Protein AF-U6G1L3-F1 (afdb_monomer)

Sequence (459 aa):
MAPIYLTVAASLLAVTGLESVVADTSVKFTVVDVQGDAYTSANLARGGKLSVGVKTLAENAELITALKTKLGESTAVTGTACDGSMQIGPTLKEIFHAGFTYPQAGSSPNYREIIQKTLDSGIKVLKEKSPYGSTNGQWTTFWEDEDGANIANLLGANSTQIGCAIGRCTTVDTAQPKQVTVTNRAVLFCAIDPPTRKDTAPFDKQYYDALVGRTTPLADMTPDDLKASRGGSTVAVPSVLLAGMAAILAAVALCIHCQLPVRINALTTDETLVTNLKQALTEAPSKVTGPSCAALDVAETFEKTKFYVTFTKESGKTPNYRQMVENAINNGLILMQTYPTTDQEWKNFWGQPGGANMANLLWANSTTIGCAVLVCTEAEDSGTAQTADRAILFCQMNPEPQQDKPPFSKDYYEALSQRETSLVDMTPDDLKASKGGSAVAVPSVLLAGISAIIAAVAL

Radius of gyration: 30.14 Å; Cα contacts (8 Å, |Δi|>4): 728; chains: 1; bounding box: 119×74×76 Å

pLDDT: mean 80.48, std 20.49, range [25.95, 98.69]

Nearest PDB structures (foldseek):
  4ly5-assembly1_A  TM=4.628E-01  e=5.583E-02  Necator americanus
  4k02-assembly1_A  TM=5.204E-01  e=2.117E+00  Arabidopsis thaliana
  2qq2-assembly1_C  TM=5.133E-01  e=7.536E+00  Homo sapiens
  5bwv-assembly1_B  TM=2.509E-01  e=1.999E+00  Homo sapiens
  2coi-assembly1_B  TM=2.035E-01  e=8.410E-01  Homo sapiens

Structure (mmCIF, N/CA/C/O backbone):
data_AF-U6G1L3-F1
#
_entry.id   AF-U6G1L3-F1
#
loop_
_atom_site.group_PDB
_atom_site.id
_atom_site.type_symbol
_atom_site.label_atom_id
_atom_site.label_alt_id
_atom_site.label_comp_id
_atom_site.label_asym_id
_atom_site.label_entity_id
_atom_site.label_seq_id
_atom_site.pdbx_PDB_ins_code
_atom_site.Cartn_x
_atom_site.Cartn_y
_atom_site.Cartn_z
_atom_site.occupancy
_atom_site.B_iso_or_equiv
_atom_site.auth_seq_id
_atom_site.auth_comp_id
_atom_site.auth_asym_id
_atom_site.auth_atom_id
_atom_site.pdbx_PDB_model_num
ATOM 1 N N . MET A 1 1 ? 85.078 35.867 -37.355 1.00 40.84 1 MET A N 1
ATOM 2 C CA . MET A 1 1 ? 84.032 36.639 -38.061 1.00 40.84 1 MET A CA 1
ATOM 3 C C . MET A 1 1 ? 83.069 35.633 -38.670 1.00 40.84 1 MET A C 1
ATOM 5 O O . MET A 1 1 ? 83.531 34.609 -39.152 1.00 40.84 1 MET A O 1
ATOM 9 N N . ALA A 1 2 ? 81.771 35.859 -38.483 1.00 40.62 2 ALA A N 1
ATOM 10 C CA . ALA A 1 2 ? 80.687 34.878 -38.574 1.00 40.62 2 ALA A CA 1
ATOM 11 C C . ALA A 1 2 ? 80.348 34.393 -39.999 1.00 40.62 2 ALA A C 1
ATOM 13 O O . ALA A 1 2 ? 80.587 35.136 -40.950 1.00 40.62 2 ALA A O 1
ATOM 14 N N . PRO A 1 3 ? 79.678 33.233 -40.146 1.00 52.59 3 PRO A N 1
ATOM 15 C CA . PRO A 1 3 ? 78.817 32.956 -41.283 1.00 52.59 3 PRO A CA 1
ATOM 16 C C . PRO A 1 3 ? 77.336 33.195 -40.935 1.00 52.59 3 PRO A C 1
ATOM 18 O O . PRO A 1 3 ? 76.855 32.876 -39.848 1.00 52.59 3 PRO A O 1
ATOM 21 N N . ILE A 1 4 ? 76.636 33.784 -41.900 1.00 54.09 4 ILE A N 1
ATOM 22 C CA . ILE A 1 4 ? 75.205 34.091 -41.909 1.00 54.09 4 ILE A CA 1
ATOM 23 C C . ILE A 1 4 ? 74.449 32.816 -42.311 1.00 54.09 4 ILE A C 1
ATOM 25 O O . ILE A 1 4 ? 74.731 32.253 -43.368 1.00 54.09 4 ILE A O 1
ATOM 29 N N . TYR A 1 5 ? 73.489 32.372 -41.495 1.00 44.31 5 TYR A N 1
ATOM 30 C CA . TYR A 1 5 ? 72.572 31.282 -41.842 1.00 44.31 5 TYR A CA 1
ATOM 31 C C . TYR A 1 5 ? 71.286 31.837 -42.459 1.00 44.31 5 TYR A C 1
ATOM 33 O O . TYR A 1 5 ? 70.601 32.664 -41.856 1.00 44.31 5 TYR A O 1
ATOM 41 N N . LEU A 1 6 ? 70.981 31.358 -43.668 1.00 41.50 6 LEU A N 1
ATOM 42 C CA . LEU A 1 6 ? 69.719 31.561 -44.370 1.00 41.50 6 LEU A CA 1
ATOM 43 C C . LEU A 1 6 ? 68.634 30.662 -43.759 1.00 41.50 6 LEU A C 1
ATOM 45 O O . LEU A 1 6 ? 68.790 29.445 -43.669 1.00 41.50 6 LEU A O 1
ATOM 49 N N . THR A 1 7 ? 67.521 31.277 -43.387 1.00 44.34 7 THR A N 1
ATOM 50 C CA . THR A 1 7 ? 66.262 30.648 -42.995 1.00 44.34 7 THR A CA 1
ATOM 51 C C . THR A 1 7 ? 65.531 30.096 -44.219 1.00 44.34 7 THR A C 1
ATOM 53 O O . THR A 1 7 ? 65.258 30.831 -45.166 1.00 44.34 7 THR A O 1
ATOM 56 N N . VAL A 1 8 ? 65.132 28.822 -44.167 1.00 46.47 8 VAL A N 1
ATOM 57 C CA . VAL A 1 8 ? 64.056 28.271 -45.004 1.00 46.47 8 VAL A CA 1
ATOM 58 C C . VAL A 1 8 ? 63.056 27.590 -44.079 1.00 46.47 8 VAL A C 1
ATOM 60 O O . VAL A 1 8 ? 63.382 26.635 -43.379 1.00 46.47 8 VAL A O 1
ATOM 63 N N . ALA A 1 9 ? 61.845 28.137 -44.058 1.00 53.41 9 ALA A N 1
ATOM 64 C CA . ALA A 1 9 ? 60.678 27.551 -43.426 1.00 53.41 9 ALA A CA 1
ATOM 65 C C . ALA A 1 9 ? 60.099 26.448 -44.323 1.00 53.41 9 ALA A C 1
ATOM 67 O O . ALA A 1 9 ? 59.902 26.666 -45.518 1.00 53.41 9 ALA A O 1
ATOM 68 N N . ALA A 1 10 ? 59.775 25.298 -43.734 1.00 42.00 10 ALA A N 1
ATOM 69 C CA . ALA A 1 10 ? 58.840 24.332 -44.299 1.00 42.00 10 ALA A CA 1
ATOM 70 C C . ALA A 1 10 ? 58.061 23.656 -43.159 1.00 42.00 10 ALA A C 1
ATOM 72 O O . ALA A 1 10 ? 58.635 23.150 -42.198 1.00 42.00 10 ALA A O 1
ATOM 73 N N . SER A 1 11 ? 56.742 23.745 -43.280 1.00 48.97 11 SER A N 1
ATOM 74 C CA . SER A 1 11 ? 55.685 23.313 -42.364 1.00 48.97 11 SER A CA 1
ATOM 75 C C . SER A 1 11 ? 55.406 21.795 -42.426 1.00 48.97 11 SER A C 1
ATOM 77 O O . SER A 1 11 ? 55.842 21.146 -43.371 1.00 48.97 11 SER A O 1
ATOM 79 N N . LEU A 1 12 ? 54.557 21.306 -41.495 1.00 39.56 12 LEU A N 1
ATOM 80 C CA . LEU A 1 12 ? 53.955 19.953 -41.335 1.00 39.56 12 LEU A CA 1
ATOM 81 C C . LEU A 1 12 ? 54.845 18.931 -40.583 1.00 39.56 12 LEU A C 1
ATOM 83 O O . LEU A 1 12 ? 55.969 18.684 -40.982 1.00 39.56 12 LEU A O 1
ATOM 87 N N . LEU A 1 13 ? 54.444 18.275 -39.484 1.00 46.44 13 LEU A N 1
ATOM 88 C CA . LEU A 1 13 ? 53.128 17.812 -39.025 1.00 46.44 13 LEU A CA 1
ATOM 89 C C . LEU A 1 13 ? 52.943 18.062 -37.517 1.00 46.44 13 LEU A C 1
ATOM 91 O O . LEU A 1 13 ? 53.665 17.507 -36.689 1.00 46.44 13 LEU A O 1
ATOM 95 N N . ALA A 1 14 ? 51.918 18.834 -37.163 1.00 46.84 14 ALA A N 1
ATOM 96 C CA . ALA A 1 14 ? 51.327 18.795 -35.835 1.00 46.84 14 ALA A CA 1
ATOM 97 C C . ALA A 1 14 ? 50.470 17.522 -35.734 1.00 46.84 14 ALA A C 1
ATOM 99 O O . ALA A 1 14 ? 49.376 17.460 -36.289 1.00 46.84 14 ALA A O 1
ATOM 100 N N . VAL A 1 15 ? 50.968 16.495 -35.042 1.00 46.00 15 VAL A N 1
ATOM 101 C CA . VAL A 1 15 ? 50.136 15.389 -34.541 1.00 46.00 15 VAL A CA 1
ATOM 102 C C . VAL A 1 15 ? 49.497 15.875 -33.240 1.00 46.00 15 VAL A C 1
ATOM 104 O O . VAL A 1 15 ? 49.895 15.504 -32.141 1.00 46.00 15 VAL A O 1
ATOM 107 N N . THR A 1 16 ? 48.562 16.813 -33.358 1.00 48.31 16 THR A N 1
ATOM 108 C CA . THR A 1 16 ? 47.723 17.271 -32.249 1.00 48.31 16 THR A CA 1
ATOM 109 C C . THR A 1 16 ? 46.445 16.447 -32.231 1.00 48.31 16 THR A C 1
ATOM 111 O O . THR A 1 16 ? 45.641 16.547 -33.152 1.00 48.31 16 THR A O 1
ATOM 114 N N . GLY A 1 17 ? 46.294 15.648 -31.174 1.00 48.53 17 GLY A N 1
ATOM 115 C CA . GLY A 1 17 ? 45.012 15.268 -30.582 1.00 48.53 17 GLY A CA 1
ATOM 116 C C . GLY A 1 17 ? 43.989 14.612 -31.505 1.00 48.53 17 GLY A C 1
ATOM 117 O O . GLY A 1 17 ? 43.007 15.245 -31.874 1.00 48.53 17 GLY A O 1
ATOM 118 N N . LEU A 1 18 ? 44.124 13.305 -31.752 1.00 41.06 18 LEU A N 1
ATOM 119 C CA . LEU A 1 18 ? 42.911 12.490 -31.749 1.00 41.06 18 LEU A CA 1
ATOM 120 C C . LEU A 1 18 ? 42.455 12.418 -30.289 1.00 41.06 18 LEU A C 1
ATOM 122 O O . LEU A 1 18 ? 42.928 11.570 -29.534 1.00 41.06 18 LEU A O 1
ATOM 126 N N . GLU A 1 19 ? 41.574 13.325 -29.871 1.00 41.59 19 GLU A N 1
ATOM 127 C CA . GLU A 1 19 ? 40.683 12.993 -28.765 1.00 41.59 19 GLU A CA 1
ATOM 128 C C . GLU A 1 19 ? 39.905 11.764 -29.232 1.00 41.59 19 GLU A C 1
ATOM 130 O O . GLU A 1 19 ? 39.147 11.819 -30.203 1.00 41.59 19 GLU A O 1
ATOM 135 N N . SER A 1 20 ? 40.179 10.611 -28.622 1.00 42.41 20 SER A N 1
ATOM 136 C CA . SER A 1 20 ? 39.330 9.445 -28.797 1.00 42.41 20 SER A CA 1
ATOM 137 C C . SER A 1 20 ? 37.933 9.879 -28.377 1.00 42.41 20 SER A C 1
ATOM 139 O O . SER A 1 20 ? 37.705 10.110 -27.190 1.00 42.41 20 SER A O 1
ATOM 141 N N . VAL A 1 21 ? 37.023 10.038 -29.340 1.00 45.28 21 VAL A N 1
ATOM 142 C CA . VAL A 1 21 ? 35.593 10.151 -29.065 1.00 45.28 21 VAL A CA 1
ATOM 143 C C . VAL A 1 21 ? 35.241 8.886 -28.294 1.00 45.28 21 VAL A C 1
ATOM 145 O O . VAL A 1 21 ? 35.150 7.802 -28.870 1.00 45.28 21 VAL A O 1
ATOM 148 N N . VAL A 1 22 ? 35.167 9.001 -26.969 1.00 53.06 22 VAL A N 1
ATOM 149 C CA . VAL A 1 22 ? 34.642 7.940 -26.123 1.00 53.06 22 VAL A CA 1
ATOM 150 C C . VAL A 1 22 ? 33.196 7.812 -26.566 1.00 53.06 22 VAL A C 1
ATOM 152 O O . VAL A 1 22 ? 32.431 8.765 -26.433 1.00 53.06 22 VAL A O 1
ATOM 155 N N . ALA A 1 23 ? 32.866 6.693 -27.208 1.00 60.19 23 ALA A N 1
ATOM 156 C CA . ALA A 1 23 ? 31.505 6.412 -27.628 1.00 60.19 23 ALA A CA 1
ATOM 157 C C . ALA A 1 23 ? 30.611 6.508 -26.389 1.00 60.19 23 ALA A C 1
ATOM 159 O O . ALA A 1 23 ? 30.758 5.721 -25.454 1.00 60.19 23 ALA A O 1
ATOM 160 N N . ASP A 1 24 ? 29.751 7.522 -26.355 1.00 74.00 24 ASP A N 1
ATOM 161 C CA . ASP A 1 24 ? 28.868 7.757 -25.225 1.00 74.00 24 ASP A CA 1
ATOM 162 C C . ASP A 1 24 ? 27.757 6.704 -25.310 1.00 74.00 24 ASP A C 1
ATOM 164 O O . ASP A 1 24 ? 27.003 6.653 -26.285 1.00 74.00 24 ASP A O 1
ATOM 168 N N . THR A 1 25 ? 27.706 5.764 -24.373 1.00 81.50 25 THR A N 1
ATOM 169 C CA . THR A 1 25 ? 26.691 4.705 -24.366 1.00 81.50 25 THR A CA 1
ATOM 170 C C . THR A 1 25 ? 25.609 5.058 -23.366 1.00 81.50 25 THR A C 1
ATOM 172 O O . THR A 1 25 ? 25.880 5.249 -22.182 1.00 81.50 25 THR A O 1
ATOM 175 N N . SER A 1 26 ? 24.360 5.100 -23.831 1.00 87.38 26 SER A N 1
ATOM 176 C CA . SER A 1 26 ? 23.205 5.298 -22.950 1.00 87.38 26 SER A CA 1
ATOM 177 C C . SER A 1 26 ? 22.531 3.966 -22.629 1.00 87.38 26 SER A C 1
ATOM 179 O O . SER A 1 26 ? 22.485 3.061 -23.468 1.00 87.38 26 SER A O 1
ATOM 181 N N . VAL A 1 27 ? 22.003 3.839 -21.412 1.00 92.00 27 VAL A N 1
ATOM 182 C CA . VAL A 1 27 ? 21.268 2.654 -20.953 1.00 92.00 27 VAL A CA 1
ATOM 183 C C . VAL A 1 27 ? 19.765 2.925 -20.993 1.00 92.00 27 VAL A C 1
ATOM 185 O O . VAL A 1 27 ? 19.312 4.000 -20.613 1.00 92.00 27 VAL A O 1
ATOM 188 N N . LYS A 1 28 ? 18.982 1.947 -21.459 1.00 94.44 28 LYS A N 1
ATOM 189 C CA . LYS A 1 28 ? 17.510 1.982 -21.479 1.00 94.44 28 LYS A CA 1
ATOM 190 C C . LYS A 1 28 ? 16.927 0.623 -21.120 1.00 94.44 28 LYS A C 1
ATOM 192 O O . LYS A 1 28 ? 17.589 -0.403 -21.302 1.00 94.44 28 LYS A O 1
ATOM 197 N N . PHE A 1 29 ? 15.664 0.592 -20.702 1.00 95.81 29 PHE A N 1
ATOM 198 C CA . PHE A 1 29 ? 14.914 -0.657 -20.641 1.00 95.81 29 PHE A CA 1
ATOM 199 C C . PHE A 1 29 ? 14.216 -0.954 -21.971 1.00 95.81 29 PHE A C 1
ATOM 201 O O . PHE A 1 29 ? 13.500 -0.127 -22.524 1.00 95.81 29 PHE A O 1
ATOM 208 N N . THR A 1 30 ? 14.385 -2.180 -22.460 1.00 95.06 30 THR A N 1
ATOM 209 C CA . THR A 1 30 ? 13.433 -2.806 -23.377 1.00 95.06 30 THR A CA 1
ATOM 210 C C . THR A 1 30 ? 12.385 -3.526 -22.550 1.00 95.06 30 THR A C 1
ATOM 212 O O . THR A 1 30 ? 12.705 -4.409 -21.750 1.00 95.06 30 THR A O 1
ATOM 215 N N . VAL A 1 31 ? 11.133 -3.132 -22.735 1.00 96.31 31 VAL A N 1
ATOM 216 C CA . VAL A 1 31 ? 10.006 -3.637 -21.956 1.00 96.31 31 VAL A CA 1
ATOM 217 C C . VAL A 1 31 ? 9.584 -5.010 -22.468 1.00 96.31 31 VAL A C 1
ATOM 219 O O . VAL A 1 31 ? 9.435 -5.213 -23.672 1.00 96.31 31 VAL A O 1
ATOM 222 N N . VAL A 1 32 ? 9.398 -5.953 -21.549 1.00 95.19 32 VAL A N 1
ATOM 223 C CA . VAL A 1 32 ? 8.938 -7.314 -21.831 1.00 95.19 32 VAL A CA 1
ATOM 224 C C . VAL A 1 32 ? 7.787 -7.669 -20.900 1.00 95.19 32 VAL A C 1
ATOM 226 O O . VAL A 1 32 ? 7.802 -7.347 -19.710 1.00 95.19 32 VAL A O 1
ATOM 229 N N . ASP A 1 33 ? 6.799 -8.360 -21.453 1.00 95.38 33 ASP A N 1
ATOM 230 C CA . ASP A 1 33 ? 5.631 -8.822 -20.715 1.00 95.38 33 ASP A CA 1
ATOM 231 C C . ASP A 1 33 ? 6.018 -9.934 -19.737 1.00 95.38 33 ASP A C 1
ATOM 233 O O . ASP A 1 33 ? 6.862 -10.789 -20.024 1.00 95.38 33 ASP A O 1
ATOM 237 N N . VAL A 1 34 ? 5.397 -9.922 -18.559 1.00 95.62 34 VAL A N 1
ATOM 238 C CA . VAL A 1 34 ? 5.500 -11.045 -17.627 1.00 95.62 34 VAL A CA 1
ATOM 239 C C . VAL A 1 34 ? 4.552 -12.163 -18.044 1.00 95.62 34 VAL A C 1
ATOM 241 O O . VAL A 1 34 ? 3.540 -11.934 -18.702 1.00 95.62 34 VAL A O 1
ATOM 244 N N . GLN A 1 35 ? 4.862 -13.383 -17.622 1.00 91.56 35 GLN A N 1
ATOM 245 C CA . GLN A 1 35 ? 3.939 -14.509 -17.730 1.00 91.56 35 GLN A CA 1
ATOM 246 C C . GLN A 1 35 ? 3.115 -14.662 -16.445 1.00 91.56 35 GLN A C 1
ATOM 248 O O . GLN A 1 35 ? 3.503 -14.162 -15.390 1.00 91.56 35 GLN A O 1
ATOM 253 N N . GLY A 1 36 ? 2.009 -15.412 -16.514 1.00 81.38 36 GLY A N 1
ATOM 254 C CA . GLY A 1 36 ? 1.067 -15.576 -15.396 1.00 81.38 36 GLY A CA 1
ATOM 255 C C . GLY A 1 36 ? 1.676 -16.129 -14.094 1.00 81.38 36 GLY A C 1
ATOM 256 O O . GLY A 1 36 ? 1.173 -15.848 -13.003 1.00 81.38 36 GLY A O 1
ATOM 257 N N . ASP A 1 37 ? 2.793 -16.859 -14.175 1.00 93.00 37 ASP A N 1
ATOM 258 C CA . ASP A 1 37 ? 3.507 -17.354 -12.990 1.00 93.00 37 ASP A CA 1
ATOM 259 C C . ASP A 1 37 ? 4.108 -16.220 -12.133 1.00 93.00 37 ASP A C 1
ATOM 261 O O . ASP A 1 37 ? 4.264 -16.387 -10.924 1.00 93.00 37 ASP A O 1
ATOM 265 N N . ALA A 1 38 ? 4.344 -15.029 -12.701 1.00 96.81 38 ALA A N 1
ATOM 266 C CA . ALA A 1 38 ? 4.772 -13.854 -11.940 1.00 96.81 38 ALA A CA 1
ATOM 267 C C . ALA A 1 38 ? 3.715 -13.427 -10.909 1.00 96.81 38 ALA A C 1
ATOM 269 O O . ALA A 1 38 ? 4.031 -13.244 -9.733 1.00 96.81 38 ALA A O 1
ATOM 270 N N . TYR A 1 39 ? 2.447 -13.342 -11.323 1.00 97.44 39 TYR A N 1
ATOM 271 C CA . TYR A 1 39 ? 1.336 -12.969 -10.441 1.00 97.44 39 TYR A CA 1
ATOM 272 C C . TYR A 1 39 ? 1.038 -14.047 -9.403 1.00 97.44 39 TYR A C 1
ATOM 274 O O . TYR A 1 39 ? 0.747 -13.743 -8.247 1.00 97.44 39 TYR A O 1
ATOM 282 N N . THR A 1 40 ? 1.157 -15.318 -9.793 1.00 97.00 40 THR A N 1
ATOM 283 C CA . THR A 1 40 ? 1.039 -16.439 -8.853 1.00 97.00 40 THR A CA 1
ATOM 284 C C . THR A 1 40 ? 2.140 -16.363 -7.797 1.00 97.00 40 THR A C 1
ATOM 286 O O . THR A 1 40 ? 1.852 -16.440 -6.606 1.00 97.00 40 THR A O 1
ATOM 289 N N . SER A 1 41 ? 3.386 -16.126 -8.208 1.00 98.19 41 SER A N 1
ATOM 290 C CA . SER A 1 41 ? 4.533 -15.991 -7.305 1.00 98.19 41 SER A CA 1
ATOM 291 C C . SER A 1 41 ? 4.393 -14.797 -6.355 1.00 98.19 41 SER A C 1
ATOM 293 O O . SER A 1 41 ? 4.647 -14.938 -5.160 1.00 98.19 41 SER A O 1
ATOM 295 N N . ALA A 1 42 ? 3.915 -13.649 -6.846 1.00 98.19 42 ALA A N 1
ATOM 296 C CA . ALA A 1 42 ? 3.611 -12.478 -6.020 1.00 98.19 42 ALA A CA 1
ATOM 297 C C . ALA A 1 42 ? 2.521 -12.777 -4.975 1.00 98.19 42 ALA A C 1
ATOM 299 O O . ALA A 1 42 ? 2.663 -12.440 -3.800 1.00 98.19 42 ALA A O 1
ATOM 300 N N . ASN A 1 43 ? 1.455 -13.473 -5.372 1.00 97.69 43 ASN A N 1
ATOM 301 C CA . ASN A 1 43 ? 0.401 -13.883 -4.447 1.00 97.69 43 ASN A CA 1
ATOM 302 C C . ASN A 1 43 ? 0.892 -14.903 -3.411 1.00 97.69 43 ASN A C 1
ATOM 304 O O . ASN A 1 43 ? 0.519 -14.812 -2.243 1.00 97.69 43 ASN A O 1
ATOM 308 N N . LEU A 1 44 ? 1.772 -15.833 -3.791 1.00 97.81 44 LEU A N 1
ATOM 309 C CA . LEU A 1 44 ? 2.407 -16.764 -2.851 1.00 97.81 44 LEU A CA 1
ATOM 310 C C . LEU A 1 44 ? 3.349 -16.042 -1.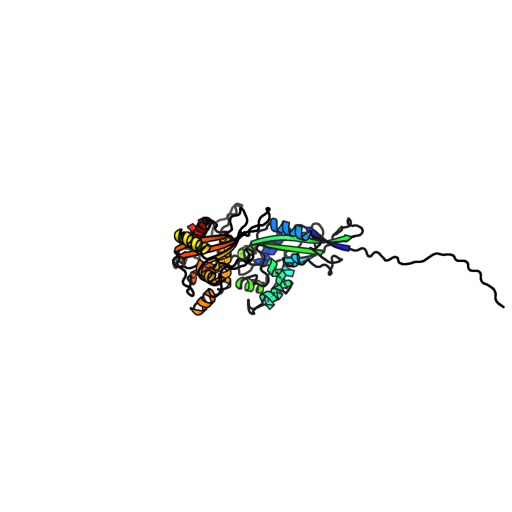880 1.00 97.81 44 LEU A C 1
ATOM 312 O O . LEU A 1 44 ? 3.435 -16.417 -0.709 1.00 97.81 44 LEU A O 1
ATOM 316 N N . ALA A 1 45 ? 4.023 -14.979 -2.322 1.00 97.75 45 ALA A N 1
ATOM 317 C CA . ALA A 1 45 ? 4.808 -14.118 -1.439 1.00 97.75 45 ALA A CA 1
ATOM 318 C C . ALA A 1 45 ? 3.920 -13.421 -0.405 1.00 97.75 45 ALA A C 1
ATOM 320 O O . ALA A 1 45 ? 4.295 -13.355 0.761 1.00 97.75 45 ALA A O 1
ATOM 321 N N . ARG A 1 46 ? 2.715 -13.002 -0.794 1.00 96.31 46 ARG A N 1
ATOM 322 C CA . ARG A 1 46 ? 1.767 -12.335 0.107 1.00 96.31 46 ARG A CA 1
ATOM 323 C C . ARG A 1 46 ? 1.043 -13.275 1.063 1.00 96.31 46 ARG A C 1
ATOM 325 O O . ARG A 1 46 ? 0.921 -12.944 2.227 1.00 96.31 46 ARG A O 1
ATOM 332 N N . GLY A 1 47 ? 0.551 -14.420 0.596 1.00 95.00 47 GLY A N 1
ATOM 333 C CA . GLY A 1 47 ? -0.349 -15.269 1.393 1.00 95.00 47 GLY A CA 1
ATOM 334 C C . GLY A 1 47 ? 0.027 -16.746 1.467 1.00 95.00 47 GLY A C 1
ATOM 335 O O . GLY A 1 47 ? -0.562 -17.483 2.246 1.00 95.00 47 GLY A O 1
ATOM 336 N N . GLY A 1 48 ? 0.994 -17.225 0.685 1.00 95.12 48 GLY A N 1
ATOM 337 C CA . GLY A 1 48 ? 1.303 -18.656 0.615 1.00 95.12 48 GLY A CA 1
ATOM 338 C C . GLY A 1 48 ? 1.740 -19.230 1.967 1.00 95.12 48 GLY A C 1
ATOM 339 O O . GLY A 1 48 ? 2.760 -18.811 2.514 1.00 95.12 48 GLY A O 1
ATOM 340 N N . LYS A 1 49 ? 0.974 -20.203 2.487 1.00 93.38 49 LYS A N 1
ATOM 341 C CA . LYS A 1 49 ? 1.209 -20.884 3.780 1.00 93.38 49 LYS A CA 1
ATOM 342 C C . LYS A 1 49 ? 1.373 -19.945 4.985 1.00 93.38 49 LYS A C 1
ATOM 344 O O . LYS A 1 49 ? 1.998 -20.322 5.976 1.00 93.38 49 LYS A O 1
ATOM 349 N N . LEU A 1 50 ? 0.825 -18.735 4.922 1.00 93.19 50 LEU A N 1
ATOM 350 C CA . LEU A 1 50 ? 0.763 -17.863 6.090 1.00 93.19 50 LEU A CA 1
ATOM 351 C C . LEU A 1 50 ? -0.433 -18.238 6.966 1.00 93.19 50 LEU A C 1
ATOM 353 O O . LEU A 1 50 ? -1.466 -18.685 6.469 1.00 93.19 50 LEU A O 1
ATOM 357 N N . SER A 1 51 ? -0.289 -18.042 8.277 1.00 87.38 51 SER A N 1
ATOM 358 C CA . SER A 1 51 ? -1.357 -18.270 9.260 1.00 87.38 51 SER A CA 1
ATOM 359 C C . SER A 1 51 ? -2.496 -17.252 9.162 1.00 87.38 51 SER A C 1
ATOM 361 O O . SER A 1 51 ? -3.544 -17.454 9.773 1.00 87.38 51 SER A O 1
ATOM 363 N N . VAL A 1 52 ? -2.287 -16.170 8.410 1.00 86.56 52 VAL A N 1
ATOM 364 C CA . VAL A 1 52 ? -3.279 -15.134 8.136 1.00 86.56 52 VAL A CA 1
ATOM 365 C C . VAL A 1 52 ? -3.636 -15.087 6.663 1.00 86.56 52 VAL A C 1
ATOM 367 O O . VAL A 1 52 ? -2.784 -15.315 5.801 1.00 86.56 52 VAL A O 1
ATOM 370 N N . GLY A 1 53 ? -4.897 -14.766 6.391 1.00 81.81 53 GLY A N 1
ATOM 371 C CA . GLY A 1 53 ? -5.407 -14.530 5.051 1.00 81.81 53 GLY A CA 1
ATOM 372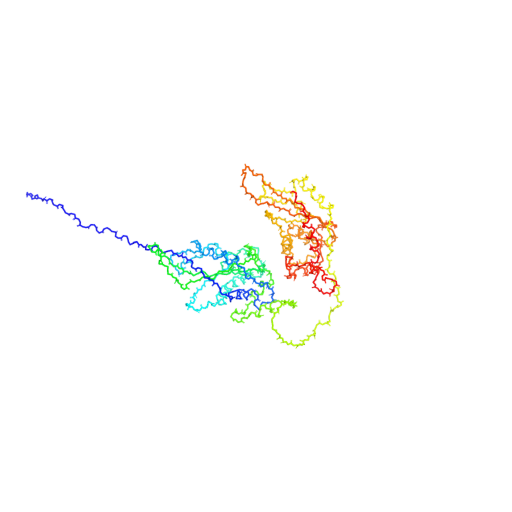 C C . GLY A 1 53 ? -5.153 -13.097 4.629 1.00 81.81 53 GLY A C 1
ATOM 373 O O . GLY A 1 53 ? -5.567 -12.172 5.318 1.00 81.81 53 GLY A O 1
ATOM 374 N N . VAL A 1 54 ? -4.521 -12.907 3.474 1.00 87.81 54 VAL A N 1
ATOM 375 C CA . VAL A 1 54 ? -4.512 -11.609 2.787 1.00 87.81 54 VAL A CA 1
ATOM 376 C C . VAL A 1 54 ? -5.170 -11.743 1.425 1.00 87.81 54 VAL A C 1
ATOM 378 O O . VAL A 1 54 ? -5.115 -12.801 0.787 1.00 87.81 54 VAL A O 1
ATOM 381 N N . LYS A 1 55 ? -5.811 -10.664 0.963 1.00 87.75 55 LYS A N 1
ATOM 382 C CA . LYS A 1 55 ? -6.503 -10.665 -0.327 1.00 87.75 55 LYS A CA 1
ATOM 383 C C . LYS A 1 55 ? -5.503 -10.965 -1.447 1.00 87.75 55 LYS A C 1
ATOM 385 O O . LYS A 1 55 ? -4.425 -10.371 -1.537 1.00 87.75 55 LYS A O 1
ATOM 390 N N . THR A 1 56 ? -5.878 -11.922 -2.291 1.00 92.31 56 THR A N 1
ATOM 391 C CA . THR A 1 56 ? -5.159 -12.243 -3.525 1.00 92.31 56 THR A CA 1
ATOM 392 C C . THR A 1 56 ? -5.266 -11.051 -4.472 1.00 92.31 56 THR A C 1
ATOM 394 O O . THR A 1 56 ? -6.358 -10.520 -4.671 1.00 92.31 56 THR A O 1
ATOM 397 N N . LEU A 1 57 ? -4.146 -10.640 -5.056 1.00 95.50 57 LEU A N 1
ATOM 398 C CA . LEU A 1 57 ? -4.092 -9.557 -6.024 1.00 95.50 57 LEU A CA 1
ATOM 399 C C . LEU A 1 57 ? -4.634 -10.026 -7.373 1.00 95.50 57 LEU A C 1
ATOM 401 O O . LEU A 1 57 ? -4.173 -11.037 -7.913 1.00 95.50 57 LEU A O 1
ATOM 405 N N . ALA A 1 58 ? -5.592 -9.272 -7.905 1.00 93.69 58 ALA A N 1
ATOM 406 C CA . ALA A 1 58 ? -6.090 -9.421 -9.263 1.00 93.69 58 ALA A CA 1
ATOM 407 C C . ALA A 1 58 ? -5.184 -8.673 -10.250 1.00 93.69 58 ALA A C 1
ATOM 409 O O . ALA A 1 58 ? -4.706 -7.576 -9.965 1.00 93.69 58 ALA A O 1
ATOM 410 N N . GLU A 1 59 ? -4.955 -9.249 -11.424 1.00 96.69 59 GLU A N 1
ATOM 411 C CA . GLU A 1 59 ? -4.223 -8.562 -12.488 1.00 96.69 59 GLU A CA 1
ATOM 412 C C . GLU A 1 59 ? -4.997 -7.319 -12.962 1.00 96.69 59 GLU A C 1
ATOM 414 O O . GLU A 1 59 ? -6.205 -7.386 -13.193 1.00 96.69 59 GLU A O 1
ATOM 419 N N . ASN A 1 60 ? -4.305 -6.187 -13.117 1.00 96.44 60 ASN A N 1
ATOM 420 C CA . ASN A 1 60 ? -4.879 -4.945 -13.631 1.00 96.44 60 ASN A CA 1
ATOM 421 C C . ASN A 1 60 ? -4.119 -4.473 -14.886 1.00 96.44 60 ASN A C 1
ATOM 423 O O . ASN A 1 60 ? -2.942 -4.110 -14.833 1.00 96.44 60 ASN A O 1
ATOM 427 N N . ALA A 1 61 ? -4.829 -4.425 -16.017 1.00 95.31 61 ALA A N 1
ATOM 428 C CA . ALA A 1 61 ? -4.286 -4.029 -17.317 1.00 95.31 61 ALA A CA 1
ATOM 429 C C . ALA A 1 61 ? -3.850 -2.553 -17.399 1.00 95.31 61 ALA A C 1
ATOM 431 O O . ALA A 1 61 ? -2.900 -2.227 -18.117 1.00 95.31 61 ALA A O 1
ATOM 432 N N . GLU A 1 62 ? -4.509 -1.661 -16.663 1.00 95.25 62 GLU A N 1
ATOM 433 C CA . GLU A 1 62 ? -4.150 -0.243 -16.578 1.00 95.25 62 GLU A CA 1
ATOM 434 C C . GLU A 1 62 ? -2.827 -0.060 -15.827 1.00 95.25 62 GLU A C 1
ATOM 436 O O . GLU A 1 62 ? -1.950 0.650 -16.319 1.00 95.25 62 GLU A O 1
ATOM 441 N N . LEU A 1 63 ? -2.620 -0.773 -14.709 1.00 96.94 63 LEU A N 1
ATOM 442 C CA . LEU A 1 63 ? -1.340 -0.782 -13.986 1.00 96.94 63 LEU A CA 1
ATOM 443 C C . LEU A 1 63 ? -0.207 -1.313 -14.866 1.00 96.94 63 LEU A C 1
ATOM 445 O O . LEU A 1 63 ? 0.871 -0.722 -14.899 1.00 96.94 63 LEU A O 1
ATOM 449 N N . ILE A 1 64 ? -0.452 -2.394 -15.613 1.00 97.38 64 ILE A N 1
ATOM 450 C CA . ILE A 1 64 ? 0.524 -2.945 -16.563 1.00 97.38 64 ILE A CA 1
ATOM 451 C C . ILE A 1 64 ? 0.871 -1.899 -17.623 1.00 97.38 64 ILE A C 1
ATOM 453 O O . ILE A 1 64 ? 2.046 -1.647 -17.877 1.00 97.38 64 ILE A O 1
ATOM 457 N N . THR A 1 65 ? -0.133 -1.262 -18.226 1.00 96.50 65 THR A N 1
ATOM 458 C CA . THR A 1 65 ? 0.066 -0.256 -19.279 1.00 96.50 65 THR A CA 1
ATOM 459 C C . THR A 1 65 ? 0.841 0.950 -18.752 1.00 96.50 65 THR A C 1
ATOM 461 O O . THR A 1 65 ? 1.839 1.346 -19.352 1.00 96.50 65 THR A O 1
ATOM 464 N N . ALA A 1 66 ? 0.448 1.486 -17.595 1.00 96.56 66 ALA A N 1
ATOM 465 C CA . ALA A 1 66 ? 1.131 2.599 -16.945 1.00 96.56 66 ALA A CA 1
ATOM 466 C C . ALA A 1 66 ? 2.590 2.254 -16.606 1.00 96.56 66 ALA A C 1
ATOM 468 O O . ALA A 1 66 ? 3.491 3.062 -16.831 1.00 96.56 66 ALA A O 1
ATOM 469 N N . LEU A 1 67 ? 2.841 1.038 -16.114 1.00 97.88 67 LEU A N 1
ATOM 470 C CA . LEU A 1 67 ? 4.184 0.569 -15.793 1.00 97.88 67 LEU A CA 1
ATOM 471 C C . LEU A 1 67 ? 5.059 0.421 -17.044 1.00 97.88 67 LEU A C 1
ATOM 473 O O . LEU A 1 67 ? 6.205 0.866 -17.041 1.00 97.88 67 LEU A O 1
ATOM 477 N N . LYS A 1 68 ? 4.530 -0.154 -18.131 1.00 97.94 68 LYS A N 1
ATOM 478 C CA . LYS A 1 68 ? 5.257 -0.273 -19.405 1.00 97.94 68 LYS A CA 1
ATOM 479 C C . LYS A 1 68 ? 5.625 1.096 -19.977 1.00 97.94 68 LYS A C 1
ATOM 481 O O . LYS A 1 68 ? 6.751 1.263 -20.438 1.00 97.94 68 LYS A O 1
ATOM 486 N N . THR A 1 69 ? 4.715 2.070 -19.902 1.00 96.25 69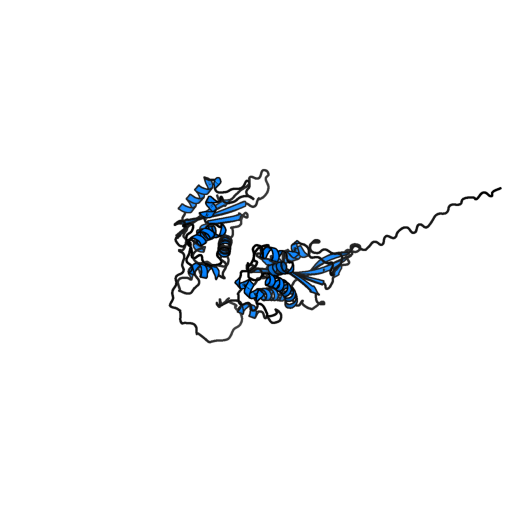 THR A N 1
ATOM 487 C CA . THR A 1 69 ? 4.994 3.457 -20.303 1.00 96.25 69 THR A CA 1
ATOM 488 C C . THR A 1 69 ? 6.157 4.029 -19.501 1.00 96.25 69 THR A C 1
ATOM 490 O O . THR A 1 69 ? 7.135 4.463 -20.104 1.00 96.25 69 THR A O 1
ATOM 493 N N . LYS A 1 70 ? 6.115 3.925 -18.163 1.00 96.75 70 LYS A N 1
ATOM 494 C CA . LYS A 1 70 ? 7.200 4.394 -17.284 1.00 96.75 70 LYS A CA 1
ATOM 495 C C . LYS A 1 70 ? 8.538 3.724 -17.588 1.00 96.75 70 LYS A C 1
ATOM 497 O O . LYS A 1 70 ? 9.567 4.382 -17.573 1.00 96.75 70 LYS A O 1
ATOM 502 N N . LEU A 1 71 ? 8.545 2.425 -17.890 1.00 96.50 71 LEU A N 1
ATOM 503 C CA . LEU A 1 71 ? 9.771 1.706 -18.254 1.00 96.50 71 LEU A CA 1
ATOM 504 C C . LEU A 1 71 ? 10.345 2.133 -19.614 1.00 96.50 71 LEU A C 1
ATOM 506 O O . LEU A 1 71 ? 11.539 1.956 -19.842 1.00 96.50 71 LEU A O 1
ATOM 510 N N . GLY A 1 72 ? 9.520 2.682 -20.509 1.00 94.00 72 GLY A N 1
ATOM 511 C CA . GLY A 1 72 ? 9.956 3.228 -21.795 1.00 94.00 72 GLY A CA 1
ATOM 512 C C . GLY A 1 72 ? 10.568 4.631 -21.709 1.00 94.00 72 GLY A C 1
ATOM 513 O O . GLY A 1 72 ? 11.160 5.097 -22.685 1.00 94.00 72 GLY A O 1
ATOM 514 N N . GLU A 1 73 ? 10.441 5.310 -20.567 1.00 93.19 73 GLU A N 1
ATOM 515 C CA . GLU A 1 73 ? 11.000 6.644 -20.353 1.00 93.19 73 GLU A CA 1
ATOM 516 C C . GLU A 1 73 ? 12.531 6.598 -20.222 1.00 93.19 73 GLU A C 1
ATOM 518 O O . GLU A 1 73 ? 13.113 5.662 -19.672 1.00 93.19 73 GLU A O 1
ATOM 523 N N . SER A 1 74 ? 13.220 7.645 -20.685 1.00 85.50 74 SER A N 1
ATOM 524 C CA . SER A 1 74 ? 14.686 7.740 -20.581 1.00 85.50 74 SER A CA 1
ATOM 525 C C . SER A 1 74 ? 15.192 7.876 -19.143 1.00 85.50 74 SER A C 1
ATOM 527 O O . SER A 1 74 ? 16.373 7.680 -18.890 1.00 85.50 74 SER A O 1
ATOM 529 N N . THR A 1 75 ? 14.313 8.242 -18.212 1.00 90.62 75 THR A N 1
ATOM 530 C CA . THR A 1 75 ? 14.585 8.391 -16.777 1.00 90.62 75 THR A CA 1
ATOM 531 C C . THR A 1 75 ? 14.357 7.099 -15.993 1.00 90.62 75 THR A C 1
ATOM 533 O O . THR A 1 75 ? 14.656 7.055 -14.800 1.00 90.62 75 THR A O 1
ATOM 536 N N . ALA A 1 76 ? 13.845 6.043 -16.636 1.00 93.12 76 ALA A N 1
ATOM 537 C CA . ALA A 1 76 ? 13.553 4.765 -15.992 1.00 93.12 76 ALA A CA 1
ATOM 538 C C . ALA A 1 76 ? 14.812 4.080 -15.435 1.00 93.12 76 ALA A C 1
ATOM 540 O O . ALA A 1 76 ? 14.759 3.366 -14.432 1.00 93.12 76 ALA A O 1
ATOM 541 N N . VAL A 1 77 ? 15.951 4.298 -16.088 1.00 94.50 77 VAL A N 1
ATOM 542 C CA . VAL A 1 77 ? 17.244 3.731 -15.717 1.00 94.50 77 VAL A CA 1
ATOM 543 C C . VAL A 1 77 ? 18.354 4.719 -16.045 1.00 94.50 77 VAL A C 1
ATOM 545 O O . VAL A 1 77 ? 18.300 5.403 -17.063 1.00 94.50 77 VAL A O 1
ATOM 548 N N . THR A 1 78 ? 19.364 4.787 -15.186 1.00 91.06 78 THR A N 1
ATOM 549 C CA . THR A 1 78 ? 20.586 5.563 -15.415 1.00 91.06 78 THR A CA 1
ATOM 550 C C . THR A 1 78 ? 21.816 4.660 -15.319 1.00 91.06 78 THR A C 1
ATOM 552 O O . THR A 1 78 ? 21.743 3.519 -14.853 1.00 91.06 78 THR A O 1
ATOM 555 N N . GLY A 1 79 ? 22.951 5.163 -15.801 1.00 88.25 79 GLY A N 1
ATOM 556 C CA . GLY A 1 79 ? 24.211 4.428 -15.891 1.00 88.25 79 GLY A CA 1
ATOM 557 C C . GLY A 1 79 ? 24.742 4.391 -17.322 1.00 88.25 79 GLY A C 1
ATOM 558 O O . GLY A 1 79 ? 24.060 4.791 -18.266 1.00 88.25 79 GLY A O 1
ATOM 559 N N . THR A 1 80 ? 25.977 3.922 -17.469 1.00 85.50 80 THR A N 1
ATOM 560 C CA . THR A 1 80 ? 26.677 3.843 -18.763 1.00 85.50 80 THR A CA 1
ATOM 561 C C . THR A 1 80 ? 26.706 2.424 -19.327 1.00 85.50 80 THR A C 1
ATOM 563 O O . THR A 1 80 ? 26.915 2.244 -20.527 1.00 85.50 80 THR A O 1
ATOM 566 N N . ALA A 1 81 ? 26.451 1.414 -18.487 1.00 89.56 81 ALA A N 1
ATOM 567 C CA . ALA A 1 81 ? 26.445 0.009 -18.864 1.00 89.56 81 ALA A CA 1
ATOM 568 C C . ALA A 1 81 ? 25.355 -0.794 -18.134 1.00 89.56 81 ALA A C 1
ATOM 570 O O . ALA A 1 81 ? 24.867 -0.429 -17.064 1.00 89.56 81 ALA A O 1
ATOM 571 N N . CYS A 1 82 ? 24.998 -1.941 -18.711 1.00 90.69 82 CYS A N 1
ATOM 572 C CA . CYS A 1 82 ? 24.069 -2.909 -18.126 1.00 90.69 82 CYS A CA 1
ATOM 573 C C . CYS A 1 82 ? 24.752 -3.837 -17.110 1.00 90.69 82 CYS A C 1
ATOM 575 O O . CYS A 1 82 ? 24.658 -5.063 -17.202 1.00 90.69 82 CYS A O 1
ATOM 577 N N . ASP A 1 83 ? 25.455 -3.253 -16.145 1.00 87.50 83 ASP A N 1
ATOM 578 C CA . ASP A 1 83 ? 26.209 -3.957 -15.109 1.00 87.50 83 ASP A CA 1
ATOM 579 C C . ASP A 1 83 ? 25.847 -3.444 -13.699 1.00 87.50 83 ASP A C 1
ATOM 581 O O . ASP A 1 83 ? 24.697 -3.080 -13.435 1.00 87.50 83 ASP A O 1
ATOM 585 N N . GLY A 1 84 ? 26.791 -3.490 -12.755 1.00 80.38 84 GLY A N 1
ATOM 586 C CA . GLY A 1 84 ? 26.606 -2.967 -11.399 1.00 80.38 84 GLY A CA 1
ATOM 587 C C . GLY A 1 84 ? 26.451 -1.443 -11.318 1.00 80.38 84 GLY A C 1
ATOM 588 O O . GLY A 1 84 ? 26.028 -0.954 -10.277 1.00 80.38 84 GLY A O 1
ATOM 589 N N . SER A 1 85 ? 26.759 -0.703 -12.388 1.00 84.12 85 SER A N 1
ATOM 590 C CA . SER A 1 85 ? 26.584 0.754 -12.473 1.00 84.12 85 SER A CA 1
ATOM 591 C C . SER A 1 85 ? 25.152 1.185 -12.809 1.00 84.12 85 SER A C 1
ATOM 593 O O . SER A 1 85 ? 24.820 2.361 -12.663 1.00 84.12 85 SER A O 1
ATOM 595 N N . MET A 1 86 ? 24.301 0.249 -13.243 1.00 91.00 86 MET A N 1
ATOM 596 C CA . MET A 1 86 ? 22.904 0.512 -13.581 1.00 91.00 86 MET A CA 1
ATOM 597 C C . MET A 1 86 ? 22.103 0.893 -12.330 1.00 91.00 86 MET A C 1
ATOM 599 O O . MET A 1 86 ? 22.041 0.117 -11.374 1.00 91.00 86 MET A O 1
ATOM 603 N N . GLN A 1 87 ? 21.419 2.036 -12.366 1.00 94.12 87 GLN A N 1
ATOM 604 C CA . GLN A 1 87 ? 20.542 2.493 -11.288 1.00 94.12 87 GLN A CA 1
ATOM 605 C C . GLN A 1 87 ? 19.098 2.621 -11.775 1.00 94.12 87 GLN A C 1
ATOM 607 O O . GLN A 1 87 ? 18.828 3.168 -12.841 1.00 94.12 87 GLN A O 1
ATOM 612 N N . ILE A 1 88 ? 18.158 2.113 -10.978 1.00 95.94 88 ILE A N 1
ATOM 613 C CA . ILE A 1 88 ? 16.721 2.261 -11.228 1.00 95.94 88 ILE A CA 1
ATOM 614 C C . ILE A 1 88 ? 16.316 3.707 -10.921 1.00 95.94 88 ILE A C 1
ATOM 616 O O . ILE A 1 88 ? 16.694 4.246 -9.878 1.00 95.94 88 ILE A O 1
ATOM 620 N N . GLY A 1 89 ? 15.542 4.318 -11.819 1.00 95.56 89 GLY A N 1
ATOM 621 C CA . GLY A 1 89 ? 15.041 5.679 -11.656 1.00 95.56 89 GLY A CA 1
ATOM 622 C C . GLY A 1 89 ? 14.185 5.844 -10.388 1.00 95.56 89 GLY A C 1
ATOM 623 O O . GLY A 1 89 ? 13.496 4.898 -9.997 1.00 95.56 89 GLY A O 1
ATOM 624 N N . PRO A 1 90 ? 14.169 7.034 -9.751 1.00 94.38 90 PRO A N 1
ATOM 625 C CA . PRO A 1 90 ? 13.522 7.240 -8.451 1.00 94.38 90 PRO A CA 1
ATOM 626 C C . PRO A 1 90 ? 12.066 6.770 -8.397 1.00 94.38 90 PRO A C 1
ATOM 628 O O . PRO A 1 90 ? 11.702 6.041 -7.486 1.00 94.38 90 PRO A O 1
ATOM 631 N N . THR A 1 91 ? 11.257 7.091 -9.411 1.00 94.06 91 THR A N 1
ATOM 632 C CA . THR A 1 91 ? 9.839 6.693 -9.479 1.00 94.06 91 THR A CA 1
ATOM 633 C C . THR A 1 91 ? 9.643 5.177 -9.523 1.00 94.06 91 THR A C 1
ATOM 635 O O . THR A 1 91 ? 8.657 4.666 -9.002 1.00 94.06 91 THR A O 1
ATOM 638 N N . LEU A 1 92 ? 10.569 4.437 -10.137 1.00 96.88 92 LEU A N 1
ATOM 639 C CA . LEU A 1 92 ? 10.504 2.976 -10.208 1.00 96.88 92 LEU A CA 1
ATOM 640 C C . LEU A 1 92 ? 11.048 2.301 -8.941 1.00 96.88 92 LEU A C 1
ATOM 642 O O . LEU A 1 92 ? 10.705 1.151 -8.683 1.00 96.88 92 LEU A O 1
ATOM 646 N N . LYS A 1 93 ? 11.840 3.007 -8.124 1.00 96.38 93 LYS A N 1
ATOM 647 C CA . LYS A 1 93 ? 12.213 2.535 -6.780 1.00 96.38 93 LYS A CA 1
ATOM 648 C C . LYS A 1 93 ? 11.041 2.568 -5.795 1.00 96.38 93 LYS A C 1
ATOM 650 O O . LYS A 1 93 ? 11.083 1.893 -4.774 1.00 96.38 93 LYS A O 1
ATOM 655 N N . GLU A 1 94 ? 9.990 3.329 -6.101 1.00 96.25 94 GLU A N 1
ATOM 656 C CA . GLU A 1 94 ? 8.778 3.423 -5.275 1.00 96.25 94 GLU A CA 1
ATOM 657 C C . GLU A 1 94 ? 7.779 2.280 -5.506 1.00 96.25 94 GLU A C 1
ATOM 659 O O . GLU A 1 94 ? 6.699 2.286 -4.924 1.00 96.25 94 GLU A O 1
ATOM 664 N N . ILE A 1 95 ? 8.120 1.303 -6.346 1.00 97.75 95 ILE A N 1
ATOM 665 C CA . ILE A 1 95 ? 7.342 0.079 -6.554 1.00 97.75 95 ILE A CA 1
ATOM 666 C C . ILE A 1 95 ? 8.229 -1.143 -6.315 1.00 97.75 95 ILE A C 1
ATOM 668 O O . ILE A 1 95 ? 9.457 -1.026 -6.225 1.00 97.75 95 ILE A O 1
ATOM 672 N N . PHE A 1 96 ? 7.619 -2.326 -6.216 1.00 98.62 96 PHE A N 1
ATOM 673 C CA . PHE A 1 96 ? 8.396 -3.547 -6.053 1.00 98.62 96 PHE A CA 1
ATOM 674 C C . PHE A 1 96 ? 9.295 -3.759 -7.269 1.00 98.62 96 PHE A C 1
ATOM 676 O O . PHE A 1 96 ? 8.830 -3.681 -8.410 1.00 98.62 96 PHE A O 1
ATOM 683 N N . HIS A 1 97 ? 10.564 -4.069 -7.022 1.00 98.38 97 HIS A N 1
ATOM 684 C CA . HIS A 1 97 ? 11.540 -4.362 -8.054 1.00 98.38 97 HIS A CA 1
ATOM 685 C C . HIS A 1 97 ? 12.505 -5.482 -7.644 1.00 98.38 97 HIS A C 1
ATOM 687 O O . HIS A 1 97 ? 12.969 -5.560 -6.509 1.00 98.38 97 HIS A O 1
ATOM 693 N N . ALA A 1 98 ? 12.847 -6.363 -8.582 1.00 98.12 98 ALA A N 1
ATOM 694 C CA . ALA A 1 98 ? 13.770 -7.468 -8.343 1.00 98.12 98 ALA A CA 1
ATOM 695 C C . ALA A 1 98 ? 14.713 -7.655 -9.535 1.00 98.12 98 ALA A C 1
ATOM 697 O O . ALA A 1 98 ? 14.284 -7.994 -10.640 1.00 98.12 98 ALA A O 1
ATOM 698 N N . GLY A 1 99 ? 16.007 -7.414 -9.315 1.00 96.56 99 GLY A N 1
ATOM 699 C CA . GLY A 1 99 ? 17.045 -7.604 -10.327 1.00 96.56 99 GLY A CA 1
ATOM 700 C C . GLY A 1 99 ? 17.396 -9.081 -10.521 1.00 96.56 99 GLY A C 1
ATOM 701 O O . GLY A 1 99 ? 17.607 -9.807 -9.549 1.00 96.56 99 GLY A O 1
ATOM 702 N N . PHE A 1 100 ? 17.504 -9.527 -11.773 1.00 96.69 100 PHE A N 1
ATOM 703 C CA . PHE A 1 100 ? 17.814 -10.914 -12.118 1.00 96.69 100 PHE A CA 1
ATOM 704 C C . PHE A 1 100 ? 18.529 -11.046 -13.470 1.00 96.69 100 PHE A C 1
ATOM 706 O O . PHE A 1 100 ? 18.623 -10.099 -14.258 1.00 96.69 100 PHE A O 1
ATOM 713 N N . THR A 1 101 ? 19.028 -12.252 -13.741 1.00 96.25 101 THR A N 1
ATOM 714 C CA . THR A 1 101 ? 19.554 -12.628 -15.055 1.00 96.25 101 THR A CA 1
ATOM 715 C C . THR A 1 101 ? 18.426 -13.218 -15.892 1.00 96.25 101 THR A C 1
ATOM 717 O O . THR A 1 101 ? 17.946 -14.317 -15.622 1.00 96.25 101 THR A O 1
ATOM 720 N N . TYR A 1 102 ? 18.000 -12.483 -16.913 1.00 94.75 102 TYR A N 1
ATOM 721 C CA . TYR A 1 102 ? 17.039 -12.922 -17.908 1.00 94.75 102 TYR A CA 1
ATOM 722 C C . TYR A 1 102 ? 17.550 -14.189 -18.610 1.00 94.75 102 TYR A C 1
ATOM 724 O O . TYR A 1 102 ? 18.690 -14.203 -19.092 1.00 94.75 102 TYR A O 1
ATOM 732 N N . PRO A 1 103 ? 16.738 -15.257 -18.662 1.00 93.38 103 PRO A N 1
ATOM 733 C CA . PRO A 1 103 ? 17.152 -16.515 -19.262 1.00 93.38 103 PRO A CA 1
ATOM 734 C C . PRO A 1 103 ? 17.359 -16.375 -20.776 1.00 93.38 103 PRO A C 1
ATOM 736 O O . PRO A 1 103 ? 16.938 -15.405 -21.409 1.00 93.38 103 PRO A O 1
ATOM 739 N N . GLN A 1 104 ? 18.026 -17.362 -21.373 1.00 87.31 104 GLN A N 1
ATOM 740 C CA . GLN A 1 104 ? 18.189 -17.427 -22.826 1.00 87.31 104 GLN A CA 1
ATOM 741 C C . GLN A 1 104 ? 16.827 -17.466 -23.536 1.00 87.31 104 GLN A C 1
ATOM 743 O O . GLN A 1 104 ? 15.818 -17.882 -22.960 1.00 87.31 104 GLN A O 1
ATOM 748 N N . ALA A 1 105 ? 16.806 -17.022 -24.795 1.00 79.50 105 ALA A N 1
ATOM 749 C CA . ALA A 1 105 ? 15.586 -16.972 -25.593 1.00 79.50 105 ALA A CA 1
ATOM 750 C C . ALA A 1 105 ? 14.872 -18.338 -25.607 1.00 79.50 105 ALA A C 1
ATOM 752 O O . ALA A 1 105 ? 15.490 -19.360 -25.898 1.00 79.50 105 ALA A O 1
ATOM 753 N N . GLY A 1 106 ? 13.574 -18.339 -25.293 1.00 77.19 106 GLY A N 1
ATOM 754 C CA . GLY A 1 106 ? 12.739 -19.545 -25.245 1.00 77.19 106 GLY A CA 1
ATOM 755 C C . GLY A 1 106 ? 12.472 -20.104 -23.844 1.00 77.19 106 GLY A C 1
ATOM 756 O O . GLY A 1 106 ? 11.617 -20.975 -23.715 1.00 77.19 106 GLY A O 1
ATOM 757 N N . SER A 1 107 ? 13.125 -19.579 -22.803 1.00 87.88 107 SER A N 1
ATOM 758 C CA . SER A 1 107 ? 12.873 -19.969 -21.409 1.00 87.88 107 SER A CA 1
ATOM 759 C C . SER A 1 107 ? 12.210 -18.844 -20.617 1.00 87.88 107 SER A C 1
ATOM 761 O O . SER A 1 107 ? 12.547 -17.671 -20.775 1.00 87.88 107 SER A O 1
ATOM 763 N N . SER A 1 108 ? 11.283 -19.203 -19.732 1.00 90.38 108 SER A N 1
ATOM 764 C CA . SER A 1 108 ? 10.630 -18.264 -18.816 1.00 90.38 108 SER A CA 1
ATOM 765 C C . SER A 1 108 ? 11.502 -17.982 -17.586 1.00 90.38 108 SER A C 1
ATOM 767 O O . SER A 1 108 ? 12.154 -18.904 -17.090 1.00 90.38 108 SER A O 1
ATOM 769 N N . PRO A 1 109 ? 11.526 -16.743 -17.060 1.00 96.44 109 PRO A N 1
ATOM 770 C CA . PRO A 1 109 ? 12.147 -16.455 -15.769 1.00 96.44 109 PRO A CA 1
ATOM 771 C C . PRO A 1 109 ? 11.514 -17.274 -14.636 1.00 96.44 109 PRO A C 1
ATOM 773 O O . PRO A 1 109 ? 10.298 -17.453 -14.605 1.00 96.44 109 PRO A O 1
ATOM 776 N N . ASN A 1 110 ? 12.322 -17.717 -13.671 1.00 97.06 110 ASN A N 1
ATOM 777 C CA . ASN A 1 110 ? 11.825 -18.341 -12.445 1.00 97.06 110 ASN A CA 1
ATOM 778 C C . ASN A 1 110 ? 11.360 -17.256 -11.461 1.00 97.06 110 ASN A C 1
ATOM 780 O O . ASN A 1 110 ? 12.129 -16.787 -10.622 1.00 97.06 110 ASN A O 1
ATOM 784 N N . TYR A 1 111 ? 10.105 -16.822 -11.583 1.00 98.00 111 TYR A N 1
ATOM 785 C CA . TYR A 1 111 ? 9.575 -15.712 -10.786 1.00 98.00 111 TYR A CA 1
ATOM 786 C C . TYR A 1 111 ? 9.583 -15.988 -9.281 1.00 98.00 111 TYR A C 1
ATOM 788 O O . TYR A 1 111 ? 9.799 -15.065 -8.499 1.00 98.00 111 TYR A O 1
ATOM 796 N N . ARG A 1 112 ? 9.413 -17.249 -8.869 1.00 98.00 112 ARG A N 1
ATOM 797 C CA . ARG A 1 112 ? 9.468 -17.644 -7.455 1.00 98.00 112 ARG A CA 1
ATOM 798 C C . ARG A 1 112 ? 10.835 -17.377 -6.855 1.00 98.00 112 ARG A C 1
ATOM 800 O O . ARG A 1 112 ? 10.913 -16.799 -5.783 1.00 98.00 112 ARG A O 1
ATOM 807 N N . GLU A 1 113 ? 11.901 -17.754 -7.553 1.00 97.88 113 GLU A N 1
ATOM 808 C CA . GLU A 1 113 ? 13.277 -17.511 -7.110 1.00 97.88 113 GLU A CA 1
ATOM 809 C C . GLU A 1 113 ? 13.618 -16.015 -7.109 1.00 97.88 113 GLU A C 1
ATOM 811 O O . GLU A 1 113 ? 14.195 -15.511 -6.145 1.00 97.88 113 GLU A O 1
ATOM 816 N N . ILE A 1 114 ? 13.196 -15.292 -8.153 1.00 98.19 114 ILE A N 1
ATOM 817 C CA . ILE A 1 114 ? 13.396 -13.841 -8.271 1.00 98.19 114 ILE A CA 1
ATOM 818 C C . ILE A 1 114 ? 12.747 -13.110 -7.089 1.00 98.19 114 ILE A C 1
ATOM 820 O O . ILE A 1 114 ? 13.401 -12.302 -6.433 1.00 98.19 114 ILE A O 1
ATOM 824 N N . ILE A 1 115 ? 11.478 -13.410 -6.798 1.00 98.50 115 ILE A N 1
ATOM 825 C CA . ILE A 1 115 ? 10.741 -12.779 -5.699 1.00 98.50 115 ILE A CA 1
ATOM 826 C C . ILE A 1 115 ? 11.262 -13.262 -4.342 1.00 98.50 115 ILE A C 1
ATOM 828 O O . ILE A 1 115 ? 11.385 -12.444 -3.435 1.00 98.50 115 ILE A O 1
ATOM 832 N N . GLN A 1 116 ? 11.619 -14.545 -4.196 1.00 98.31 116 GLN A N 1
ATOM 833 C CA . GLN A 1 116 ? 12.150 -15.099 -2.944 1.00 98.31 116 GLN A CA 1
ATOM 834 C C . GLN A 1 116 ? 13.398 -14.348 -2.490 1.00 98.31 116 GLN A C 1
ATOM 836 O O . GLN A 1 116 ? 13.486 -13.979 -1.326 1.00 98.31 116 GLN A O 1
ATOM 841 N N . LYS A 1 117 ? 14.333 -14.071 -3.404 1.00 97.75 117 LYS A N 1
ATOM 842 C CA . LYS A 1 117 ? 15.570 -13.365 -3.062 1.00 97.75 117 LYS A CA 1
ATOM 843 C C . LYS A 1 117 ? 15.299 -11.977 -2.473 1.00 97.75 117 LYS A C 1
ATOM 845 O O . LYS A 1 117 ? 15.882 -11.625 -1.452 1.00 97.75 117 LYS A O 1
ATOM 850 N N . THR A 1 118 ? 14.411 -11.202 -3.097 1.00 97.50 118 THR A N 1
ATOM 851 C CA . THR A 1 118 ? 14.018 -9.881 -2.583 1.00 97.50 118 THR A CA 1
ATOM 852 C C . THR A 1 118 ? 13.239 -10.003 -1.273 1.00 97.50 118 THR A C 1
ATOM 854 O O . THR A 1 118 ? 13.445 -9.218 -0.350 1.00 97.50 118 THR A O 1
ATOM 857 N N . LEU A 1 119 ? 12.371 -11.013 -1.169 1.00 97.94 119 LEU A N 1
ATOM 858 C CA . LEU A 1 119 ? 11.592 -11.290 0.031 1.00 97.94 119 LEU A CA 1
ATOM 859 C C . LEU A 1 119 ? 12.494 -11.631 1.226 1.00 97.94 119 LEU A C 1
ATOM 861 O O . LEU A 1 119 ? 12.255 -11.117 2.312 1.00 97.94 119 LEU A O 1
ATOM 865 N N . ASP A 1 120 ? 13.539 -12.437 1.037 1.00 98.12 120 ASP A N 1
ATOM 866 C CA . ASP A 1 120 ? 14.491 -12.804 2.092 1.00 98.12 120 ASP A CA 1
ATOM 867 C C . ASP A 1 120 ? 15.230 -11.580 2.641 1.00 98.12 120 ASP A C 1
ATOM 869 O O . ASP A 1 120 ? 15.317 -11.408 3.862 1.00 98.12 120 ASP A O 1
ATOM 873 N N . SER A 1 121 ? 15.714 -10.705 1.751 1.00 97.81 121 SER A N 1
ATOM 874 C CA . SER A 1 121 ? 16.347 -9.440 2.133 1.00 97.81 121 SER A CA 1
ATOM 875 C C . SER A 1 121 ? 15.397 -8.554 2.937 1.00 97.81 121 SER A C 1
ATOM 877 O O . SER A 1 121 ? 15.719 -8.156 4.056 1.00 97.81 121 SER A O 1
ATOM 879 N N . GLY A 1 122 ? 14.189 -8.304 2.430 1.00 97.19 122 GLY A N 1
ATOM 880 C CA . GLY A 1 122 ? 13.241 -7.447 3.135 1.00 97.19 122 GLY A CA 1
ATOM 881 C C . GLY A 1 122 ? 12.711 -8.060 4.436 1.00 97.19 122 GLY A C 1
ATOM 882 O O . GLY A 1 122 ? 12.551 -7.347 5.423 1.00 97.19 122 GLY A O 1
ATOM 883 N N . ILE A 1 123 ? 12.477 -9.380 4.503 1.00 96.62 123 ILE A N 1
ATOM 884 C CA . ILE A 1 123 ? 12.060 -10.055 5.748 1.00 96.62 123 ILE A CA 1
ATOM 885 C C . ILE A 1 123 ? 13.160 -9.955 6.809 1.00 96.62 123 ILE A C 1
ATOM 887 O O . ILE A 1 123 ? 12.854 -9.850 7.999 1.00 96.62 123 ILE A O 1
ATOM 891 N N . LYS A 1 124 ? 14.438 -9.970 6.414 1.00 97.44 124 LYS A N 1
ATOM 892 C CA . LYS A 1 124 ? 15.542 -9.730 7.348 1.00 97.44 124 LYS A CA 1
ATOM 893 C C . LYS A 1 124 ? 15.433 -8.338 7.975 1.00 97.44 124 LYS A C 1
ATOM 895 O O . LYS A 1 124 ? 15.434 -8.246 9.200 1.00 97.44 124 LYS A O 1
ATOM 900 N N . VAL A 1 125 ? 15.240 -7.296 7.165 1.00 96.69 125 VAL A N 1
ATOM 901 C CA . VAL A 1 125 ? 14.999 -5.925 7.656 1.00 96.69 125 VAL A CA 1
ATOM 902 C C . VAL A 1 125 ? 13.760 -5.889 8.549 1.00 96.69 125 VAL A C 1
ATOM 904 O O . VAL A 1 125 ? 13.765 -5.290 9.620 1.00 96.69 125 VAL A O 1
ATOM 907 N N . LEU A 1 126 ? 12.699 -6.599 8.162 1.00 93.69 126 LEU A N 1
ATOM 908 C CA . LEU A 1 126 ? 11.452 -6.654 8.915 1.00 93.69 126 LEU A CA 1
ATOM 909 C C . 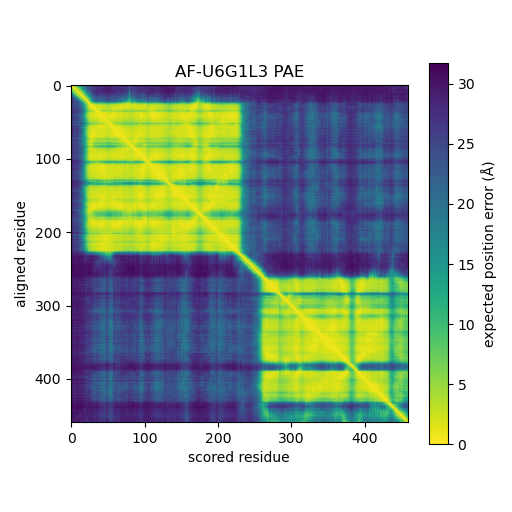LEU A 1 126 ? 11.617 -7.262 10.319 1.00 93.69 126 LEU A C 1
ATOM 911 O O . LEU A 1 126 ? 11.016 -6.779 11.283 1.00 93.69 126 LEU A O 1
ATOM 915 N N . LYS A 1 127 ? 12.452 -8.301 10.442 1.00 95.00 127 LYS A N 1
ATOM 916 C CA . LYS A 1 127 ? 12.806 -8.955 11.713 1.00 95.00 127 LYS A CA 1
ATOM 917 C C . LYS A 1 127 ? 13.565 -8.028 12.655 1.00 95.00 127 LYS A C 1
ATOM 919 O O . LYS A 1 127 ? 13.353 -8.089 13.862 1.00 95.00 127 LYS A O 1
ATOM 924 N N . GLU A 1 128 ? 14.403 -7.148 12.118 1.00 93.69 128 GLU A N 1
ATOM 925 C CA . GLU A 1 128 ? 15.123 -6.136 12.902 1.00 93.69 128 GLU A CA 1
ATOM 926 C C . GLU A 1 128 ? 14.177 -5.080 13.495 1.00 93.69 128 GLU A C 1
ATOM 928 O O . GLU A 1 128 ? 14.526 -4.408 14.463 1.00 93.69 128 GLU A O 1
ATOM 933 N N . LYS A 1 129 ? 12.952 -4.970 12.966 1.00 88.94 129 LYS A N 1
ATOM 934 C CA . LYS A 1 129 ? 11.886 -4.103 13.485 1.00 88.94 129 LYS A CA 1
ATOM 935 C C . LYS A 1 129 ? 10.950 -4.818 14.476 1.00 88.94 129 LYS A C 1
ATOM 937 O O . LYS A 1 129 ? 9.826 -4.374 14.689 1.00 88.94 129 LYS A O 1
ATOM 942 N N . SER A 1 130 ? 11.366 -5.945 15.049 1.00 82.69 130 SER A N 1
ATOM 943 C CA . SER A 1 130 ? 10.572 -6.690 16.033 1.00 82.69 130 SER A CA 1
ATOM 944 C C . SER A 1 130 ? 10.759 -6.141 17.460 1.00 82.69 130 SER A C 1
ATOM 946 O O . SER A 1 130 ? 11.894 -5.845 17.835 1.00 82.69 130 SER A O 1
ATOM 948 N N . PRO A 1 131 ? 9.708 -6.109 18.308 1.00 84.12 131 PRO A N 1
ATOM 949 C CA . PRO A 1 131 ? 8.318 -6.460 17.999 1.00 84.12 131 PRO A CA 1
ATOM 950 C C . PRO A 1 131 ? 7.594 -5.362 17.204 1.00 84.12 131 PRO A C 1
ATOM 952 O O . PRO A 1 131 ? 8.026 -4.214 17.160 1.00 84.12 131 PRO A O 1
ATOM 955 N N . TYR A 1 132 ? 6.468 -5.718 16.581 1.00 87.25 132 TYR A N 1
ATOM 956 C CA . TYR A 1 132 ? 5.647 -4.791 15.795 1.00 87.25 132 TYR A CA 1
ATOM 957 C C . TYR A 1 132 ? 5.357 -3.480 16.546 1.00 87.25 132 TYR A C 1
ATOM 959 O O . TYR A 1 132 ? 4.782 -3.508 17.635 1.00 87.25 132 TYR A O 1
ATOM 967 N N . GLY A 1 133 ? 5.715 -2.338 15.950 1.00 77.38 133 GLY A N 1
ATOM 968 C CA . GLY A 1 133 ? 5.429 -1.016 16.518 1.00 77.38 133 GLY A CA 1
ATOM 969 C C . GLY A 1 133 ? 6.172 -0.716 17.824 1.00 77.38 133 GLY A C 1
ATOM 970 O O . GLY A 1 133 ? 5.698 0.092 18.617 1.00 77.38 133 GLY A O 1
ATOM 971 N N . SER A 1 134 ? 7.312 -1.367 18.066 1.00 75.31 134 SER A N 1
ATOM 972 C CA . SER A 1 134 ? 8.099 -1.227 19.297 1.00 75.31 134 SER A CA 1
ATOM 973 C C . SER A 1 134 ? 8.631 0.186 19.550 1.00 75.31 134 SER A C 1
ATOM 975 O O . SER A 1 134 ? 8.877 0.543 20.703 1.00 75.31 134 SER A O 1
ATOM 977 N N . THR A 1 135 ? 8.806 0.997 18.503 1.00 78.25 135 THR A N 1
ATOM 978 C CA . THR A 1 135 ? 9.326 2.364 18.615 1.00 78.25 135 THR A CA 1
ATOM 979 C C . THR A 1 135 ? 8.559 3.359 17.747 1.00 78.25 135 THR A C 1
ATOM 981 O O . THR A 1 135 ? 8.093 3.052 16.645 1.00 78.25 135 THR A O 1
ATOM 984 N N . ASN A 1 136 ? 8.462 4.601 18.232 1.00 73.19 136 ASN A N 1
ATOM 985 C CA . ASN A 1 136 ? 7.995 5.726 17.423 1.00 73.19 136 ASN A CA 1
ATOM 986 C C . ASN A 1 136 ? 8.939 5.901 16.223 1.00 73.19 136 ASN A C 1
ATOM 988 O O . ASN A 1 136 ? 10.148 6.022 16.405 1.00 73.19 136 ASN A O 1
ATOM 992 N N . GLY A 1 137 ? 8.393 5.906 15.005 1.00 85.12 137 GLY A N 1
ATOM 993 C CA . GLY A 1 137 ? 9.187 6.031 13.775 1.00 85.12 137 GLY A CA 1
ATOM 994 C C . GLY A 1 137 ? 9.811 4.726 13.263 1.00 85.12 137 GLY A C 1
ATOM 995 O O . GLY A 1 137 ? 10.542 4.759 12.276 1.00 85.12 137 GLY A O 1
ATOM 996 N N . GLN A 1 138 ? 9.500 3.566 13.863 1.00 90.25 138 GLN A N 1
ATOM 997 C CA . GLN A 1 138 ? 9.947 2.256 13.368 1.00 90.25 138 GLN A CA 1
ATOM 998 C C . GLN A 1 138 ? 9.703 2.093 11.861 1.00 90.25 138 GLN A C 1
ATOM 1000 O O . GLN A 1 138 ? 10.596 1.664 11.131 1.00 90.25 138 GLN A O 1
ATOM 1005 N N . TRP A 1 139 ? 8.506 2.463 11.399 1.00 92.94 139 TRP A N 1
ATOM 1006 C CA . TRP A 1 139 ? 8.125 2.333 9.995 1.00 92.94 139 TRP A CA 1
ATOM 1007 C C . TRP A 1 139 ? 8.870 3.308 9.095 1.00 92.94 139 TRP A C 1
ATOM 1009 O O . TRP A 1 139 ? 9.310 2.890 8.034 1.00 92.94 139 TRP A O 1
ATOM 1019 N N . THR A 1 140 ? 9.125 4.541 9.533 1.00 93.75 140 THR A N 1
ATOM 1020 C CA . THR A 1 140 ? 9.994 5.482 8.808 1.00 93.75 140 THR A CA 1
ATOM 1021 C C . THR A 1 140 ? 11.364 4.856 8.543 1.00 93.75 140 THR A C 1
ATOM 1023 O O . THR A 1 140 ? 11.762 4.713 7.395 1.00 93.75 140 THR A O 1
ATOM 1026 N N . THR A 1 141 ? 12.025 4.315 9.574 1.00 94.94 141 THR A N 1
ATOM 1027 C CA . THR A 1 141 ? 13.339 3.657 9.398 1.00 94.94 141 THR A CA 1
ATOM 1028 C C . THR A 1 141 ? 13.289 2.351 8.597 1.00 94.94 141 THR A C 1
ATOM 1030 O O . THR A 1 141 ? 14.323 1.835 8.188 1.00 94.94 141 THR A O 1
ATOM 1033 N N . PHE A 1 142 ? 12.111 1.744 8.451 1.00 95.19 142 PHE A N 1
ATOM 1034 C CA . PHE A 1 142 ? 11.902 0.576 7.597 1.00 95.19 142 PHE A CA 1
ATOM 1035 C C . PHE A 1 142 ? 11.727 0.991 6.129 1.00 95.19 142 PHE A C 1
ATOM 1037 O O . PHE A 1 142 ? 12.201 0.292 5.243 1.00 95.19 142 PHE A O 1
ATOM 1044 N N . TRP A 1 143 ? 11.087 2.136 5.882 1.00 96.06 143 TRP A N 1
ATOM 1045 C CA . TRP A 1 143 ? 10.926 2.738 4.558 1.00 96.06 143 TRP A CA 1
ATOM 1046 C C . TRP A 1 143 ? 12.189 3.447 4.046 1.00 96.06 143 TRP A C 1
ATOM 1048 O O . TRP A 1 143 ? 12.347 3.606 2.839 1.00 96.06 143 TRP A O 1
ATOM 1058 N N . GLU A 1 144 ? 13.086 3.869 4.937 1.00 96.19 144 GLU A N 1
ATOM 1059 C CA . GLU A 1 144 ? 14.418 4.378 4.575 1.00 96.19 144 GLU A CA 1
ATOM 1060 C C . GLU A 1 144 ? 15.369 3.265 4.106 1.00 96.19 144 GLU A C 1
ATOM 1062 O O . GLU A 1 144 ? 16.303 3.529 3.349 1.00 96.19 144 GLU A O 1
ATOM 1067 N N . ASP A 1 145 ? 15.132 2.026 4.541 1.00 97.38 145 ASP A N 1
ATOM 1068 C CA . ASP A 1 145 ? 15.876 0.857 4.085 1.00 97.38 145 ASP A CA 1
ATOM 1069 C C . ASP A 1 145 ? 15.351 0.401 2.713 1.00 97.38 145 ASP A C 1
ATOM 1071 O O . ASP A 1 145 ? 14.153 0.166 2.544 1.00 97.38 145 ASP A O 1
ATOM 1075 N N . GLU A 1 146 ? 16.239 0.276 1.720 1.00 96.56 146 GLU A N 1
ATOM 1076 C CA . GLU A 1 146 ? 15.852 -0.068 0.344 1.00 96.56 146 GLU A CA 1
ATOM 1077 C C . GLU A 1 146 ? 15.167 -1.440 0.265 1.00 96.56 146 GLU A C 1
ATOM 1079 O O . GLU A 1 146 ? 14.148 -1.568 -0.414 1.00 96.56 146 GLU A O 1
ATOM 1084 N N . ASP A 1 147 ? 15.658 -2.445 0.995 1.00 97.88 147 ASP A N 1
ATOM 1085 C CA . ASP A 1 147 ? 15.075 -3.787 0.996 1.00 97.88 147 ASP A CA 1
ATOM 1086 C C . ASP A 1 147 ? 13.731 -3.801 1.741 1.00 97.88 147 ASP A C 1
ATOM 1088 O O . ASP A 1 147 ? 12.774 -4.437 1.284 1.00 97.88 147 ASP A O 1
ATOM 1092 N N . GLY A 1 148 ? 13.631 -3.060 2.852 1.00 97.00 148 GLY A N 1
ATOM 1093 C CA . GLY A 1 148 ? 12.389 -2.875 3.608 1.00 97.00 148 GLY A CA 1
ATOM 1094 C C . GLY A 1 148 ? 11.291 -2.196 2.782 1.00 97.00 148 GLY A C 1
ATOM 1095 O O . GLY A 1 148 ? 10.199 -2.749 2.601 1.00 97.00 148 GLY A O 1
ATOM 1096 N N . ALA A 1 149 ? 11.594 -1.032 2.207 1.00 97.31 149 ALA A N 1
ATOM 1097 C CA . ALA A 1 149 ? 10.683 -0.293 1.337 1.00 97.31 149 ALA A CA 1
ATOM 1098 C C . ALA A 1 149 ? 10.225 -1.130 0.136 1.00 97.31 149 ALA A C 1
ATOM 1100 O O . ALA A 1 149 ? 9.038 -1.163 -0.202 1.00 97.31 149 ALA A O 1
ATOM 1101 N N . ASN A 1 150 ? 11.158 -1.843 -0.496 1.00 98.25 150 ASN A N 1
ATOM 1102 C CA . ASN A 1 150 ? 10.880 -2.643 -1.677 1.00 98.25 150 ASN A CA 1
ATOM 1103 C C . ASN A 1 150 ? 9.879 -3.774 -1.385 1.00 98.25 150 ASN A C 1
ATOM 1105 O O . ASN A 1 150 ? 8.903 -3.928 -2.123 1.00 98.25 150 ASN A O 1
ATOM 1109 N N . ILE A 1 151 ? 10.041 -4.524 -0.284 1.00 97.75 151 ILE A N 1
ATOM 1110 C CA . ILE A 1 151 ? 9.064 -5.571 0.056 1.00 97.75 151 ILE A CA 1
ATOM 1111 C C . ILE A 1 151 ? 7.714 -5.007 0.503 1.00 97.75 151 ILE A C 1
ATOM 1113 O O . ILE A 1 151 ? 6.693 -5.645 0.245 1.00 97.75 151 ILE A O 1
ATOM 1117 N N . ALA A 1 152 ? 7.652 -3.819 1.111 1.00 97.00 152 ALA A N 1
ATOM 1118 C CA . ALA A 1 152 ? 6.365 -3.200 1.426 1.00 97.00 152 ALA A CA 1
ATOM 1119 C C . ALA A 1 152 ? 5.545 -2.920 0.166 1.00 97.00 152 ALA A C 1
ATOM 1121 O O . ALA A 1 152 ? 4.350 -3.222 0.145 1.00 97.00 152 ALA A O 1
ATOM 1122 N N . ASN A 1 153 ? 6.201 -2.483 -0.912 1.00 97.75 153 ASN A N 1
ATOM 1123 C CA . ASN A 1 153 ? 5.565 -2.257 -2.211 1.00 97.75 153 ASN A CA 1
ATOM 1124 C C . ASN A 1 153 ? 5.063 -3.538 -2.907 1.00 97.75 153 ASN A C 1
ATOM 1126 O O . ASN A 1 153 ? 4.422 -3.448 -3.952 1.00 97.75 153 ASN A O 1
ATOM 1130 N N . LEU A 1 154 ? 5.327 -4.727 -2.352 1.00 97.88 154 LEU A N 1
ATOM 1131 C CA . LEU A 1 154 ? 4.722 -5.995 -2.779 1.00 97.88 154 LEU A CA 1
ATOM 1132 C C . LEU A 1 154 ? 3.706 -6.520 -1.761 1.00 97.88 154 LEU A C 1
ATOM 1134 O O . LEU A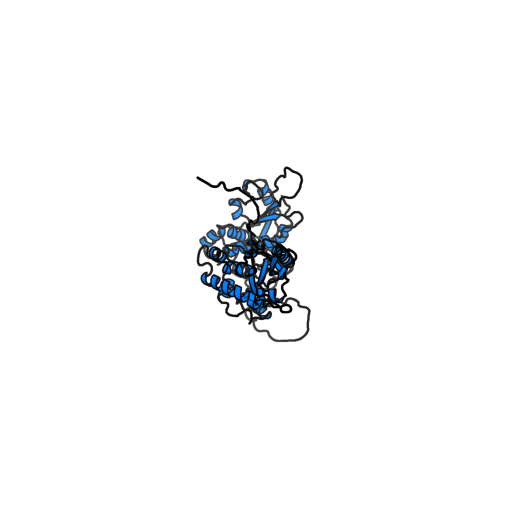 1 154 ? 2.655 -7.049 -2.129 1.00 97.88 154 LEU A O 1
ATOM 1138 N N . LEU A 1 155 ? 4.032 -6.404 -0.475 1.00 96.88 155 LEU A N 1
ATOM 1139 C CA . LEU A 1 155 ? 3.316 -7.060 0.612 1.00 96.88 155 LEU A CA 1
ATOM 1140 C C . LEU A 1 155 ? 2.148 -6.243 1.168 1.00 96.88 155 LEU A C 1
ATOM 1142 O O . LEU A 1 155 ? 1.435 -6.778 2.005 1.00 96.88 155 LEU A O 1
ATOM 1146 N N . GLY A 1 156 ? 1.907 -5.011 0.705 1.00 94.31 156 GLY A N 1
ATOM 1147 C CA . GLY A 1 156 ? 0.842 -4.132 1.207 1.00 94.31 156 GLY A CA 1
ATOM 1148 C C . GLY A 1 156 ? -0.518 -4.815 1.380 1.00 94.31 156 GLY A C 1
ATOM 1149 O O . GLY A 1 156 ? -1.168 -5.157 0.391 1.00 94.31 156 GLY A O 1
ATOM 1150 N N . ALA A 1 157 ? -0.964 -5.001 2.626 1.00 90.00 157 ALA A N 1
ATOM 1151 C CA . ALA A 1 157 ? -2.106 -5.868 2.954 1.00 90.00 157 ALA A CA 1
ATOM 1152 C C . ALA A 1 157 ? -3.429 -5.416 2.310 1.00 90.00 157 ALA A C 1
ATOM 1154 O O . ALA A 1 157 ? -4.249 -6.242 1.916 1.00 90.00 157 ALA A O 1
ATOM 1155 N N . ASN A 1 158 ? -3.591 -4.101 2.144 1.00 87.25 158 ASN A N 1
ATOM 1156 C CA . ASN A 1 158 ? -4.810 -3.474 1.629 1.00 87.25 158 ASN A CA 1
ATOM 1157 C C . ASN A 1 158 ? -4.900 -3.454 0.098 1.00 87.25 158 ASN A C 1
ATOM 1159 O O . ASN A 1 158 ? -5.940 -3.098 -0.454 1.00 87.25 158 ASN A O 1
ATOM 1163 N N . SER A 1 159 ? -3.817 -3.795 -0.601 1.00 94.00 159 SER A N 1
ATOM 1164 C CA . SER A 1 159 ? -3.810 -3.807 -2.060 1.00 94.00 159 SER A CA 1
ATOM 1165 C C . SER A 1 159 ? -4.628 -4.979 -2.591 1.00 94.00 159 SER A C 1
ATOM 1167 O O . SER A 1 159 ? -4.604 -6.080 -2.038 1.00 94.00 159 SER A O 1
ATOM 1169 N N . THR A 1 160 ? -5.353 -4.742 -3.678 1.00 94.56 160 THR A N 1
ATOM 1170 C CA . THR A 1 160 ? -6.262 -5.720 -4.294 1.00 94.56 160 THR A CA 1
ATOM 1171 C C . THR A 1 160 ? -5.915 -6.014 -5.745 1.00 94.56 160 THR A C 1
ATOM 1173 O O . THR A 1 160 ? -6.380 -7.011 -6.297 1.00 94.56 160 THR A O 1
ATOM 1176 N N . GLN A 1 161 ? -5.076 -5.176 -6.351 1.00 97.00 161 GLN A N 1
ATOM 1177 C CA . GLN A 1 161 ? -4.684 -5.272 -7.746 1.00 97.00 161 GLN A CA 1
ATOM 1178 C C . GLN A 1 161 ? -3.166 -5.234 -7.906 1.00 97.00 161 GLN A C 1
ATOM 1180 O O . GLN A 1 161 ? -2.459 -4.694 -7.054 1.00 97.00 161 GLN A O 1
ATOM 1185 N N . ILE A 1 162 ? -2.673 -5.809 -9.002 1.00 98.38 162 ILE A N 1
ATOM 1186 C CA . ILE A 1 162 ? -1.257 -5.835 -9.368 1.00 98.38 162 ILE A CA 1
ATOM 1187 C C . ILE A 1 162 ? -1.072 -5.709 -10.880 1.00 98.38 162 ILE A C 1
ATOM 1189 O O . ILE A 1 162 ? -1.821 -6.291 -11.660 1.00 98.38 162 ILE A O 1
ATOM 1193 N N . GLY A 1 163 ? -0.037 -4.989 -11.298 1.00 98.31 163 GLY A N 1
ATOM 1194 C CA . GLY A 1 163 ? 0.473 -5.010 -12.665 1.00 98.31 163 GLY A CA 1
ATOM 1195 C C . GLY A 1 163 ? 1.985 -5.169 -12.648 1.00 98.31 163 GLY A C 1
ATOM 1196 O O . GLY A 1 163 ? 2.669 -4.417 -11.955 1.00 98.31 163 GLY A O 1
ATOM 1197 N N . CYS A 1 164 ? 2.511 -6.143 -13.392 1.00 98.62 164 CYS A N 1
ATOM 1198 C CA . CYS A 1 164 ? 3.947 -6.400 -13.452 1.00 98.62 164 CYS A CA 1
ATOM 1199 C C . CYS A 1 164 ? 4.485 -6.288 -14.885 1.00 98.62 164 CYS A C 1
ATOM 1201 O O . CYS A 1 164 ? 3.785 -6.560 -15.859 1.00 98.62 164 CYS A O 1
ATOM 1203 N N . ALA A 1 165 ? 5.752 -5.904 -15.012 1.00 98.38 165 ALA A N 1
ATOM 1204 C CA . ALA A 1 165 ? 6.475 -5.832 -16.279 1.00 98.38 165 ALA A CA 1
ATOM 1205 C C . ALA A 1 165 ? 7.971 -6.080 -16.048 1.00 98.38 165 ALA A C 1
ATOM 1207 O O . ALA A 1 165 ? 8.481 -5.893 -14.944 1.00 98.38 165 ALA A O 1
ATOM 1208 N N . ILE A 1 166 ? 8.688 -6.495 -17.090 1.00 98.06 166 ILE A N 1
ATOM 1209 C CA . ILE A 1 166 ? 10.141 -6.673 -17.041 1.00 98.06 166 ILE A CA 1
ATOM 1210 C C . ILE A 1 166 ? 10.806 -5.553 -17.836 1.00 98.06 166 ILE A C 1
ATOM 1212 O O . ILE A 1 166 ? 10.516 -5.364 -19.015 1.00 98.06 166 ILE A O 1
ATOM 1216 N N . GLY A 1 167 ? 11.754 -4.856 -17.215 1.00 97.19 167 GLY A N 1
ATOM 1217 C CA . GLY A 1 167 ? 12.706 -3.999 -17.914 1.00 97.19 167 GLY A CA 1
ATOM 1218 C C . GLY A 1 167 ? 13.985 -4.777 -18.213 1.00 97.19 167 GLY A C 1
ATOM 1219 O O . GLY A 1 167 ? 14.768 -5.048 -17.302 1.00 97.19 167 GLY A O 1
ATOM 1220 N N . ARG A 1 168 ? 14.223 -5.155 -19.476 1.00 95.94 168 ARG A N 1
ATOM 1221 C CA . ARG A 1 168 ? 15.508 -5.728 -19.910 1.00 95.94 168 ARG A CA 1
ATOM 1222 C C . ARG A 1 168 ? 16.487 -4.610 -20.208 1.00 95.94 168 ARG A C 1
ATOM 1224 O O . ARG A 1 168 ? 16.196 -3.745 -21.027 1.00 95.94 168 ARG A O 1
ATOM 1231 N N . CYS A 1 169 ? 17.649 -4.635 -19.574 1.00 95.38 169 CYS A N 1
ATOM 1232 C CA . CYS A 1 169 ? 18.648 -3.607 -19.785 1.00 95.38 169 CYS A CA 1
ATOM 1233 C C . CYS A 1 169 ? 19.234 -3.701 -21.199 1.00 95.38 169 CYS A C 1
ATOM 1235 O O . CYS A 1 169 ? 19.659 -4.773 -21.652 1.00 95.38 169 CYS A O 1
ATOM 1237 N N . THR A 1 170 ? 19.269 -2.562 -21.880 1.00 94.12 170 THR A N 1
ATOM 1238 C CA . THR A 1 170 ? 19.827 -2.397 -23.220 1.00 94.12 170 THR A CA 1
ATOM 1239 C C . THR A 1 170 ? 20.801 -1.237 -23.254 1.00 94.12 170 THR A C 1
ATOM 1241 O O . THR A 1 170 ? 20.552 -0.207 -22.628 1.00 94.12 170 THR A O 1
ATOM 1244 N N . THR A 1 171 ? 21.893 -1.400 -23.994 1.00 91.25 171 THR A N 1
ATOM 1245 C CA . THR A 1 171 ? 22.804 -0.302 -24.315 1.00 91.25 171 THR A CA 1
ATOM 1246 C C . THR A 1 171 ? 22.517 0.199 -25.724 1.00 91.25 171 THR A C 1
ATOM 1248 O O . THR A 1 171 ? 22.287 -0.586 -26.650 1.00 91.25 171 THR A O 1
ATOM 1251 N N . VAL A 1 172 ? 22.507 1.520 -25.872 1.00 87.31 172 VAL A N 1
ATOM 1252 C CA . VAL A 1 172 ? 22.343 2.213 -27.147 1.00 87.31 172 VAL A CA 1
ATOM 1253 C C . VAL A 1 172 ? 23.615 3.002 -27.411 1.00 87.31 172 VAL A C 1
ATOM 1255 O O . VAL A 1 172 ? 23.989 3.865 -26.612 1.00 87.31 172 VAL A O 1
ATOM 1258 N N . ASP A 1 173 ? 24.263 2.699 -28.532 1.00 86.38 173 ASP A N 1
ATOM 1259 C CA . ASP A 1 173 ? 25.381 3.488 -29.038 1.00 86.38 173 ASP A CA 1
ATOM 1260 C C . ASP A 1 173 ? 24.847 4.848 -29.520 1.00 86.38 173 ASP A C 1
ATOM 1262 O O . ASP A 1 173 ? 24.002 4.907 -30.415 1.00 86.38 173 ASP A O 1
ATOM 1266 N N . THR A 1 174 ? 25.292 5.953 -28.917 1.00 81.12 174 THR A N 1
ATOM 1267 C CA . THR A 1 174 ? 24.840 7.293 -29.332 1.00 81.12 174 THR A CA 1
ATOM 1268 C C . THR A 1 174 ? 25.364 7.687 -30.711 1.00 81.12 174 THR A C 1
ATOM 1270 O O . THR A 1 174 ? 24.683 8.428 -31.423 1.00 81.12 174 THR A O 1
ATOM 1273 N N . ALA A 1 175 ? 26.520 7.162 -31.129 1.00 83.12 175 ALA A N 1
ATOM 1274 C CA . ALA A 1 175 ? 27.057 7.369 -32.468 1.00 83.12 175 ALA A CA 1
ATOM 1275 C C . ALA A 1 175 ? 26.277 6.559 -33.513 1.00 83.12 175 ALA A C 1
ATOM 1277 O O . ALA A 1 175 ? 26.169 6.972 -34.671 1.00 83.12 175 ALA A O 1
ATOM 1278 N N . GLN A 1 176 ? 25.686 5.429 -33.108 1.00 81.56 176 GLN A N 1
ATOM 1279 C CA . GLN A 1 176 ? 24.829 4.597 -33.952 1.00 81.56 176 GLN A CA 1
ATOM 1280 C C . GLN A 1 176 ? 23.522 4.218 -33.236 1.00 81.56 176 GLN A C 1
ATOM 1282 O O . GLN A 1 176 ? 23.348 3.065 -32.846 1.00 81.56 176 GLN A O 1
ATOM 1287 N N . PRO A 1 177 ? 22.528 5.128 -33.146 1.00 78.00 177 PRO A N 1
ATOM 1288 C CA . PRO A 1 177 ? 21.308 4.919 -32.349 1.00 78.00 177 PRO A CA 1
ATOM 1289 C C . PRO A 1 177 ? 20.458 3.701 -32.742 1.00 78.00 177 PRO A C 1
ATOM 1291 O O . PRO A 1 177 ? 19.552 3.305 -32.013 1.00 78.00 177 PRO A O 1
ATOM 1294 N N . LYS A 1 178 ? 20.716 3.118 -33.919 1.00 83.94 178 LYS A N 1
ATOM 1295 C CA . LYS A 1 178 ? 20.059 1.897 -34.408 1.00 83.94 178 LYS A CA 1
ATOM 1296 C C . LYS A 1 178 ? 20.684 0.615 -33.846 1.00 83.94 178 LYS A C 1
ATOM 1298 O O . LYS A 1 178 ? 20.066 -0.442 -33.941 1.00 83.94 178 LYS A O 1
ATOM 1303 N N . GLN A 1 179 ? 21.888 0.692 -33.286 1.00 83.06 179 GLN A N 1
ATOM 1304 C CA . GLN A 1 179 ? 22.583 -0.434 -32.683 1.00 83.06 179 GLN A CA 1
ATOM 1305 C C . GLN A 1 179 ? 22.174 -0.552 -31.212 1.00 83.06 179 GLN A C 1
ATOM 1307 O O . GLN A 1 179 ? 22.740 0.082 -30.323 1.00 83.06 179 GLN A O 1
ATOM 1312 N N . VAL A 1 180 ? 21.152 -1.372 -30.969 1.00 87.44 180 VAL A N 1
ATOM 1313 C CA . VAL A 1 180 ? 20.667 -1.701 -29.625 1.00 87.44 180 VAL A CA 1
ATOM 1314 C C . VAL A 1 180 ? 21.223 -3.062 -29.231 1.00 87.44 180 VAL A C 1
ATOM 1316 O O . VAL A 1 180 ? 20.938 -4.065 -29.887 1.00 87.44 180 VAL A O 1
ATOM 1319 N N . THR A 1 181 ? 21.995 -3.113 -28.148 1.00 90.44 181 THR A N 1
ATOM 1320 C CA . THR A 1 181 ? 22.493 -4.378 -27.596 1.00 90.44 181 THR A CA 1
ATOM 1321 C C . THR A 1 181 ? 21.663 -4.752 -26.377 1.00 90.44 181 THR A C 1
ATOM 1323 O O . THR A 1 181 ? 21.709 -4.082 -25.346 1.00 90.44 181 THR A O 1
ATOM 1326 N N . VAL A 1 182 ? 20.881 -5.828 -26.491 1.00 89.12 182 VAL A N 1
ATOM 1327 C CA . VAL A 1 182 ? 20.068 -6.341 -25.382 1.00 89.12 182 VAL A CA 1
ATOM 1328 C C . VAL A 1 182 ? 20.910 -7.255 -24.508 1.00 89.12 182 VAL A C 1
ATOM 1330 O O . VAL A 1 182 ? 21.463 -8.242 -24.989 1.00 89.12 182 VAL A O 1
ATOM 1333 N N . THR A 1 183 ? 20.976 -6.960 -23.213 1.00 92.00 183 THR A N 1
ATOM 1334 C CA . THR A 1 183 ? 21.699 -7.804 -22.258 1.00 92.00 183 THR A CA 1
ATOM 1335 C C . THR A 1 183 ? 20.783 -8.841 -21.609 1.00 92.00 183 THR A C 1
ATOM 1337 O O . THR A 1 183 ? 19.558 -8.867 -21.801 1.00 92.00 183 THR A O 1
ATOM 1340 N N . ASN A 1 184 ? 21.383 -9.742 -20.836 1.00 93.06 184 ASN A N 1
ATOM 1341 C CA . ASN A 1 184 ? 20.655 -10.646 -19.955 1.00 93.06 184 ASN A CA 1
ATOM 1342 C C . ASN A 1 184 ? 20.355 -10.008 -18.591 1.00 93.06 184 ASN A C 1
ATOM 1344 O O . ASN A 1 184 ? 19.737 -10.660 -17.766 1.00 93.06 184 ASN A O 1
ATOM 1348 N N . ARG A 1 185 ? 20.749 -8.762 -18.310 1.00 95.38 185 ARG A N 1
ATOM 1349 C CA . ARG A 1 185 ? 20.392 -8.114 -17.044 1.00 95.38 185 ARG A CA 1
ATOM 1350 C C . ARG A 1 185 ? 18.976 -7.561 -17.144 1.00 95.38 185 ARG A C 1
ATOM 1352 O O . ARG A 1 185 ? 18.649 -6.842 -18.088 1.00 95.38 185 ARG A O 1
ATOM 1359 N N . ALA A 1 186 ? 18.125 -7.918 -16.195 1.00 96.38 186 ALA A N 1
ATOM 1360 C CA . ALA A 1 186 ? 16.732 -7.505 -16.184 1.00 96.38 186 ALA A CA 1
ATOM 1361 C C . ALA A 1 186 ? 16.262 -7.172 -14.771 1.00 96.38 186 ALA A C 1
ATOM 1363 O O . ALA A 1 186 ? 16.859 -7.594 -13.780 1.00 96.38 186 ALA A O 1
ATOM 1364 N N . VAL A 1 187 ? 15.176 -6.413 -14.696 1.00 97.88 187 VAL A N 1
ATOM 1365 C CA . VAL A 1 187 ? 14.490 -6.097 -13.447 1.00 97.88 187 VAL A CA 1
ATOM 1366 C C . VAL A 1 187 ? 13.009 -6.409 -13.627 1.00 97.88 187 VAL A C 1
ATOM 1368 O O . VAL A 1 187 ? 12.391 -5.959 -14.592 1.00 97.88 187 VAL A O 1
ATOM 1371 N N . LEU A 1 188 ? 12.456 -7.223 -12.730 1.00 98.56 188 LEU A N 1
ATOM 1372 C CA . LEU A 1 188 ? 11.016 -7.423 -12.595 1.00 98.56 188 LEU A CA 1
ATOM 1373 C C . LEU A 1 188 ? 10.465 -6.258 -11.783 1.00 98.56 188 LEU A C 1
ATOM 1375 O O . LEU A 1 188 ? 10.945 -6.048 -10.678 1.00 98.56 188 LEU A O 1
ATOM 1379 N N . PHE A 1 189 ? 9.461 -5.558 -12.298 1.00 98.62 189 PHE A N 1
ATOM 1380 C CA . PHE A 1 189 ? 8.737 -4.511 -11.586 1.00 98.62 189 PHE A CA 1
ATOM 1381 C C . PHE A 1 189 ? 7.293 -4.941 -11.358 1.00 98.62 189 PHE A C 1
ATOM 1383 O O . PHE A 1 189 ? 6.681 -5.491 -12.273 1.00 98.62 189 PHE A O 1
ATOM 1390 N N . CYS A 1 190 ? 6.744 -4.659 -10.178 1.00 98.69 190 CYS A N 1
ATOM 1391 C CA . CYS A 1 190 ? 5.331 -4.863 -9.873 1.00 98.69 190 CYS A CA 1
ATOM 1392 C C . CYS A 1 190 ? 4.769 -3.660 -9.111 1.00 98.69 190 CYS A C 1
ATOM 1394 O O . CYS A 1 190 ? 5.264 -3.299 -8.045 1.00 98.69 190 CYS A O 1
ATOM 1396 N N . ALA A 1 191 ? 3.718 -3.058 -9.656 1.00 98.38 191 ALA A N 1
ATOM 1397 C CA . ALA A 1 191 ? 2.932 -2.025 -8.996 1.00 98.38 191 ALA A CA 1
ATOM 1398 C C . ALA A 1 191 ? 1.654 -2.647 -8.425 1.00 98.38 191 ALA A C 1
ATOM 1400 O O . ALA A 1 191 ? 1.036 -3.483 -9.086 1.00 98.38 191 ALA A O 1
ATOM 1401 N N . ILE A 1 192 ? 1.257 -2.232 -7.223 1.00 97.94 192 ILE A N 1
ATOM 1402 C CA . ILE A 1 192 ? 0.031 -2.685 -6.558 1.00 97.94 192 ILE A CA 1
ATOM 1403 C C . ILE A 1 192 ? -0.925 -1.511 -6.337 1.00 97.94 192 ILE A C 1
ATOM 1405 O O . ILE A 1 192 ? -0.473 -0.381 -6.158 1.00 97.94 192 ILE A O 1
ATOM 1409 N N . ASP A 1 193 ? -2.232 -1.782 -6.342 1.00 96.19 193 ASP A N 1
ATOM 1410 C CA . ASP A 1 193 ? -3.273 -0.775 -6.097 1.00 96.19 193 ASP A CA 1
ATOM 1411 C C . ASP A 1 193 ? -4.290 -1.235 -5.025 1.00 96.19 193 ASP A C 1
ATOM 1413 O O . ASP A 1 193 ? -4.759 -2.383 -5.076 1.00 96.19 193 ASP A O 1
ATOM 1417 N N . PRO A 1 194 ? -4.625 -0.379 -4.037 1.00 96.31 194 PRO A N 1
ATOM 1418 C CA . PRO A 1 194 ? -3.951 0.888 -3.715 1.00 96.31 194 PRO A CA 1
ATOM 1419 C C . PRO A 1 194 ? -2.456 0.701 -3.396 1.00 96.31 194 PRO A C 1
ATOM 1421 O O . PRO A 1 194 ? -2.085 -0.348 -2.856 1.00 96.31 194 PRO A O 1
ATOM 1424 N N . PRO A 1 195 ? -1.593 1.689 -3.705 1.00 94.56 195 PRO A N 1
ATOM 1425 C CA . PRO A 1 195 ? -0.190 1.636 -3.323 1.00 94.56 195 PRO A CA 1
ATOM 1426 C C . PRO A 1 195 ? -0.047 1.725 -1.803 1.00 94.56 195 PRO A C 1
ATOM 1428 O O . PRO A 1 195 ? -0.876 2.311 -1.098 1.00 94.56 195 PRO A O 1
ATOM 1431 N N . THR A 1 196 ? 1.038 1.164 -1.283 1.00 93.81 196 THR A N 1
ATOM 1432 C CA . THR A 1 196 ? 1.402 1.316 0.125 1.00 93.81 196 THR A CA 1
ATOM 1433 C C . THR A 1 196 ? 1.752 2.759 0.460 1.00 93.81 196 THR A C 1
ATOM 1435 O O . THR A 1 196 ? 2.404 3.460 -0.312 1.00 93.81 196 THR A O 1
ATOM 1438 N N . ARG A 1 197 ? 1.337 3.207 1.646 1.00 91.06 197 ARG A N 1
ATOM 1439 C CA . ARG A 1 197 ? 1.662 4.543 2.150 1.00 91.06 197 ARG A CA 1
ATOM 1440 C C . ARG A 1 197 ? 3.039 4.517 2.813 1.00 91.06 197 ARG A C 1
ATOM 1442 O O . ARG A 1 197 ? 3.227 3.808 3.805 1.00 91.06 197 ARG A O 1
ATOM 1449 N N . LYS A 1 198 ? 3.973 5.306 2.279 1.00 92.56 198 LYS A N 1
ATOM 1450 C CA . LYS A 1 198 ? 5.298 5.518 2.877 1.00 92.56 198 LYS A CA 1
ATOM 1451 C C . LYS A 1 198 ? 5.177 5.996 4.324 1.00 92.56 198 LYS A C 1
ATOM 1453 O O . LYS A 1 198 ? 4.178 6.606 4.699 1.00 92.56 198 LYS A O 1
ATOM 1458 N N . ASP A 1 199 ? 6.180 5.658 5.126 1.00 90.12 199 ASP A N 1
ATOM 1459 C CA . ASP A 1 199 ? 6.313 6.023 6.543 1.00 90.12 199 ASP A CA 1
ATOM 1460 C C . ASP A 1 199 ? 5.206 5.492 7.471 1.00 90.12 199 ASP A C 1
ATOM 1462 O O . ASP A 1 199 ? 5.174 5.807 8.660 1.00 90.12 199 ASP A O 1
ATOM 1466 N N . THR A 1 200 ? 4.328 4.623 6.962 1.00 88.25 200 THR A N 1
ATOM 1467 C CA . THR A 1 200 ? 3.282 3.947 7.742 1.00 88.25 200 THR A CA 1
ATOM 1468 C C . THR A 1 200 ? 3.491 2.436 7.758 1.00 88.25 200 THR A C 1
ATOM 1470 O O . THR A 1 200 ? 4.231 1.898 6.933 1.00 88.25 200 THR A O 1
ATOM 1473 N N . ALA A 1 201 ? 2.845 1.742 8.699 1.00 89.88 201 ALA A N 1
ATOM 1474 C CA . ALA A 1 201 ? 2.862 0.283 8.741 1.00 89.88 201 ALA A CA 1
ATOM 1475 C C . ALA A 1 201 ? 2.189 -0.290 7.475 1.00 89.88 201 ALA A C 1
ATOM 1477 O O . ALA A 1 201 ? 1.002 -0.034 7.259 1.00 89.88 201 ALA A O 1
ATOM 1478 N N . PRO A 1 202 ? 2.900 -1.061 6.631 1.00 89.56 202 PRO A N 1
ATOM 1479 C CA . PRO A 1 202 ? 2.333 -1.581 5.381 1.00 89.56 202 PRO A CA 1
ATOM 1480 C C . PRO A 1 202 ? 1.465 -2.841 5.577 1.00 89.56 202 PRO A C 1
ATOM 1482 O O . PRO A 1 202 ? 0.789 -3.289 4.647 1.00 89.56 202 PRO A O 1
ATOM 1485 N N . PHE A 1 203 ? 1.474 -3.409 6.781 1.00 90.38 203 PHE A N 1
ATOM 1486 C CA . PHE A 1 203 ? 0.707 -4.579 7.208 1.00 90.38 203 PHE A CA 1
ATOM 1487 C C . PHE A 1 203 ? 0.261 -4.394 8.661 1.00 90.38 203 PHE A C 1
ATOM 1489 O O . PHE A 1 203 ? 0.878 -3.631 9.405 1.00 90.38 203 PHE A O 1
ATOM 1496 N N . ASP A 1 204 ? -0.801 -5.089 9.067 1.00 89.31 204 ASP A N 1
ATOM 1497 C CA . ASP A 1 204 ? -1.186 -5.181 10.474 1.00 89.31 204 ASP A CA 1
ATOM 1498 C C . ASP A 1 204 ? -0.225 -6.089 11.268 1.00 89.31 204 ASP A C 1
ATOM 1500 O O . ASP A 1 204 ? 0.668 -6.743 10.717 1.00 89.31 204 ASP A O 1
ATOM 1504 N N . LYS A 1 205 ? -0.414 -6.137 12.590 1.00 91.19 205 LYS A N 1
ATOM 1505 C CA . LYS A 1 205 ? 0.423 -6.944 13.483 1.00 91.19 205 LYS A CA 1
ATOM 1506 C C . LYS A 1 205 ? 0.333 -8.447 13.189 1.00 91.19 205 LYS A C 1
ATOM 1508 O O . LYS A 1 205 ? 1.343 -9.140 13.278 1.00 91.19 205 LYS A O 1
ATOM 1513 N N . GLN A 1 206 ? -0.852 -8.967 12.881 1.00 91.25 206 GLN A N 1
ATOM 1514 C CA . GLN A 1 206 ? -1.056 -10.405 12.698 1.00 91.25 206 GLN A CA 1
ATOM 1515 C C . GLN A 1 206 ? -0.338 -10.891 11.434 1.00 91.25 206 GLN A C 1
ATOM 1517 O O . GLN A 1 206 ? 0.326 -11.929 11.439 1.00 91.25 206 GLN A O 1
ATOM 1522 N N . TYR A 1 207 ? -0.419 -10.099 10.368 1.00 94.31 207 TYR A N 1
ATOM 1523 C CA . TYR A 1 207 ? 0.273 -10.353 9.120 1.00 94.31 207 TYR A CA 1
ATOM 1524 C C . TYR A 1 207 ? 1.781 -10.124 9.234 1.00 94.31 207 TYR A C 1
ATOM 1526 O O . TYR A 1 207 ? 2.548 -10.947 8.735 1.00 94.31 207 TYR A O 1
ATOM 1534 N N . TYR A 1 208 ? 2.224 -9.103 9.973 1.00 94.94 208 TYR A N 1
ATOM 1535 C CA . TYR A 1 208 ? 3.634 -8.945 10.340 1.00 94.94 208 TYR A CA 1
ATOM 1536 C C . TYR A 1 208 ? 4.196 -10.200 11.020 1.00 94.94 208 TYR A C 1
ATOM 1538 O O . TYR A 1 208 ? 5.217 -10.733 10.581 1.00 94.94 208 TYR A O 1
ATOM 1546 N N . ASP A 1 209 ? 3.520 -10.694 12.063 1.00 94.62 209 ASP A N 1
ATOM 1547 C CA . ASP A 1 209 ? 3.970 -11.861 12.827 1.00 94.62 209 ASP A CA 1
ATOM 1548 C C . ASP A 1 209 ? 4.049 -13.106 11.922 1.00 94.62 209 ASP A C 1
ATOM 1550 O O . ASP A 1 209 ? 5.007 -13.881 12.002 1.00 94.62 209 ASP A O 1
ATOM 1554 N N . ALA A 1 210 ? 3.092 -13.272 11.002 1.00 94.81 210 ALA A N 1
ATOM 1555 C CA . ALA A 1 210 ? 3.105 -14.356 10.022 1.00 94.81 210 ALA A CA 1
ATOM 1556 C C . ALA A 1 210 ? 4.254 -14.234 9.004 1.00 94.81 210 ALA A C 1
ATOM 1558 O O . ALA A 1 210 ? 4.902 -15.234 8.694 1.00 94.81 210 ALA A O 1
ATOM 1559 N N . LEU A 1 211 ? 4.536 -13.026 8.501 1.00 95.81 211 LEU A N 1
ATOM 1560 C CA . LEU A 1 211 ? 5.643 -12.764 7.574 1.00 95.81 211 LEU A CA 1
ATOM 1561 C C . LEU A 1 211 ? 6.998 -13.030 8.231 1.00 95.81 211 LEU A C 1
ATOM 1563 O O . LEU A 1 211 ? 7.849 -13.709 7.657 1.00 95.81 211 LEU A O 1
ATOM 1567 N N . VAL A 1 212 ? 7.192 -12.541 9.455 1.00 95.25 212 VAL A N 1
ATOM 1568 C CA . VAL A 1 212 ? 8.416 -12.767 10.233 1.00 95.25 212 VAL A CA 1
ATOM 1569 C C . VAL A 1 212 ? 8.599 -14.252 10.566 1.00 95.25 212 VAL A C 1
ATOM 1571 O O . VAL A 1 212 ? 9.725 -14.758 10.527 1.00 95.25 212 VAL A O 1
ATOM 1574 N N . GLY A 1 213 ? 7.500 -14.958 10.842 1.00 95.00 213 GLY A N 1
ATOM 1575 C CA . GLY A 1 213 ? 7.469 -16.399 11.089 1.00 95.00 213 GLY A CA 1
ATOM 1576 C C . GLY A 1 213 ? 7.591 -17.274 9.837 1.00 95.00 213 GLY A C 1
ATOM 1577 O O . GLY A 1 213 ? 7.649 -18.498 9.963 1.00 95.00 213 GLY A O 1
ATOM 1578 N N . ARG A 1 214 ? 7.642 -16.692 8.632 1.00 94.62 214 ARG A N 1
ATOM 1579 C CA . ARG A 1 214 ? 7.722 -17.450 7.381 1.00 94.62 214 ARG A CA 1
ATOM 1580 C C . ARG A 1 214 ? 9.025 -18.247 7.303 1.00 94.62 214 ARG A C 1
ATOM 1582 O O . ARG A 1 214 ? 10.120 -17.693 7.381 1.00 94.62 214 ARG A O 1
ATOM 1589 N N . THR A 1 215 ? 8.891 -19.548 7.065 1.00 94.56 215 THR A N 1
ATOM 1590 C CA . THR A 1 215 ? 10.020 -20.472 6.857 1.00 94.56 215 THR A CA 1
ATOM 1591 C C . THR A 1 215 ? 9.950 -21.227 5.536 1.00 94.56 215 THR A C 1
ATOM 1593 O O . THR A 1 215 ? 10.974 -21.707 5.064 1.00 94.56 215 THR A O 1
ATOM 1596 N N . THR A 1 216 ? 8.764 -21.347 4.930 1.00 96.69 216 THR A N 1
ATOM 1597 C CA . THR A 1 216 ? 8.611 -22.096 3.678 1.00 96.69 216 THR A CA 1
ATOM 1598 C C . THR A 1 216 ? 9.026 -21.235 2.475 1.00 96.69 216 THR A C 1
ATOM 1600 O O . THR A 1 216 ? 8.488 -20.130 2.316 1.00 96.69 216 THR A O 1
ATOM 1603 N N . PRO A 1 217 ? 9.939 -21.719 1.614 1.00 97.56 217 PRO A N 1
ATOM 1604 C CA . PRO A 1 217 ? 10.296 -21.060 0.361 1.00 97.56 217 PRO A CA 1
ATOM 1605 C C . PRO A 1 217 ? 9.138 -21.036 -0.642 1.00 97.56 217 PRO A C 1
ATOM 1607 O O . PRO A 1 217 ? 8.335 -21.965 -0.700 1.00 97.56 217 PRO A O 1
ATOM 1610 N N . LEU A 1 218 ? 9.090 -20.017 -1.503 1.00 97.69 218 LEU A N 1
ATOM 1611 C CA . LEU A 1 218 ? 8.125 -19.909 -2.604 1.00 97.69 218 LEU A CA 1
ATOM 1612 C C . LEU A 1 218 ? 8.209 -21.077 -3.589 1.00 97.69 218 LEU A C 1
ATOM 1614 O O . LEU A 1 218 ? 7.194 -21.481 -4.156 1.00 97.69 218 LEU A O 1
ATOM 1618 N N . ALA A 1 219 ? 9.408 -21.629 -3.790 1.00 96.81 219 ALA A N 1
ATOM 1619 C CA . ALA A 1 219 ? 9.623 -22.790 -4.650 1.00 96.81 219 ALA A CA 1
ATOM 1620 C C . ALA A 1 219 ? 8.824 -24.022 -4.181 1.00 96.81 219 ALA A C 1
ATOM 1622 O O . ALA A 1 219 ? 8.315 -24.760 -5.023 1.00 96.81 219 ALA A O 1
ATOM 1623 N N . ASP A 1 220 ? 8.625 -24.165 -2.866 1.00 97.38 220 ASP A N 1
ATOM 1624 C CA . ASP A 1 220 ? 7.928 -25.290 -2.221 1.00 97.38 220 ASP A CA 1
ATOM 1625 C C . ASP A 1 220 ? 6.424 -25.032 -2.023 1.00 97.38 220 ASP A C 1
ATOM 1627 O O . ASP A 1 220 ? 5.743 -25.725 -1.253 1.00 97.38 220 ASP A O 1
ATOM 1631 N N . MET A 1 221 ? 5.903 -23.989 -2.670 1.00 96.56 221 MET A N 1
ATOM 1632 C CA . MET A 1 221 ? 4.495 -23.625 -2.627 1.00 96.56 221 MET A CA 1
ATOM 1633 C C . MET A 1 221 ? 3.808 -23.890 -3.961 1.00 96.56 221 MET A C 1
ATOM 1635 O O . MET A 1 221 ? 4.402 -23.883 -5.037 1.00 96.56 221 MET A O 1
ATOM 1639 N N . THR A 1 222 ? 2.511 -24.102 -3.894 1.00 95.69 222 THR A N 1
ATOM 1640 C CA . THR A 1 222 ? 1.623 -24.340 -5.024 1.00 95.69 222 THR A CA 1
ATOM 1641 C C . THR A 1 222 ? 0.495 -23.315 -4.995 1.00 95.69 222 THR A C 1
ATOM 1643 O O . THR A 1 222 ? 0.223 -22.739 -3.943 1.00 95.69 222 THR A O 1
ATOM 1646 N N . PRO A 1 223 ? -0.217 -23.088 -6.110 1.00 93.19 223 PRO A N 1
ATOM 1647 C CA . PRO A 1 223 ? -1.390 -22.214 -6.102 1.00 93.19 223 PRO A CA 1
ATOM 1648 C C . PRO A 1 223 ? -2.445 -22.591 -5.045 1.00 93.19 223 PRO A C 1
ATOM 1650 O O . PRO A 1 223 ? -3.157 -21.716 -4.558 1.00 93.19 223 PRO A O 1
ATOM 1653 N N . ASP A 1 224 ? -2.533 -23.865 -4.648 1.00 91.94 224 ASP A N 1
ATOM 1654 C CA . ASP A 1 224 ? -3.457 -24.316 -3.602 1.00 91.94 224 ASP A CA 1
ATOM 1655 C C . ASP A 1 224 ? -3.089 -23.797 -2.204 1.00 91.94 224 ASP A C 1
ATOM 1657 O O . ASP A 1 224 ? -3.975 -23.607 -1.369 1.00 91.94 224 ASP A O 1
ATOM 1661 N N . ASP A 1 225 ? -1.823 -23.448 -1.964 1.00 93.19 225 ASP A N 1
ATOM 1662 C CA . ASP A 1 225 ? -1.382 -22.843 -0.703 1.00 93.19 225 ASP A CA 1
ATOM 1663 C C . ASP A 1 225 ? -1.942 -21.426 -0.485 1.00 93.19 225 ASP A C 1
ATOM 1665 O O . ASP A 1 225 ? -1.903 -20.913 0.634 1.00 93.19 225 ASP A O 1
ATOM 1669 N N . LEU A 1 226 ? -2.516 -20.804 -1.523 1.00 88.12 226 LEU A N 1
ATOM 1670 C CA . LEU A 1 226 ? -3.275 -19.552 -1.410 1.00 88.12 226 LEU A CA 1
ATOM 1671 C C . LEU A 1 226 ? -4.670 -19.759 -0.808 1.00 88.12 226 LEU A C 1
ATOM 1673 O O . LEU A 1 226 ? -5.264 -18.817 -0.286 1.00 88.12 226 LEU A O 1
ATOM 1677 N N . LYS A 1 227 ? -5.218 -20.978 -0.891 1.00 78.06 227 LYS A N 1
ATOM 1678 C CA . LYS A 1 227 ? -6.533 -21.316 -0.326 1.00 78.06 227 LYS A CA 1
ATOM 1679 C C . LYS A 1 227 ? -6.430 -21.582 1.173 1.00 78.06 227 LYS A C 1
ATOM 1681 O O . LYS A 1 227 ? -7.323 -21.188 1.912 1.00 78.06 227 LYS A O 1
ATOM 1686 N N . ALA A 1 228 ? -5.337 -22.211 1.611 1.00 61.12 228 ALA A N 1
ATOM 1687 C CA . ALA A 1 228 ? -5.107 -22.588 3.008 1.00 61.12 228 ALA A CA 1
ATOM 1688 C C . ALA A 1 228 ? -4.899 -21.386 3.948 1.00 61.12 228 ALA A C 1
ATOM 1690 O O . ALA A 1 228 ? -5.195 -21.477 5.134 1.00 61.12 228 ALA A O 1
ATOM 1691 N N . SER A 1 229 ? -4.425 -20.259 3.412 1.00 58.22 229 SER A N 1
ATOM 1692 C CA . SER A 1 229 ? -4.240 -19.007 4.157 1.00 58.22 229 SER A CA 1
ATOM 1693 C C . SER A 1 229 ? -5.563 -18.284 4.455 1.00 58.22 229 SER A C 1
ATOM 1695 O O . SER A 1 229 ? -5.622 -17.470 5.371 1.00 58.22 229 SER A O 1
ATOM 1697 N N . ARG A 1 230 ? -6.666 -18.622 3.769 1.00 55.53 230 ARG A N 1
ATOM 1698 C CA . ARG A 1 230 ? -8.005 -18.090 4.069 1.00 55.53 230 ARG A CA 1
ATOM 1699 C C . ARG A 1 230 ? -8.571 -18.806 5.294 1.00 55.53 230 ARG A C 1
ATOM 1701 O O . ARG A 1 230 ? -9.177 -19.872 5.177 1.00 55.53 230 ARG A O 1
ATOM 1708 N N . GLY A 1 231 ? -8.321 -18.251 6.474 1.00 43.75 231 GLY A N 1
ATOM 1709 C CA . GLY A 1 231 ? -8.851 -18.758 7.733 1.00 43.75 231 GLY A CA 1
ATOM 1710 C C . GLY A 1 231 ? -10.375 -18.894 7.689 1.00 43.75 231 GLY A C 1
ATOM 1711 O O . GLY A 1 231 ? -11.097 -17.913 7.743 1.00 43.75 231 GLY A O 1
ATOM 1712 N N . GLY A 1 232 ? -10.864 -20.132 7.603 1.00 40.25 232 GLY A N 1
ATOM 1713 C CA . GLY A 1 232 ? -12.178 -20.536 8.101 1.00 40.25 232 GLY A CA 1
ATOM 1714 C C . GLY A 1 232 ? -13.406 -19.771 7.600 1.00 40.25 232 GLY A C 1
ATOM 1715 O O . GLY A 1 232 ? -14.153 -19.251 8.418 1.00 40.25 232 GLY A O 1
ATOM 1716 N N . SER A 1 233 ? -13.700 -19.808 6.300 1.00 34.56 233 SER A N 1
ATOM 1717 C CA . SER A 1 233 ? -15.077 -19.936 5.786 1.00 34.56 233 SER A CA 1
ATOM 1718 C C . SER A 1 233 ? -15.049 -20.254 4.296 1.00 34.56 233 SER A C 1
ATOM 1720 O O . SER A 1 233 ? -14.593 -19.468 3.471 1.00 34.56 233 SER A O 1
ATOM 1722 N N . THR A 1 234 ? -15.547 -21.433 3.935 1.00 33.84 234 THR A N 1
ATOM 1723 C CA . THR A 1 234 ? -15.792 -21.831 2.548 1.00 33.84 234 THR A CA 1
ATOM 1724 C C . THR A 1 234 ? -16.885 -20.949 1.942 1.00 33.84 234 THR A C 1
ATOM 1726 O O . THR A 1 234 ? -18.058 -21.318 1.946 1.00 33.84 234 THR A O 1
ATOM 1729 N N . VAL A 1 235 ? -16.519 -19.787 1.403 1.00 35.16 235 VAL A N 1
ATOM 1730 C CA . VAL A 1 235 ? -17.358 -19.089 0.426 1.00 35.16 235 VAL A CA 1
ATOM 1731 C C . VAL A 1 235 ? -17.134 -19.785 -0.910 1.00 35.16 235 VAL A C 1
ATOM 1733 O O . VAL A 1 235 ? -16.089 -19.644 -1.547 1.00 35.16 235 VAL A O 1
ATOM 1736 N N . ALA A 1 236 ? -18.106 -20.609 -1.297 1.00 30.00 236 ALA A N 1
ATOM 1737 C CA . ALA A 1 236 ? -18.153 -21.220 -2.612 1.00 30.00 236 ALA A CA 1
ATOM 1738 C C . ALA A 1 236 ? -18.286 -20.112 -3.668 1.00 30.00 236 ALA A C 1
ATOM 1740 O O . ALA A 1 236 ? -19.350 -19.521 -3.835 1.00 30.00 236 ALA A O 1
ATOM 1741 N N . VAL A 1 237 ? -17.199 -19.828 -4.383 1.00 31.81 237 VAL A N 1
ATOM 1742 C CA . VAL A 1 237 ? -17.263 -19.098 -5.652 1.00 31.81 237 VAL A CA 1
ATOM 1743 C C . VAL A 1 237 ? -17.819 -20.076 -6.697 1.00 31.81 237 VAL A C 1
ATOM 1745 O O . VAL A 1 237 ? -17.303 -21.194 -6.790 1.00 31.81 237 VAL A O 1
ATOM 1748 N N . PRO A 1 238 ? -18.860 -19.725 -7.474 1.00 27.36 238 PRO A N 1
ATOM 1749 C CA . PRO A 1 238 ? -19.384 -20.612 -8.498 1.00 27.36 238 PRO A CA 1
ATOM 1750 C C . PRO A 1 238 ? -18.408 -20.672 -9.676 1.00 27.36 238 PRO A C 1
ATOM 1752 O O . PRO A 1 238 ? -18.457 -19.855 -10.591 1.00 27.36 238 PRO A O 1
ATOM 1755 N N . SER A 1 239 ? -17.530 -21.670 -9.665 1.00 33.69 239 SER A N 1
ATOM 1756 C CA . SER A 1 239 ? -16.796 -22.096 -10.854 1.00 33.69 239 SER A CA 1
ATOM 1757 C C . SER A 1 239 ? -17.631 -23.148 -11.575 1.00 33.69 239 SER A C 1
ATOM 1759 O O . SER A 1 239 ? -17.615 -24.328 -11.230 1.00 33.69 239 SER A O 1
ATOM 1761 N N . VAL A 1 240 ? -18.381 -22.723 -12.590 1.00 35.28 240 VAL A N 1
ATOM 1762 C CA . VAL A 1 240 ? -18.872 -23.635 -13.625 1.00 35.28 240 VAL A CA 1
ATOM 1763 C C . VAL A 1 240 ? -17.648 -24.134 -14.390 1.00 35.28 240 VAL A C 1
ATOM 1765 O O . VAL A 1 240 ? -17.171 -23.437 -15.275 1.00 35.28 240 VAL A O 1
ATOM 1768 N N . LEU A 1 241 ? -17.118 -25.304 -14.020 1.00 33.34 241 LEU A N 1
ATOM 1769 C CA . LEU A 1 241 ? -16.537 -26.293 -14.936 1.00 33.34 241 LEU A CA 1
ATOM 1770 C C . LEU A 1 241 ? -16.043 -27.537 -14.179 1.00 33.34 241 LEU A C 1
ATOM 1772 O O . LEU A 1 241 ? -15.226 -27.452 -13.269 1.00 33.34 241 LEU A O 1
ATOM 1776 N N . LEU A 1 242 ? -16.507 -28.679 -14.693 1.00 32.59 242 LEU A N 1
ATOM 1777 C CA . LEU A 1 242 ? -16.090 -30.068 -14.470 1.00 32.59 242 LEU A CA 1
ATOM 1778 C C . LEU A 1 242 ? -16.685 -30.804 -13.257 1.00 32.59 242 LEU A C 1
ATOM 1780 O O . LEU A 1 242 ? -16.456 -30.519 -12.088 1.00 32.59 242 LEU A O 1
ATOM 1784 N N . ALA A 1 243 ? -17.494 -31.791 -13.633 1.00 30.45 243 ALA A N 1
ATOM 1785 C CA . ALA A 1 243 ? -18.259 -32.715 -12.826 1.00 30.45 243 ALA A CA 1
ATOM 1786 C C . ALA A 1 243 ? -17.412 -33.648 -11.945 1.00 30.45 243 ALA A C 1
ATOM 1788 O O . ALA A 1 243 ? -16.373 -34.144 -12.371 1.00 30.45 243 ALA A O 1
ATOM 1789 N N . GLY A 1 244 ? -17.996 -34.013 -10.798 1.00 27.36 244 GLY A N 1
ATOM 1790 C CA . GLY A 1 244 ? -17.848 -35.337 -10.192 1.00 27.36 244 GLY A CA 1
ATOM 1791 C C . GLY A 1 244 ? -17.007 -35.411 -8.920 1.00 27.36 244 GLY A C 1
ATOM 1792 O O . GLY A 1 244 ? -15.812 -35.640 -8.999 1.00 27.36 244 GLY A O 1
ATOM 1793 N N . MET A 1 245 ? -17.646 -35.351 -7.747 1.00 28.30 245 MET A N 1
ATOM 1794 C CA . MET A 1 245 ? -17.712 -36.473 -6.792 1.00 28.30 245 MET A CA 1
ATOM 1795 C C . MET A 1 245 ? -18.422 -36.065 -5.498 1.00 28.30 245 MET A C 1
ATOM 1797 O O . MET A 1 245 ? -18.383 -34.919 -5.062 1.00 28.30 245 MET A O 1
ATOM 1801 N N . ALA A 1 246 ? -19.123 -37.040 -4.930 1.00 27.00 246 ALA A N 1
ATOM 1802 C CA . ALA A 1 246 ? -20.026 -36.913 -3.807 1.00 27.00 246 ALA A CA 1
ATOM 1803 C C . ALA A 1 246 ? -19.355 -37.233 -2.459 1.00 27.00 246 ALA A C 1
ATOM 1805 O O . ALA A 1 246 ? -18.508 -38.117 -2.380 1.00 27.00 246 ALA A O 1
ATOM 1806 N N . ALA A 1 247 ? -19.931 -36.608 -1.426 1.00 29.22 247 ALA A N 1
ATOM 1807 C CA . ALA A 1 247 ? -20.094 -37.072 -0.045 1.00 29.22 247 ALA A CA 1
ATOM 1808 C C . ALA A 1 247 ? -18.965 -36.849 0.989 1.00 29.22 247 ALA A C 1
ATOM 1810 O O . ALA A 1 247 ? -17.790 -37.042 0.705 1.00 29.22 247 ALA A O 1
ATOM 1811 N N . ILE A 1 248 ? -19.447 -36.587 2.227 1.00 32.25 248 ILE A N 1
ATOM 1812 C CA . ILE A 1 248 ? -18.823 -36.723 3.571 1.00 32.25 248 ILE A CA 1
ATOM 1813 C C . ILE A 1 248 ? -18.056 -35.474 4.068 1.00 32.25 248 ILE A C 1
ATOM 1815 O O . ILE A 1 248 ? -17.173 -34.995 3.378 1.00 32.25 248 ILE A O 1
ATOM 1819 N N . LEU A 1 249 ? -18.276 -34.876 5.253 1.00 25.95 249 LEU A N 1
ATOM 1820 C CA . LEU A 1 249 ? -19.130 -35.107 6.439 1.00 25.95 249 LEU A CA 1
ATOM 1821 C C . LEU A 1 249 ? -19.131 -33.772 7.240 1.00 25.95 249 LEU A C 1
ATOM 1823 O O . LEU A 1 249 ? -18.075 -33.188 7.454 1.00 25.95 249 LEU A O 1
ATOM 1827 N N . ALA A 1 250 ? -20.269 -33.157 7.566 1.00 33.19 250 ALA A N 1
ATOM 1828 C CA . ALA A 1 250 ? -20.892 -33.140 8.900 1.00 33.19 250 ALA A CA 1
ATOM 1829 C C . ALA A 1 250 ? -19.993 -33.524 10.102 1.00 33.19 250 ALA A C 1
ATOM 1831 O O . ALA A 1 250 ? -19.892 -34.710 10.398 1.00 33.19 250 ALA A O 1
ATOM 1832 N N . ALA A 1 251 ? -19.434 -32.535 10.825 1.00 27.58 251 ALA A N 1
ATOM 1833 C CA . ALA A 1 251 ? -19.133 -32.604 12.273 1.00 27.58 251 ALA A CA 1
ATOM 1834 C C . ALA A 1 251 ? -18.538 -31.292 12.861 1.00 27.58 251 ALA A C 1
ATOM 1836 O O . ALA A 1 251 ? -17.415 -31.310 13.338 1.00 27.58 251 ALA A O 1
ATOM 1837 N N . VAL A 1 252 ? -19.279 -30.173 12.896 1.00 30.73 252 VAL A N 1
ATOM 1838 C CA . VAL A 1 252 ? -19.161 -29.142 13.965 1.00 30.73 252 VAL A CA 1
ATOM 1839 C C . VAL A 1 252 ? -20.529 -28.466 14.120 1.00 30.73 252 VAL A C 1
ATOM 1841 O O . VAL A 1 252 ? -20.754 -27.328 13.726 1.00 30.73 252 VAL A O 1
ATOM 1844 N N . ALA A 1 253 ? -21.497 -29.211 14.645 1.00 32.44 253 ALA A N 1
ATOM 1845 C CA . ALA A 1 253 ? -22.803 -28.686 15.023 1.00 32.44 253 ALA A CA 1
ATOM 1846 C C . ALA A 1 253 ? -23.006 -28.965 16.509 1.00 32.44 253 ALA A C 1
ATOM 1848 O O . ALA A 1 253 ? -23.693 -29.912 16.859 1.00 32.44 253 ALA A O 1
ATOM 1849 N N . LEU A 1 254 ? -22.345 -28.188 17.371 1.00 27.77 254 LEU A N 1
ATOM 1850 C CA . LEU A 1 254 ? -22.596 -28.157 18.820 1.00 27.77 254 LEU A CA 1
ATOM 1851 C C . LEU A 1 254 ? -22.060 -26.848 19.434 1.00 27.77 254 LEU A C 1
ATOM 1853 O O . LEU A 1 254 ? -21.267 -26.850 20.363 1.00 27.77 254 LEU A O 1
ATOM 1857 N N . CYS A 1 255 ? -22.501 -25.712 18.884 1.00 30.94 255 CYS A N 1
ATOM 1858 C CA . CYS A 1 255 ? -22.725 -24.470 19.643 1.00 30.94 255 CYS A CA 1
ATOM 1859 C C . CYS A 1 255 ? -23.703 -23.529 18.898 1.00 30.94 255 CYS A C 1
ATOM 1861 O O . CYS A 1 255 ? -23.536 -22.317 18.870 1.00 30.94 255 CYS A O 1
ATOM 1863 N N . ILE A 1 256 ? -24.734 -24.089 18.248 1.00 32.00 256 ILE A N 1
ATOM 1864 C CA . ILE A 1 256 ? -25.701 -23.347 17.401 1.00 32.00 256 ILE A CA 1
ATOM 1865 C C . ILE A 1 256 ? -26.739 -22.551 18.240 1.00 32.00 256 ILE A C 1
ATOM 1867 O O . ILE A 1 256 ? -27.616 -21.897 17.691 1.00 32.00 256 ILE A O 1
ATOM 1871 N N . HIS A 1 257 ? -26.636 -22.541 19.575 1.00 28.80 257 HIS A N 1
ATOM 1872 C CA . HIS A 1 257 ? -27.627 -21.898 20.457 1.00 28.80 257 HIS A CA 1
ATOM 1873 C C . HIS A 1 257 ? -27.094 -20.776 21.367 1.00 28.80 257 HIS A C 1
ATOM 1875 O O . HIS A 1 257 ? -27.846 -20.287 22.206 1.00 28.80 257 HIS A O 1
ATOM 1881 N N . CYS A 1 258 ? -25.867 -20.281 21.172 1.00 29.78 258 CYS A N 1
ATOM 1882 C CA . CYS A 1 258 ? -25.452 -19.003 21.766 1.00 29.78 258 CYS A CA 1
ATOM 1883 C C . CYS A 1 258 ? -25.696 -17.866 20.762 1.00 29.78 258 CYS A C 1
ATOM 1885 O O . CYS A 1 258 ? -24.799 -17.445 20.038 1.00 29.78 258 CYS A O 1
ATOM 1887 N N . GLN A 1 259 ? -26.943 -17.398 20.681 1.00 36.91 259 GLN A N 1
ATOM 1888 C CA . GLN A 1 259 ? -27.289 -16.181 19.947 1.00 36.91 259 GLN A CA 1
ATOM 1889 C C . GLN A 1 259 ? -26.704 -14.960 20.671 1.00 36.91 259 GLN A C 1
ATOM 1891 O O . GLN A 1 259 ? -27.195 -14.588 21.734 1.00 36.91 259 GLN A O 1
ATOM 1896 N N . LEU A 1 260 ? -25.715 -14.292 20.076 1.00 34.19 260 LEU A N 1
ATOM 1897 C CA . LEU A 1 260 ? -25.408 -12.897 20.398 1.00 34.19 260 LEU A CA 1
ATOM 1898 C C . LEU A 1 260 ? -25.830 -12.024 19.207 1.00 34.19 260 LEU A C 1
ATOM 1900 O O . LEU A 1 260 ? -25.212 -12.094 18.142 1.00 34.19 260 LEU A O 1
ATOM 1904 N N . PRO A 1 261 ? -26.911 -11.230 19.327 1.00 47.56 261 PRO A N 1
ATOM 1905 C CA . PRO A 1 261 ? -27.317 -10.287 18.300 1.00 47.56 261 PRO A CA 1
ATOM 1906 C C . PRO A 1 261 ? -26.444 -9.041 18.425 1.00 47.56 261 PRO A C 1
ATOM 1908 O O . PRO A 1 261 ? -26.847 -8.031 18.992 1.00 47.56 261 PRO A O 1
ATOM 1911 N N . VAL A 1 262 ? -25.225 -9.106 17.907 1.00 56.34 262 VAL A N 1
ATOM 1912 C CA . VAL A 1 262 ? -24.361 -7.931 17.841 1.00 56.34 262 VAL A CA 1
ATOM 1913 C C . VAL A 1 262 ? -24.849 -7.064 16.681 1.00 56.34 262 VAL A C 1
ATOM 1915 O O . VAL A 1 262 ? -24.423 -7.224 15.539 1.00 56.34 262 VAL A O 1
ATOM 1918 N N . ARG A 1 263 ? -25.840 -6.209 16.947 1.00 62.94 263 ARG A N 1
ATOM 1919 C CA . ARG A 1 263 ? -26.444 -5.316 15.954 1.00 62.94 263 ARG A CA 1
ATOM 1920 C C . ARG A 1 263 ? 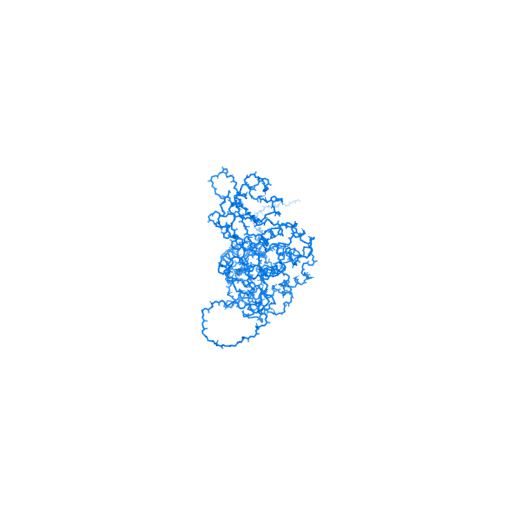-26.342 -3.877 16.421 1.00 62.94 263 ARG A C 1
ATOM 1922 O O . ARG A 1 263 ? -26.734 -3.559 17.538 1.00 62.94 263 ARG A O 1
ATOM 1929 N N . ILE A 1 264 ? -25.871 -3.018 15.528 1.00 72.06 264 ILE A N 1
ATOM 1930 C CA . ILE A 1 264 ? -26.175 -1.590 15.586 1.00 72.06 264 ILE A CA 1
ATOM 1931 C C . ILE A 1 264 ? -27.519 -1.380 14.881 1.00 72.06 264 ILE A C 1
ATOM 1933 O O . ILE A 1 264 ? -27.890 -2.154 13.994 1.00 72.06 264 ILE A O 1
ATOM 1937 N N . ASN A 1 265 ? -28.287 -0.382 15.305 1.00 73.81 265 ASN A N 1
ATOM 1938 C CA . ASN A 1 265 ? -29.552 -0.048 14.665 1.00 73.81 265 ASN A CA 1
ATOM 1939 C C . ASN A 1 265 ? -29.333 0.350 13.200 1.00 73.81 265 ASN A C 1
ATOM 1941 O O . ASN A 1 265 ? -28.449 1.145 12.897 1.00 73.81 265 ASN A O 1
ATOM 1945 N N . ALA A 1 266 ? -30.155 -0.186 12.293 1.00 76.25 266 ALA A N 1
ATOM 1946 C CA . ALA A 1 266 ? -30.163 0.247 10.899 1.00 76.25 266 ALA A CA 1
ATOM 1947 C C . ALA A 1 266 ? -30.505 1.742 10.820 1.00 76.25 266 ALA A C 1
ATOM 1949 O O . ALA A 1 266 ? -31.494 2.173 11.411 1.00 76.25 266 ALA A O 1
ATOM 1950 N N . LEU A 1 267 ? -29.701 2.507 10.080 1.00 82.06 267 LEU A N 1
ATOM 1951 C CA . LEU A 1 267 ? -29.936 3.934 9.886 1.00 82.06 267 LEU A CA 1
ATOM 1952 C C . LEU A 1 267 ? -30.934 4.162 8.753 1.00 82.06 267 LEU A C 1
ATOM 1954 O O . LEU A 1 267 ? -30.773 3.620 7.656 1.00 82.06 267 LEU A O 1
ATOM 1958 N N . THR A 1 268 ? -31.928 5.009 8.997 1.00 83.62 268 THR A N 1
ATOM 1959 C CA . THR A 1 268 ? -32.810 5.549 7.955 1.00 83.62 268 THR A CA 1
ATOM 1960 C C . THR A 1 268 ? -32.515 7.024 7.703 1.00 83.62 268 THR A C 1
ATOM 1962 O O . THR A 1 268 ? -32.106 7.743 8.614 1.00 83.62 268 THR A O 1
ATOM 1965 N N . THR A 1 269 ? -32.739 7.500 6.480 1.00 85.38 269 THR A N 1
ATOM 1966 C CA . THR A 1 269 ? -32.604 8.927 6.161 1.00 85.38 269 THR A CA 1
ATOM 1967 C C . THR A 1 269 ? -33.566 9.773 6.988 1.00 85.38 269 THR A C 1
ATOM 1969 O O . THR A 1 269 ? -34.737 9.418 7.125 1.00 85.38 269 THR A O 1
ATOM 1972 N N . ASP A 1 270 ? -33.095 10.918 7.472 1.00 90.06 270 ASP A N 1
ATOM 1973 C CA . ASP A 1 270 ? -33.924 11.967 8.062 1.00 90.06 270 ASP A CA 1
ATOM 1974 C C . ASP A 1 270 ? -33.712 13.287 7.309 1.00 90.06 270 ASP A C 1
ATOM 1976 O O . ASP A 1 270 ? -32.676 13.944 7.425 1.00 90.06 270 ASP A O 1
ATOM 1980 N N . GLU A 1 271 ? -34.716 13.678 6.524 1.00 88.75 271 GLU A N 1
ATOM 1981 C CA . GLU A 1 271 ? -34.701 14.899 5.704 1.00 88.75 271 GLU A CA 1
ATOM 1982 C C . GLU A 1 271 ? -34.623 16.184 6.543 1.00 88.75 271 GLU A C 1
ATOM 1984 O O . GLU A 1 271 ? -34.122 17.213 6.078 1.00 88.75 271 GLU A O 1
ATOM 1989 N N . THR A 1 272 ? -35.071 16.135 7.801 1.00 93.56 272 THR A N 1
ATOM 1990 C CA . THR A 1 272 ? -34.946 17.263 8.730 1.00 93.56 272 THR A CA 1
ATOM 1991 C C . THR A 1 272 ? -33.481 17.467 9.095 1.00 93.56 272 THR A C 1
ATOM 1993 O O . THR A 1 272 ? -32.991 18.595 9.059 1.00 93.56 272 THR A O 1
ATOM 1996 N N . LEU A 1 273 ? -32.746 16.381 9.371 1.00 91.88 273 LEU A N 1
ATOM 1997 C CA . LEU A 1 273 ? -31.300 16.446 9.604 1.00 91.88 273 LEU A CA 1
ATOM 1998 C C . LEU A 1 273 ? -30.553 16.937 8.366 1.00 91.88 273 LEU A C 1
ATOM 2000 O O . LEU A 1 273 ? -29.661 17.768 8.499 1.00 91.88 273 LEU A O 1
ATOM 2004 N N . VAL A 1 274 ? -30.932 16.478 7.168 1.00 88.94 274 VAL A N 1
ATOM 2005 C CA . VAL A 1 274 ? -30.343 16.968 5.909 1.00 88.94 274 VAL A CA 1
ATOM 2006 C C . VAL A 1 274 ? -30.549 18.478 5.774 1.00 88.94 274 VAL A C 1
ATOM 2008 O O . VAL A 1 274 ? -29.594 19.204 5.508 1.00 88.94 274 VAL A O 1
ATOM 2011 N N . THR A 1 275 ? -31.773 18.964 5.988 1.00 90.00 275 THR A N 1
ATOM 2012 C CA . THR A 1 275 ? -32.111 20.392 5.877 1.00 90.00 275 THR A CA 1
ATOM 2013 C C . THR A 1 275 ? -31.342 21.233 6.896 1.00 90.00 275 THR A C 1
ATOM 2015 O O . THR A 1 275 ? -30.721 22.228 6.524 1.00 90.00 275 THR A O 1
ATOM 2018 N N . ASN A 1 276 ? -31.306 20.797 8.156 1.00 89.69 276 ASN A N 1
ATOM 2019 C CA . ASN A 1 276 ? -30.579 21.489 9.221 1.00 89.69 276 ASN A CA 1
ATOM 2020 C C . ASN A 1 276 ? -29.070 21.508 8.960 1.00 89.69 276 ASN A C 1
ATOM 2022 O O . ASN A 1 276 ? -28.417 22.526 9.179 1.00 89.69 276 ASN A O 1
ATOM 2026 N N . LEU A 1 277 ? -28.509 20.401 8.465 1.00 88.94 277 LEU A N 1
ATOM 2027 C CA . LEU A 1 277 ? -27.091 20.310 8.138 1.00 88.94 277 LEU A CA 1
ATOM 2028 C C . LEU A 1 277 ? -26.734 21.234 6.969 1.00 88.94 277 LEU A C 1
ATOM 2030 O O . LEU A 1 277 ? -25.732 21.938 7.037 1.00 88.94 277 LEU A O 1
ATOM 2034 N N . LYS A 1 278 ? -27.579 21.290 5.933 1.00 88.25 278 LYS A N 1
ATOM 2035 C CA . LYS A 1 278 ? -27.427 22.236 4.821 1.00 88.25 278 LYS A CA 1
ATOM 2036 C C . LYS A 1 278 ? -27.435 23.682 5.312 1.00 88.25 278 LYS A C 1
ATOM 2038 O O . LYS A 1 278 ? -26.508 24.427 5.010 1.00 88.25 278 LYS A O 1
ATOM 2043 N N . GLN A 1 279 ? -28.432 24.047 6.118 1.00 88.38 279 GLN A N 1
ATOM 2044 C CA . GLN A 1 279 ? -28.539 25.381 6.705 1.00 88.38 279 GLN A CA 1
ATOM 2045 C C . GLN A 1 279 ? -27.299 25.728 7.544 1.00 88.38 279 GLN A C 1
ATOM 2047 O O . GLN A 1 279 ? -26.708 26.787 7.354 1.00 88.38 279 GLN A O 1
ATOM 2052 N N . ALA A 1 280 ? -26.843 24.811 8.402 1.00 84.94 280 ALA A N 1
ATOM 2053 C CA . ALA A 1 280 ? -25.660 25.012 9.237 1.00 84.94 280 ALA A CA 1
ATOM 2054 C C . ALA A 1 280 ? -24.371 25.217 8.422 1.00 84.94 280 ALA A C 1
ATOM 2056 O O . ALA A 1 280 ? -23.513 26.001 8.826 1.00 84.94 280 ALA A O 1
ATOM 2057 N N . LEU A 1 281 ? -24.233 24.533 7.281 1.00 83.75 281 LEU A N 1
ATOM 2058 C CA . LEU A 1 281 ? -23.093 24.699 6.376 1.00 83.75 281 LEU A CA 1
ATOM 2059 C C . LEU A 1 281 ? -23.152 26.025 5.599 1.00 83.75 281 LEU A C 1
ATOM 2061 O O . LEU A 1 281 ? -22.107 26.596 5.307 1.00 83.75 281 LEU A O 1
ATOM 2065 N N . THR A 1 282 ? -24.349 26.538 5.295 1.00 82.12 282 THR A N 1
ATOM 2066 C CA . THR A 1 282 ? -24.531 27.833 4.614 1.00 82.12 282 THR A CA 1
ATOM 2067 C C . THR A 1 282 ? -24.359 29.030 5.555 1.00 82.12 282 THR A C 1
ATOM 2069 O O . THR A 1 282 ? -23.769 30.036 5.172 1.00 82.12 282 THR A O 1
ATOM 2072 N N . GLU A 1 283 ? -24.863 28.947 6.787 1.00 78.06 283 GLU A N 1
ATOM 2073 C CA . GLU A 1 283 ? -24.908 30.083 7.721 1.00 78.06 283 GLU A CA 1
ATOM 2074 C C . GLU A 1 283 ? -23.594 30.315 8.488 1.00 78.06 283 GLU A C 1
ATOM 2076 O O . GLU A 1 283 ? -23.403 31.380 9.077 1.00 78.06 283 GLU A O 1
ATOM 2081 N N . ALA A 1 284 ? -22.672 29.348 8.487 1.00 65.50 284 ALA A N 1
ATOM 2082 C CA . ALA A 1 284 ? -21.450 29.409 9.284 1.00 65.50 284 ALA A CA 1
ATOM 2083 C C . ALA A 1 284 ? -20.188 29.064 8.464 1.00 65.50 284 ALA A C 1
ATOM 2085 O O . ALA A 1 284 ? -19.661 27.956 8.582 1.00 65.50 284 ALA A O 1
ATOM 2086 N N . PRO A 1 285 ? -19.604 30.027 7.718 1.00 58.06 285 PRO A N 1
ATOM 2087 C CA . PRO A 1 285 ? -18.318 29.830 7.039 1.00 58.06 285 PRO A CA 1
ATOM 2088 C C . PRO A 1 285 ? -17.163 29.522 8.007 1.00 58.06 285 PRO A C 1
ATOM 2090 O O . PRO A 1 285 ? -16.118 29.062 7.582 1.00 58.06 285 PRO A O 1
ATOM 2093 N N . SER A 1 286 ? -17.347 29.704 9.320 1.00 60.88 286 SER A N 1
ATOM 2094 C CA . SER A 1 286 ? -16.391 29.296 10.359 1.00 60.88 286 SER A CA 1
ATOM 2095 C C . SER A 1 286 ? -16.330 27.783 10.614 1.00 60.88 286 SER A C 1
ATOM 2097 O O . SER A 1 286 ? -15.531 27.344 11.441 1.00 60.88 286 SER A O 1
ATOM 2099 N N . LYS A 1 287 ? -17.173 26.974 9.955 1.00 65.50 287 LYS A N 1
ATOM 2100 C CA . LYS A 1 287 ? -17.161 25.502 10.065 1.00 65.50 287 LYS A CA 1
ATOM 2101 C C . LYS A 1 287 ? -16.135 24.831 9.163 1.00 65.50 287 LYS A C 1
ATOM 2103 O O . LYS A 1 287 ? -15.860 23.645 9.337 1.00 65.50 287 LYS A O 1
ATOM 2108 N N . VAL A 1 288 ? -15.560 25.595 8.246 1.00 70.81 288 VAL A N 1
ATOM 2109 C CA . VAL A 1 288 ? -14.563 25.141 7.288 1.00 70.81 288 VAL A CA 1
ATOM 2110 C C . VAL A 1 288 ? -13.475 26.207 7.254 1.00 70.81 288 VAL A C 1
ATOM 2112 O O . VAL A 1 288 ? -13.767 27.398 7.314 1.00 70.81 288 VAL A O 1
ATOM 2115 N N . THR A 1 289 ? -12.216 25.808 7.251 1.00 76.75 289 THR A N 1
ATOM 2116 C CA . THR A 1 289 ? -11.067 26.713 7.239 1.00 76.75 289 THR A CA 1
ATOM 2117 C C . THR A 1 289 ? -10.298 26.543 5.934 1.00 76.75 289 THR A C 1
ATOM 2119 O O . THR A 1 289 ? -10.505 25.581 5.197 1.00 76.75 289 THR A O 1
ATOM 2122 N N . GLY A 1 290 ? -9.437 27.511 5.625 1.00 77.81 290 GLY A N 1
ATOM 2123 C CA . GLY A 1 290 ? -8.593 27.484 4.432 1.00 77.81 290 GLY A CA 1
ATOM 2124 C C . GLY A 1 290 ? -8.795 28.711 3.537 1.00 77.81 290 GLY A C 1
ATOM 2125 O O . GLY A 1 290 ? -9.929 29.133 3.325 1.00 77.81 290 GLY A O 1
ATOM 2126 N N . PRO A 1 291 ? -7.714 29.311 3.005 1.00 79.25 291 PRO A N 1
ATOM 2127 C CA . PRO A 1 291 ? -7.806 30.455 2.094 1.00 79.25 291 PRO A CA 1
ATOM 2128 C C . PRO A 1 291 ? -8.204 30.078 0.655 1.00 79.25 291 PRO A C 1
ATOM 2130 O O . PRO A 1 291 ? -8.383 30.966 -0.171 1.00 79.25 291 PRO A O 1
ATOM 2133 N N . SER A 1 292 ? -8.282 28.785 0.335 1.00 83.25 292 SER A N 1
ATOM 2134 C CA . SER A 1 292 ? -8.545 28.258 -1.007 1.00 83.25 292 SER A CA 1
ATOM 2135 C C . SER A 1 292 ? -9.214 26.887 -0.923 1.00 83.25 292 SER A C 1
ATOM 2137 O O . SER A 1 292 ? -9.176 26.243 0.129 1.00 83.25 292 SER A O 1
ATOM 2139 N N . CYS A 1 293 ? -9.776 26.392 -2.028 1.00 82.69 293 CYS A N 1
ATOM 2140 C CA . CYS A 1 293 ? -10.384 25.063 -2.056 1.00 82.69 293 CYS A CA 1
ATOM 2141 C C . CYS A 1 293 ? -9.350 23.955 -1.852 1.00 82.69 293 CYS A C 1
ATOM 2143 O O . CYS A 1 293 ? -9.652 22.943 -1.222 1.00 82.69 293 CYS A O 1
ATOM 2145 N N . ALA A 1 294 ? -8.106 24.154 -2.297 1.00 80.12 294 ALA A N 1
ATOM 2146 C CA . ALA A 1 294 ? -7.010 23.222 -2.026 1.00 80.12 294 ALA A CA 1
ATOM 2147 C C . ALA A 1 294 ? -6.686 23.105 -0.524 1.00 80.12 294 ALA A C 1
ATOM 2149 O O . ALA A 1 294 ? -6.322 22.024 -0.054 1.00 80.12 294 ALA A O 1
ATOM 2150 N N . ALA A 1 295 ? -6.846 24.204 0.216 1.00 80.50 295 ALA A N 1
ATOM 2151 C CA . ALA A 1 295 ? -6.609 24.291 1.652 1.00 80.50 295 ALA A CA 1
ATOM 2152 C C . ALA A 1 295 ? -7.883 24.099 2.495 1.00 80.50 295 ALA A C 1
ATOM 2154 O O . ALA A 1 295 ? -7.838 24.336 3.699 1.00 80.50 295 ALA A O 1
ATOM 2155 N N . LEU A 1 296 ? -8.997 23.686 1.876 1.00 83.31 296 LEU A N 1
ATOM 2156 C CA . LEU A 1 296 ? -10.271 23.467 2.553 1.00 83.31 296 LEU A CA 1
ATOM 2157 C C . LEU A 1 296 ? -10.143 22.359 3.604 1.00 83.31 296 LEU A C 1
ATOM 2159 O O . LEU A 1 296 ? -9.795 21.213 3.269 1.00 83.31 296 LEU A O 1
ATOM 2163 N N . ASP A 1 297 ? -10.467 22.706 4.845 1.00 83.75 297 ASP A N 1
ATOM 2164 C CA . ASP A 1 297 ? -10.382 21.824 6.005 1.00 83.75 297 ASP A CA 1
ATOM 2165 C C . ASP A 1 297 ? -11.556 22.023 6.972 1.00 83.75 297 ASP A C 1
ATOM 2167 O O . ASP A 1 297 ? -12.222 23.052 6.946 1.00 83.75 297 ASP A O 1
ATOM 2171 N N . VAL A 1 298 ? -11.848 21.045 7.823 1.00 83.62 298 VAL A N 1
ATOM 2172 C CA . VAL A 1 298 ? -12.985 21.111 8.753 1.00 83.62 298 VAL A CA 1
ATOM 2173 C C . VAL A 1 298 ? -12.557 21.786 10.053 1.00 83.62 298 VAL A C 1
ATOM 2175 O O . VAL A 1 298 ? -11.530 21.462 10.636 1.00 83.62 298 VAL A O 1
ATOM 2178 N N . ALA A 1 299 ? -13.352 22.734 10.552 1.00 82.56 299 ALA A N 1
ATOM 2179 C CA . ALA A 1 299 ? -13.050 23.366 11.832 1.00 82.56 299 ALA A CA 1
ATOM 2180 C C . ALA A 1 299 ? -13.107 22.336 12.974 1.00 82.56 299 ALA A C 1
ATOM 2182 O O . ALA A 1 299 ? -14.067 21.573 13.068 1.00 82.56 299 ALA A O 1
ATOM 2183 N N . GLU A 1 300 ? -12.152 22.383 13.908 1.00 75.75 300 GLU A N 1
ATOM 2184 C CA . GLU A 1 300 ? -11.996 21.393 14.994 1.00 75.75 300 GLU A CA 1
ATOM 2185 C C . GLU A 1 300 ? -13.288 21.156 15.809 1.00 75.75 300 GLU A C 1
ATOM 2187 O O . GLU A 1 300 ? -13.602 20.040 16.226 1.00 75.75 300 GLU A O 1
ATOM 2192 N N . THR A 1 301 ? -14.090 22.208 16.011 1.00 72.94 301 THR A N 1
ATOM 2193 C CA . THR A 1 301 ? -15.385 22.112 16.719 1.00 72.94 301 THR A CA 1
ATOM 2194 C C . THR A 1 301 ? -16.415 21.244 15.990 1.00 72.94 301 THR A C 1
ATOM 2196 O O . THR A 1 301 ? -17.334 20.709 16.611 1.00 72.94 301 THR A O 1
ATOM 2199 N N . PHE A 1 302 ? -16.274 21.103 14.675 1.00 75.94 302 PHE A N 1
ATOM 2200 C CA . PHE A 1 302 ? -17.153 20.323 13.818 1.00 75.94 302 PHE A CA 1
ATOM 2201 C C . PHE A 1 302 ? -16.638 18.890 13.634 1.00 75.94 302 PHE A C 1
ATOM 2203 O O . PHE A 1 302 ? -17.438 17.956 13.676 1.00 75.94 302 PHE A O 1
ATOM 2210 N N . GLU A 1 303 ? -15.315 18.698 13.563 1.00 76.31 303 GLU A N 1
ATOM 2211 C CA . GLU A 1 303 ? -14.677 17.378 13.413 1.00 76.31 303 GLU A CA 1
ATOM 2212 C C . GLU A 1 303 ? -15.080 16.378 14.503 1.00 76.31 303 GLU A C 1
ATOM 2214 O O . GLU A 1 303 ? -15.229 15.185 14.249 1.00 76.31 303 GLU A O 1
ATOM 2219 N N . LYS A 1 304 ? -15.284 16.860 15.734 1.00 79.81 304 LYS A N 1
ATOM 2220 C CA . LYS A 1 304 ? -15.579 15.995 16.888 1.00 79.81 304 LYS A CA 1
ATOM 2221 C C . LYS A 1 304 ? -17.061 15.655 17.049 1.00 79.81 304 LYS A C 1
ATOM 2223 O O . LYS A 1 304 ? -17.399 14.816 17.882 1.00 79.81 304 LYS A O 1
ATOM 2228 N N . THR A 1 305 ? -17.960 16.306 16.311 1.00 84.44 305 THR A N 1
ATOM 2229 C CA . THR A 1 305 ? -19.417 16.210 16.552 1.00 84.44 305 THR A CA 1
ATOM 2230 C C . THR A 1 305 ? -20.202 15.593 15.402 1.00 84.44 305 THR A C 1
ATOM 2232 O O . THR A 1 305 ? -21.390 15.302 15.565 1.00 84.44 305 THR A O 1
ATOM 2235 N N . LYS A 1 306 ? -19.572 15.416 14.238 1.00 89.62 306 LYS A N 1
ATOM 2236 C CA . LYS A 1 306 ? -20.197 14.894 13.023 1.00 89.62 306 LYS A CA 1
ATOM 2237 C C . LYS A 1 306 ? -19.261 13.899 12.350 1.00 89.62 306 LYS A C 1
ATOM 2239 O O . LYS A 1 306 ? -18.046 13.963 12.514 1.00 89.62 306 LYS A O 1
ATOM 2244 N N . PHE A 1 307 ? -19.838 12.993 11.570 1.00 93.12 307 PHE A N 1
ATOM 2245 C CA . PHE A 1 307 ? -19.051 12.210 10.628 1.00 93.12 307 PHE A CA 1
ATOM 2246 C C . PHE A 1 307 ? -18.714 13.085 9.419 1.00 93.12 307 PHE A C 1
ATOM 2248 O O . PHE A 1 307 ? -19.597 13.782 8.911 1.00 93.12 307 PHE A O 1
ATOM 2255 N N . TYR A 1 308 ? -17.472 13.040 8.941 1.00 93.12 308 TYR A N 1
ATOM 2256 C CA . TYR A 1 308 ? -17.068 13.759 7.738 1.00 93.12 308 TYR A CA 1
ATOM 2257 C C . TYR A 1 308 ? -16.023 13.018 6.905 1.00 93.12 308 TYR A C 1
ATOM 2259 O O . TYR A 1 308 ? -15.221 12.240 7.422 1.00 93.12 308 TYR A O 1
ATOM 2267 N N . VAL A 1 309 ? -16.018 13.277 5.597 1.00 91.69 309 VAL A N 1
ATOM 2268 C CA . VAL A 1 309 ? -14.961 12.821 4.685 1.00 91.69 309 VAL A CA 1
ATOM 2269 C C . VAL A 1 309 ? -14.683 13.889 3.636 1.00 91.69 309 VAL A C 1
ATOM 2271 O O . VAL A 1 309 ? -15.597 14.328 2.939 1.00 91.69 309 VAL A O 1
ATOM 2274 N N . THR A 1 310 ? -13.415 14.260 3.488 1.00 90.81 310 THR A N 1
ATOM 2275 C CA . THR A 1 310 ? -12.939 15.143 2.416 1.00 90.81 310 THR A CA 1
ATOM 2276 C C . THR A 1 310 ? -12.578 14.323 1.181 1.00 90.81 310 THR A C 1
ATOM 2278 O O . THR A 1 310 ? -11.947 13.270 1.291 1.00 90.81 310 THR A O 1
ATOM 2281 N N . PHE A 1 311 ? -12.962 14.792 -0.003 1.00 89.25 311 PHE A N 1
ATOM 2282 C CA . PHE A 1 311 ? -12.682 14.126 -1.270 1.00 89.25 311 PHE A CA 1
ATOM 2283 C C . PHE A 1 311 ? -12.585 15.119 -2.430 1.00 89.25 311 PHE A C 1
ATOM 2285 O O . PHE A 1 311 ? -13.042 16.255 -2.344 1.00 89.25 311 PHE A O 1
ATOM 2292 N N . THR A 1 312 ? -12.002 14.672 -3.538 1.00 87.75 312 THR A N 1
ATOM 2293 C CA . THR A 1 312 ? -12.024 15.410 -4.803 1.00 87.75 312 THR A CA 1
ATOM 2294 C C . THR A 1 312 ? -13.227 14.953 -5.613 1.00 87.75 312 THR A C 1
ATOM 2296 O O . THR A 1 312 ? -13.404 13.759 -5.859 1.00 87.75 312 THR A O 1
ATOM 2299 N N . LYS A 1 313 ? -14.081 15.894 -6.003 1.00 83.56 313 LYS A N 1
ATOM 2300 C CA . LYS A 1 313 ? -15.253 15.630 -6.826 1.00 83.56 313 LYS A CA 1
ATOM 2301 C C . LYS A 1 313 ? -14.875 15.820 -8.291 1.00 83.56 313 LYS A C 1
ATOM 2303 O O . LYS A 1 313 ? -14.561 16.917 -8.736 1.00 83.56 313 LYS A O 1
ATOM 2308 N N . GLU A 1 314 ? -14.922 14.731 -9.046 1.00 81.69 314 GLU A N 1
ATOM 2309 C CA . GLU A 1 314 ? -14.722 14.772 -10.492 1.00 81.69 314 GLU A CA 1
ATOM 2310 C C . GLU A 1 314 ? -16.041 15.096 -11.203 1.00 81.69 314 GLU A C 1
ATOM 2312 O O . GLU A 1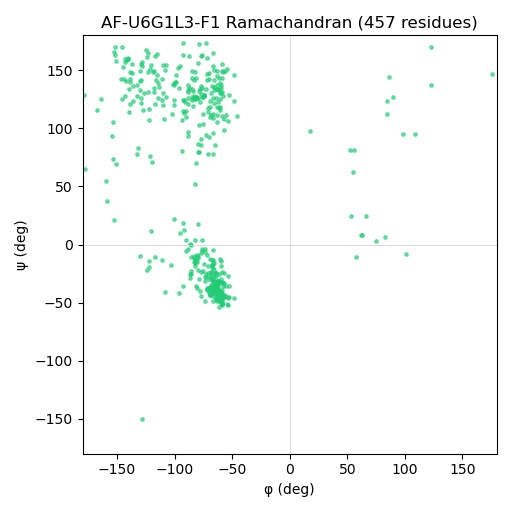 314 ? -17.090 14.515 -10.904 1.00 81.69 314 GLU A O 1
ATOM 2317 N N . SER A 1 315 ? -15.993 16.019 -12.165 1.00 77.56 315 SER A N 1
ATOM 2318 C CA . SER A 1 315 ? -17.174 16.403 -12.938 1.00 77.56 315 SER A CA 1
ATOM 2319 C C . SER A 1 315 ? -17.770 15.195 -13.669 1.00 77.56 315 SER A C 1
ATOM 2321 O O . SER A 1 315 ? -17.063 14.422 -14.316 1.00 77.56 315 SER A O 1
ATOM 2323 N N . GLY A 1 316 ? -19.086 15.009 -13.544 1.00 78.62 316 GLY A N 1
ATOM 2324 C CA . GLY A 1 316 ? -19.811 13.907 -14.182 1.00 78.62 316 GLY A CA 1
ATOM 2325 C C . GLY A 1 316 ? -19.618 12.525 -13.544 1.00 78.62 316 GLY A C 1
ATOM 2326 O O . GLY A 1 316 ? -20.191 11.563 -14.052 1.00 78.62 316 GLY A O 1
ATOM 2327 N N . LYS A 1 317 ? -18.871 12.399 -12.436 1.00 81.31 317 LYS A N 1
ATOM 2328 C CA . LYS A 1 317 ? -18.712 11.129 -11.711 1.00 81.31 317 LYS A CA 1
ATOM 2329 C C . LYS A 1 317 ? -19.357 11.184 -10.331 1.00 81.31 317 LYS A C 1
ATOM 2331 O O . LYS A 1 317 ? -19.183 12.136 -9.574 1.00 81.31 317 LYS A O 1
ATOM 2336 N N . THR A 1 318 ? -20.085 10.128 -9.979 1.00 80.44 318 THR A N 1
ATOM 2337 C CA . THR A 1 318 ? -20.589 9.947 -8.615 1.00 80.44 318 THR A CA 1
ATOM 2338 C C . THR A 1 318 ? -19.433 9.529 -7.704 1.00 80.44 318 THR A C 1
ATOM 2340 O O . THR A 1 318 ? -18.750 8.552 -8.021 1.00 80.44 318 THR A O 1
ATOM 2343 N N . PRO A 1 319 ? -19.202 10.217 -6.574 1.00 85.56 319 PRO A N 1
ATOM 2344 C CA . PRO A 1 319 ? -18.170 9.812 -5.631 1.00 85.56 319 PRO A CA 1
ATOM 2345 C C . PRO A 1 319 ? -18.441 8.417 -5.055 1.00 85.56 319 PRO A C 1
ATOM 2347 O O . PRO A 1 319 ? -19.586 8.054 -4.775 1.00 85.56 319 PRO A O 1
ATOM 2350 N N . ASN A 1 320 ? -17.385 7.631 -4.828 1.00 87.44 320 ASN A N 1
ATOM 2351 C CA . ASN A 1 320 ? -17.513 6.319 -4.197 1.00 87.44 320 ASN A CA 1
ATOM 2352 C C . ASN A 1 320 ? -17.662 6.460 -2.672 1.00 87.44 320 ASN A C 1
ATOM 2354 O O . ASN A 1 320 ? -16.715 6.274 -1.906 1.00 87.44 320 ASN A O 1
ATOM 2358 N N . TYR A 1 321 ? -18.875 6.785 -2.220 1.00 86.31 321 TYR A N 1
ATOM 2359 C CA . TYR A 1 321 ? -19.170 6.977 -0.798 1.00 86.31 321 TYR A CA 1
ATOM 2360 C C . TYR A 1 321 ? -18.896 5.732 0.057 1.00 86.31 321 TYR A C 1
ATOM 2362 O O . TYR A 1 321 ? -18.525 5.859 1.220 1.00 86.31 321 TYR A O 1
ATOM 2370 N N . ARG A 1 322 ? -19.019 4.523 -0.507 1.00 85.44 322 ARG A N 1
ATOM 2371 C CA . ARG A 1 322 ? -18.703 3.273 0.209 1.00 85.44 322 ARG A CA 1
ATOM 2372 C C . ARG A 1 322 ? -17.229 3.203 0.572 1.00 85.44 322 ARG A C 1
ATOM 2374 O O . ARG A 1 322 ? -16.900 2.931 1.722 1.00 85.44 322 ARG A O 1
ATOM 2381 N N . GLN A 1 323 ? -16.363 3.511 -0.389 1.00 87.56 323 GLN A N 1
ATOM 2382 C CA . GLN A 1 323 ? -14.921 3.555 -0.175 1.00 87.56 323 GLN A CA 1
ATOM 2383 C C . GLN A 1 323 ? -14.535 4.646 0.831 1.00 87.56 323 GLN A C 1
ATOM 2385 O O . GLN A 1 323 ? -13.680 4.428 1.683 1.00 87.56 323 GLN A O 1
ATOM 2390 N N . MET A 1 324 ? -15.192 5.807 0.775 1.00 89.88 324 MET A N 1
ATOM 2391 C CA . MET A 1 324 ? -14.979 6.898 1.735 1.00 89.88 324 MET A CA 1
ATOM 2392 C C . MET A 1 324 ? -15.306 6.480 3.170 1.00 89.88 324 MET A C 1
ATOM 2394 O O . MET A 1 324 ? -14.497 6.679 4.075 1.00 89.88 324 MET A O 1
ATOM 2398 N N . VAL A 1 325 ? -16.471 5.860 3.369 1.00 90.56 325 VAL A N 1
ATOM 2399 C CA . VAL A 1 325 ? -16.900 5.333 4.670 1.00 90.56 325 VAL A CA 1
ATOM 2400 C C . VAL A 1 325 ? -15.962 4.225 5.148 1.00 90.56 325 VAL A C 1
ATOM 2402 O O . VAL A 1 325 ? -15.579 4.202 6.315 1.00 90.56 325 VAL A O 1
ATOM 2405 N N . GLU A 1 326 ? -15.542 3.331 4.254 1.00 89.88 326 GLU A N 1
ATOM 2406 C CA . GLU A 1 326 ? -14.593 2.269 4.583 1.00 89.88 326 GLU A CA 1
ATOM 2407 C C . GLU A 1 326 ? -13.244 2.817 5.043 1.00 89.88 326 GLU A C 1
ATOM 2409 O O . GLU A 1 326 ? -12.735 2.399 6.081 1.00 89.88 326 GLU A O 1
ATOM 2414 N N . ASN A 1 327 ? -12.702 3.800 4.327 1.00 89.06 327 ASN A N 1
ATOM 2415 C CA . ASN A 1 327 ? -11.459 4.461 4.706 1.00 89.06 327 ASN A CA 1
ATOM 2416 C C . ASN A 1 327 ? -11.568 5.120 6.087 1.00 89.06 327 ASN A C 1
ATOM 2418 O O . ASN A 1 327 ? -10.638 5.015 6.885 1.00 89.06 327 ASN A O 1
ATOM 2422 N N . ALA A 1 328 ? -12.697 5.767 6.393 1.00 92.31 328 ALA A N 1
ATOM 2423 C CA . ALA A 1 328 ? -12.921 6.383 7.698 1.00 92.31 328 ALA A CA 1
ATOM 2424 C C . ALA A 1 328 ? -12.976 5.345 8.834 1.00 92.31 328 ALA A C 1
ATOM 2426 O O . ALA A 1 328 ? -12.368 5.557 9.883 1.00 92.31 328 ALA A O 1
ATOM 2427 N N . ILE A 1 329 ? -13.636 4.203 8.610 1.00 93.06 329 ILE A N 1
ATOM 2428 C CA . ILE A 1 329 ? -13.657 3.086 9.567 1.00 93.06 329 ILE A CA 1
ATOM 2429 C C . ILE A 1 329 ? -12.248 2.524 9.769 1.00 93.06 329 ILE A C 1
ATOM 2431 O O . ILE A 1 329 ? -11.806 2.383 10.904 1.00 93.06 329 ILE A O 1
ATOM 2435 N N . ASN A 1 330 ? -11.515 2.251 8.688 1.00 90.44 330 ASN A N 1
ATOM 2436 C CA . ASN A 1 330 ? -10.166 1.690 8.771 1.00 90.44 330 ASN A CA 1
ATOM 2437 C C . ASN A 1 330 ? -9.210 2.630 9.521 1.00 90.44 330 ASN A C 1
ATOM 2439 O O . ASN A 1 330 ? -8.448 2.179 10.372 1.00 90.44 330 ASN A O 1
ATOM 2443 N N . ASN A 1 331 ? -9.296 3.941 9.271 1.00 89.25 331 ASN A N 1
ATOM 2444 C CA . ASN A 1 331 ? -8.527 4.939 10.015 1.00 89.25 331 ASN A CA 1
ATOM 2445 C C . ASN A 1 331 ? -8.845 4.902 11.518 1.00 89.25 331 ASN A C 1
ATOM 2447 O O . ASN A 1 331 ? -7.929 4.977 12.330 1.00 89.25 331 ASN A O 1
ATOM 2451 N N . GLY A 1 332 ? -10.119 4.763 11.899 1.00 94.12 332 GLY A N 1
ATOM 2452 C CA . GLY A 1 332 ? -10.507 4.625 13.302 1.00 94.12 332 GLY A CA 1
ATOM 2453 C C . GLY A 1 332 ? -10.021 3.316 13.934 1.00 94.12 332 GLY A C 1
ATOM 2454 O O . GLY A 1 332 ? -9.520 3.334 15.055 1.00 94.12 332 GLY A O 1
ATOM 2455 N N . LEU A 1 333 ? -10.104 2.192 13.217 1.00 92.19 333 LEU A N 1
ATOM 2456 C CA . LEU A 1 333 ? -9.627 0.889 13.698 1.00 92.19 333 LEU A CA 1
ATOM 2457 C C . LEU A 1 333 ? -8.112 0.872 13.936 1.00 92.19 333 LEU A C 1
ATOM 2459 O O . LEU A 1 333 ? -7.663 0.285 14.914 1.00 92.19 333 LEU A O 1
ATOM 2463 N N . ILE A 1 334 ? -7.320 1.572 13.114 1.00 90.56 334 ILE A N 1
ATOM 2464 C CA . ILE A 1 334 ? -5.868 1.723 13.336 1.00 90.56 334 ILE A CA 1
ATOM 2465 C C . ILE A 1 334 ? -5.572 2.352 14.709 1.00 90.56 334 ILE A C 1
ATOM 2467 O O . ILE A 1 334 ? -4.600 1.978 15.369 1.00 90.56 334 ILE A O 1
ATOM 2471 N N . LEU A 1 335 ? -6.416 3.288 15.152 1.00 92.81 335 LEU A N 1
ATOM 2472 C CA . LEU A 1 335 ? -6.289 3.966 16.446 1.00 92.81 335 LEU A CA 1
ATOM 2473 C C . LEU A 1 335 ? -6.825 3.130 17.618 1.00 92.81 335 LEU A C 1
ATOM 2475 O O . LEU A 1 335 ? -6.528 3.432 18.772 1.00 92.81 335 LEU A O 1
ATOM 2479 N N . MET A 1 336 ? -7.600 2.082 17.334 1.00 91.44 336 MET A N 1
ATOM 2480 C CA . MET A 1 336 ? -8.233 1.201 18.311 1.00 91.44 336 MET A CA 1
ATOM 2481 C C . MET A 1 336 ? -7.729 -0.231 18.118 1.00 91.44 336 MET A C 1
ATOM 2483 O O . MET A 1 336 ? -8.469 -1.089 17.663 1.00 91.44 336 MET A O 1
ATOM 2487 N N . GLN A 1 337 ? -6.463 -0.498 18.461 1.00 86.25 337 GLN A N 1
ATOM 2488 C CA . GLN A 1 337 ? -5.883 -1.851 18.356 1.00 86.25 337 GLN A CA 1
ATOM 2489 C C . GLN A 1 337 ? -6.511 -2.842 19.350 1.00 86.25 337 GLN A C 1
ATOM 2491 O O . GLN A 1 337 ? -6.578 -4.046 19.100 1.00 86.25 337 GLN A O 1
ATOM 2496 N N . THR A 1 338 ? -6.969 -2.334 20.493 1.00 92.31 338 THR A N 1
ATOM 2497 C CA . THR A 1 338 ? -7.741 -3.070 21.493 1.00 92.31 338 THR A CA 1
ATOM 2498 C C . THR A 1 338 ? -8.986 -2.271 21.849 1.00 92.31 338 THR A C 1
ATOM 2500 O O . THR A 1 338 ? -8.987 -1.040 21.799 1.00 92.31 338 THR A O 1
ATOM 2503 N N . TYR A 1 339 ? -10.061 -2.972 22.211 1.00 95.25 339 TYR A N 1
ATOM 2504 C CA . TYR A 1 339 ? -11.303 -2.323 22.616 1.00 95.25 339 TYR A CA 1
ATOM 2505 C C . TYR A 1 339 ? -11.103 -1.544 23.932 1.00 95.25 339 TYR A C 1
ATOM 2507 O O . TYR A 1 339 ? -10.741 -2.176 24.932 1.00 95.25 339 TYR A O 1
ATOM 2515 N N . PRO A 1 340 ? -11.353 -0.220 23.974 1.00 97.00 340 PRO A N 1
ATOM 2516 C CA . PRO A 1 340 ? -11.175 0.580 25.181 1.00 97.00 340 PRO A CA 1
ATOM 2517 C C . PRO A 1 340 ? -12.103 0.129 26.314 1.00 97.00 340 PRO A C 1
ATOM 2519 O O . PRO A 1 340 ? -13.306 -0.076 26.128 1.00 97.00 340 PRO A O 1
ATOM 2522 N N . THR A 1 341 ? -11.545 -0.005 27.513 1.00 96.12 341 THR A N 1
ATOM 2523 C CA . THR A 1 341 ? -12.245 -0.522 28.701 1.00 96.12 341 THR A CA 1
ATOM 2524 C C . THR A 1 341 ? -12.479 0.535 29.773 1.00 96.12 341 THR A C 1
ATOM 2526 O O . THR A 1 341 ? -13.281 0.318 30.680 1.00 96.12 341 THR A O 1
ATOM 2529 N N . THR A 1 342 ? -11.822 1.691 29.665 1.00 96.75 342 THR A N 1
ATOM 2530 C CA . THR A 1 342 ? -11.952 2.804 30.612 1.00 96.75 342 THR A CA 1
ATOM 2531 C C . THR A 1 342 ? -12.448 4.080 29.935 1.00 96.75 342 THR A C 1
ATOM 2533 O O . THR A 1 342 ? -12.208 4.312 28.750 1.00 96.75 342 THR A O 1
ATOM 2536 N N . ASP A 1 343 ? -13.088 4.959 30.710 1.00 96.00 343 ASP A N 1
ATOM 2537 C CA . ASP A 1 343 ? -13.520 6.281 30.233 1.00 96.00 343 ASP A CA 1
ATOM 2538 C C . ASP A 1 343 ? -12.341 7.118 29.702 1.00 96.00 343 ASP A C 1
ATOM 2540 O O . ASP A 1 343 ? -12.507 7.885 28.759 1.00 96.00 343 ASP A O 1
ATOM 2544 N N . GLN A 1 344 ? -11.138 6.978 30.274 1.00 97.19 344 GLN A N 1
ATOM 2545 C CA . GLN A 1 344 ? -9.965 7.723 29.808 1.00 97.19 344 GLN A CA 1
ATOM 2546 C C . GLN A 1 344 ? -9.458 7.219 28.451 1.00 97.19 344 GLN A C 1
ATOM 2548 O O . GLN A 1 344 ? -9.053 8.023 27.617 1.00 97.19 344 GLN A O 1
ATOM 2553 N N . GLU A 1 345 ? -9.492 5.910 28.203 1.00 96.38 345 GLU A N 1
ATOM 2554 C CA . GLU A 1 345 ? -9.141 5.362 26.890 1.00 96.38 345 GLU A CA 1
ATOM 2555 C C . GLU A 1 345 ? -10.157 5.798 25.826 1.00 96.38 345 GLU A C 1
ATOM 2557 O O . GLU A 1 345 ? -9.755 6.181 24.728 1.00 96.38 345 GLU A O 1
ATOM 2562 N N . TRP A 1 346 ? -11.453 5.838 26.163 1.00 96.81 346 TRP A N 1
ATOM 2563 C CA . TRP A 1 346 ? -12.473 6.396 25.272 1.00 96.81 346 TRP A CA 1
ATOM 2564 C C . TRP A 1 346 ? -12.254 7.883 25.001 1.00 96.81 346 TRP A C 1
ATOM 2566 O O . TRP A 1 346 ? -12.280 8.280 23.840 1.00 96.81 346 TRP A O 1
ATOM 2576 N N . LYS A 1 347 ? -11.948 8.689 26.022 1.00 96.44 347 LYS A N 1
ATOM 2577 C CA . LYS A 1 347 ? -11.552 10.099 25.845 1.00 96.44 347 LYS A CA 1
ATOM 2578 C C . LYS A 1 347 ? -10.360 10.254 24.911 1.00 96.44 347 LYS A C 1
ATOM 2580 O O . LYS A 1 347 ? -10.366 11.113 24.038 1.00 96.44 347 LYS A O 1
ATOM 2585 N N . ASN A 1 348 ? -9.338 9.415 25.069 1.00 95.31 348 ASN A N 1
ATOM 2586 C CA . ASN A 1 348 ? -8.156 9.457 24.211 1.00 95.31 348 ASN A CA 1
ATOM 2587 C C . ASN A 1 348 ? -8.501 9.083 22.761 1.00 95.31 348 ASN A C 1
ATOM 2589 O O . ASN A 1 348 ? -7.988 9.708 21.837 1.00 95.31 348 ASN A O 1
ATOM 2593 N N . PHE A 1 349 ? -9.380 8.097 22.560 1.00 95.50 349 PHE A N 1
ATOM 2594 C CA . PHE A 1 349 ? -9.850 7.683 21.239 1.00 95.50 349 PHE A CA 1
ATOM 2595 C C . PHE A 1 349 ? -10.688 8.779 20.555 1.00 95.50 349 PHE A C 1
ATOM 2597 O O . PHE A 1 349 ? -10.402 9.152 19.420 1.00 95.50 349 PHE A O 1
ATOM 2604 N N . TRP A 1 350 ? -11.662 9.356 21.265 1.00 95.12 350 TRP A N 1
ATOM 2605 C CA . TRP A 1 350 ? -12.468 10.494 20.802 1.00 95.12 350 TRP A CA 1
ATOM 2606 C C . TRP A 1 350 ? -11.653 11.784 20.630 1.00 95.12 350 TRP A C 1
ATOM 2608 O O . TRP A 1 350 ? -12.016 12.648 19.837 1.00 95.12 350 TRP A O 1
ATOM 2618 N N . GLY A 1 351 ? -10.538 11.931 21.345 1.00 93.25 351 GLY A N 1
ATOM 2619 C CA . GLY A 1 351 ? -9.635 13.070 21.202 1.00 93.25 351 GLY A CA 1
ATOM 2620 C C . GLY A 1 351 ? -8.901 13.107 19.859 1.00 93.25 351 GLY A C 1
ATOM 2621 O O . GLY A 1 351 ? -8.423 14.168 19.463 1.00 93.25 351 GLY A O 1
ATOM 2622 N N . GLN A 1 352 ? -8.823 11.977 19.150 1.00 92.69 352 GLN A N 1
ATOM 2623 C CA . GLN A 1 352 ? -8.179 11.884 17.843 1.00 92.69 352 GLN A CA 1
ATOM 2624 C C . GLN A 1 352 ? -9.213 12.011 16.713 1.00 92.69 352 GLN A C 1
ATOM 2626 O O . GLN A 1 352 ? -10.229 11.313 16.761 1.00 92.69 352 GLN A O 1
ATOM 2631 N N . PRO A 1 353 ? -8.958 12.806 15.653 1.00 90.62 353 PRO A N 1
ATOM 2632 C CA . PRO A 1 353 ? -9.929 13.025 14.576 1.00 90.62 353 PRO A CA 1
ATOM 2633 C C . PRO A 1 353 ? -10.453 11.731 13.938 1.00 90.62 353 PRO A C 1
ATOM 2635 O O . PRO A 1 353 ? -11.659 11.548 13.808 1.00 90.62 353 PRO A O 1
ATOM 2638 N N . GLY A 1 354 ? -9.569 10.778 13.615 1.00 91.19 354 GLY A N 1
ATOM 2639 C CA . GLY A 1 354 ? -9.974 9.485 13.045 1.00 91.19 354 GLY A CA 1
ATOM 2640 C C . GLY A 1 354 ? -10.836 8.643 13.993 1.00 91.19 354 GLY A C 1
ATOM 2641 O O . GLY A 1 354 ? -11.763 7.964 13.548 1.00 91.19 354 GLY A O 1
ATOM 2642 N N . GLY A 1 355 ? -10.568 8.726 15.299 1.00 94.88 355 GLY A N 1
ATOM 2643 C CA . GLY A 1 355 ? -11.319 8.001 16.315 1.00 94.88 355 GLY A CA 1
ATOM 2644 C C . GLY A 1 355 ? -12.704 8.602 16.533 1.00 94.88 355 GLY A C 1
ATOM 2645 O O . GLY A 1 355 ? -13.700 7.886 16.438 1.00 94.88 355 GLY A O 1
ATOM 2646 N N . ALA A 1 356 ? -12.785 9.926 16.697 1.00 94.56 356 ALA A N 1
ATOM 2647 C CA . ALA A 1 356 ? -14.052 10.656 16.760 1.00 94.56 356 ALA A CA 1
ATOM 2648 C C . ALA A 1 356 ? -14.911 10.433 15.510 1.00 94.56 356 ALA A C 1
ATOM 2650 O O . ALA A 1 356 ? -16.111 10.189 15.617 1.00 94.56 356 ALA A O 1
ATOM 2651 N N . ASN A 1 357 ? -14.307 10.482 14.321 1.00 94.44 357 ASN A N 1
ATOM 2652 C CA . ASN A 1 357 ? -15.025 10.313 13.064 1.00 94.44 357 ASN A CA 1
ATOM 2653 C C . ASN A 1 357 ? -15.647 8.908 12.956 1.00 94.44 357 ASN A C 1
ATOM 2655 O O . ASN A 1 357 ? -16.837 8.772 12.663 1.00 94.44 357 ASN A O 1
ATOM 2659 N N . MET A 1 358 ? -14.881 7.857 13.287 1.00 94.56 358 MET A N 1
ATOM 2660 C CA . MET A 1 358 ? -15.406 6.488 13.357 1.00 94.56 358 MET A CA 1
ATOM 2661 C C . MET A 1 358 ? -16.480 6.338 14.446 1.00 94.56 358 MET A C 1
ATOM 2663 O O . MET A 1 358 ? -17.494 5.679 14.218 1.00 94.56 358 MET A O 1
ATOM 2667 N N . ALA A 1 359 ? -16.290 6.949 15.616 1.00 95.38 359 ALA A N 1
ATOM 2668 C CA . ALA A 1 359 ? -17.238 6.863 16.723 1.00 95.38 359 ALA A CA 1
ATOM 2669 C C . ALA A 1 359 ? -18.582 7.536 16.406 1.00 95.38 359 ALA A C 1
ATOM 2671 O O . ALA A 1 359 ? -19.634 6.974 16.707 1.00 95.38 359 ALA A O 1
ATOM 2672 N N . ASN A 1 360 ? -18.547 8.699 15.748 1.00 94.31 360 ASN A N 1
ATOM 2673 C CA . ASN A 1 360 ? -19.742 9.386 15.263 1.00 94.31 360 ASN A CA 1
ATOM 2674 C C . ASN A 1 360 ? -20.508 8.521 14.255 1.00 94.31 360 ASN A C 1
ATOM 2676 O O . ASN A 1 360 ? -21.729 8.413 14.335 1.00 94.31 360 ASN A O 1
ATOM 2680 N N . LEU A 1 361 ? -19.794 7.878 13.327 1.00 93.50 361 LEU A N 1
ATOM 2681 C CA . LEU A 1 361 ? -20.387 7.014 12.308 1.00 93.50 361 LEU A CA 1
ATOM 2682 C C . LEU A 1 361 ? -21.027 5.744 12.889 1.00 93.50 361 LEU A C 1
ATOM 2684 O O . LEU A 1 361 ? -22.079 5.308 12.428 1.00 93.50 361 LEU A O 1
ATOM 2688 N N . LEU A 1 362 ? -20.372 5.124 13.869 1.00 93.06 362 LEU A N 1
ATOM 2689 C CA . LEU A 1 362 ? -20.747 3.813 14.402 1.00 93.06 362 LEU A CA 1
ATOM 2690 C C . LEU A 1 362 ? -21.518 3.903 15.726 1.00 93.06 362 LEU A C 1
ATOM 2692 O O . LEU A 1 362 ? -21.528 2.943 16.493 1.00 93.06 362 LEU A O 1
ATOM 2696 N N . TRP A 1 363 ? -22.151 5.042 16.016 1.00 94.38 363 TRP A N 1
ATOM 2697 C CA . TRP A 1 363 ? -22.919 5.227 17.246 1.00 94.38 363 TRP A CA 1
ATOM 2698 C C . TRP A 1 363 ? -24.156 4.320 17.275 1.00 94.38 363 TRP A C 1
ATOM 2700 O O . TRP A 1 363 ? -25.113 4.511 16.526 1.00 94.38 363 TRP A O 1
ATOM 2710 N N . ALA A 1 364 ? -24.155 3.339 18.175 1.00 91.31 364 ALA A N 1
ATOM 2711 C CA . ALA A 1 364 ? -25.105 2.236 18.198 1.00 91.31 364 ALA A CA 1
ATOM 2712 C C . ALA A 1 364 ? -26.543 2.673 18.494 1.00 91.31 364 ALA A C 1
ATOM 2714 O O . ALA A 1 364 ? -27.501 2.027 18.063 1.00 91.31 364 ALA A O 1
ATOM 2715 N N . ASN A 1 365 ? -26.689 3.780 19.224 1.00 90.88 365 ASN A N 1
ATOM 2716 C CA . ASN A 1 365 ? -27.990 4.310 19.613 1.00 90.88 365 ASN A CA 1
ATOM 2717 C C . ASN A 1 365 ? -28.636 5.150 18.508 1.00 90.88 365 ASN A C 1
ATOM 2719 O O . ASN A 1 365 ? -29.828 5.429 18.607 1.00 90.88 365 ASN A O 1
ATOM 2723 N N . SER A 1 366 ? -27.884 5.536 17.473 1.00 92.12 366 SER A N 1
ATOM 2724 C CA . SER A 1 366 ? -28.414 6.272 16.327 1.00 92.12 366 SER A CA 1
ATOM 2725 C C . SER A 1 366 ? -29.352 5.396 15.514 1.00 92.12 366 SER A C 1
ATOM 2727 O O . SER A 1 366 ? -29.051 4.242 15.233 1.00 92.12 366 SER A O 1
ATOM 2729 N N . THR A 1 367 ? -30.478 5.959 15.099 1.00 90.12 367 THR A N 1
ATOM 2730 C CA . THR A 1 367 ? -31.472 5.280 14.253 1.00 90.12 367 THR A CA 1
ATOM 2731 C C . THR A 1 367 ? -31.719 6.030 12.951 1.00 90.12 367 THR A C 1
ATOM 2733 O O . THR A 1 367 ? -32.178 5.434 11.979 1.00 90.12 367 THR A O 1
ATOM 2736 N N . THR A 1 368 ? -31.365 7.317 12.893 1.00 90.25 368 THR A N 1
ATOM 2737 C CA . THR A 1 368 ? -31.457 8.115 11.675 1.00 90.25 368 THR A CA 1
ATOM 2738 C C . THR A 1 368 ? -30.157 8.837 11.349 1.00 90.25 368 THR A C 1
ATOM 2740 O O . THR A 1 368 ? -29.303 9.053 12.214 1.00 90.25 368 THR A O 1
ATOM 2743 N N . ILE A 1 369 ? -30.004 9.183 10.072 1.00 92.38 369 ILE A N 1
ATOM 2744 C CA . ILE A 1 369 ? -28.857 9.909 9.530 1.00 92.38 369 ILE A CA 1
ATOM 2745 C C . ILE A 1 369 ? -29.323 10.958 8.517 1.00 92.38 369 ILE A C 1
ATOM 2747 O O . ILE A 1 369 ? -30.206 10.698 7.701 1.00 92.38 369 ILE A O 1
ATOM 2751 N N . GLY A 1 370 ? -28.708 12.135 8.537 1.00 92.00 370 GLY A N 1
ATOM 2752 C CA . GLY A 1 370 ? -28.822 13.128 7.471 1.00 92.00 370 GLY A CA 1
ATOM 2753 C C . GLY A 1 370 ? -27.438 13.533 6.994 1.00 92.00 370 GLY A C 1
ATOM 2754 O O . GLY A 1 370 ? -26.581 13.845 7.817 1.00 92.00 370 GLY A O 1
ATOM 2755 N N . CYS A 1 371 ? -27.211 13.522 5.682 1.00 92.00 371 CYS A N 1
ATOM 2756 C CA . CYS A 1 371 ? -25.926 13.883 5.096 1.00 92.00 371 CYS A CA 1
ATOM 2757 C C . CYS A 1 371 ? -26.056 15.022 4.083 1.00 92.00 371 CYS A C 1
ATOM 2759 O O . CYS A 1 371 ? -27.059 15.135 3.380 1.00 92.00 371 CYS A O 1
ATOM 2761 N N . ALA A 1 372 ? -25.017 15.845 3.988 1.00 90.00 372 ALA A N 1
ATOM 2762 C CA . ALA A 1 372 ? -24.902 16.935 3.031 1.00 90.00 372 ALA A CA 1
ATOM 2763 C C . ALA A 1 372 ? -23.479 16.977 2.469 1.00 90.00 372 ALA A C 1
ATOM 2765 O O . ALA A 1 372 ? -22.521 16.623 3.155 1.00 90.00 372 ALA A O 1
ATOM 2766 N N . VAL A 1 373 ? -23.347 17.407 1.216 1.00 88.31 373 VAL A N 1
ATOM 2767 C CA . VAL A 1 373 ? -22.047 17.596 0.568 1.00 88.31 373 VAL A CA 1
ATOM 2768 C C . VAL A 1 373 ? -21.826 19.085 0.381 1.00 88.31 373 VAL A C 1
ATOM 2770 O O . VAL A 1 373 ? -22.606 19.741 -0.308 1.00 88.31 373 VAL A O 1
ATOM 2773 N N . LEU A 1 374 ? -20.753 19.591 0.979 1.00 87.25 374 LEU A N 1
ATOM 2774 C CA . LEU A 1 374 ? -20.223 20.914 0.701 1.00 87.25 374 LEU A CA 1
ATOM 2775 C C . LEU A 1 374 ? -19.233 20.802 -0.456 1.00 87.25 374 LEU A C 1
ATOM 2777 O O . LEU A 1 374 ? -18.296 20.007 -0.377 1.00 87.25 374 LEU A O 1
ATOM 2781 N N . VAL A 1 375 ? -19.423 21.589 -1.509 1.00 86.75 375 VAL A N 1
ATOM 2782 C CA . VAL A 1 375 ? -18.493 21.658 -2.638 1.00 86.75 375 VAL A CA 1
ATOM 2783 C C . VAL A 1 375 ? -17.822 23.023 -2.617 1.00 86.75 375 VAL A C 1
ATOM 2785 O O . VAL A 1 375 ? -18.496 24.046 -2.600 1.00 86.75 375 VAL A O 1
ATOM 2788 N N . CYS A 1 376 ? -16.495 23.050 -2.592 1.00 85.25 376 CYS A N 1
ATOM 2789 C CA . CYS A 1 376 ? -15.751 24.290 -2.731 1.00 85.25 376 CYS A CA 1
ATOM 2790 C C . CYS A 1 376 ? -15.449 24.534 -4.206 1.00 85.25 376 CYS A C 1
ATOM 2792 O O . CYS A 1 376 ? -14.812 23.703 -4.854 1.00 85.25 376 CYS A O 1
ATOM 2794 N N . THR A 1 377 ? -15.896 25.683 -4.702 1.00 77.94 377 THR A N 1
ATOM 2795 C CA . THR A 1 377 ? -15.658 26.153 -6.068 1.00 77.94 377 THR A CA 1
ATOM 2796 C C . THR A 1 377 ? -14.799 27.412 -6.029 1.00 77.94 377 THR A C 1
ATOM 2798 O O . THR A 1 377 ? -15.169 28.386 -5.369 1.00 77.94 377 THR A O 1
ATOM 2801 N N . GLU A 1 378 ? -13.681 27.425 -6.751 1.00 72.75 378 GLU A N 1
ATOM 2802 C CA . GLU A 1 378 ? -12.898 28.647 -6.963 1.00 72.75 378 GLU A CA 1
ATOM 2803 C C . GLU A 1 378 ? -13.450 29.389 -8.186 1.00 72.75 378 GLU A C 1
ATOM 2805 O O . GLU A 1 378 ? -13.747 28.775 -9.211 1.00 72.75 378 GLU A O 1
ATOM 2810 N N . ALA A 1 379 ? -13.622 30.709 -8.084 1.00 63.84 379 ALA A N 1
ATOM 2811 C CA . ALA A 1 379 ? -14.028 31.517 -9.229 1.00 63.84 379 ALA A CA 1
ATOM 2812 C C . ALA A 1 379 ? -12.857 31.608 -10.222 1.00 63.84 379 ALA A C 1
ATOM 2814 O O . ALA A 1 379 ? -11.797 32.131 -9.885 1.00 63.84 379 ALA A O 1
ATOM 2815 N N . GLU A 1 380 ? -13.033 31.090 -11.439 1.00 60.97 380 GLU A N 1
ATOM 2816 C CA . GLU A 1 380 ? -12.047 31.244 -12.512 1.00 60.97 380 GLU A CA 1
ATOM 2817 C C . GLU A 1 380 ? -12.144 32.652 -13.126 1.00 60.97 380 GLU A C 1
ATOM 2819 O O . GLU A 1 380 ? -13.181 33.024 -13.674 1.00 60.97 380 GLU A O 1
ATOM 2824 N N . ASP A 1 381 ? -11.043 33.409 -13.124 1.00 56.69 381 ASP A N 1
ATOM 2825 C CA . ASP A 1 381 ? -10.955 34.706 -13.820 1.00 56.69 381 ASP A CA 1
ATOM 2826 C C . ASP A 1 381 ? -10.865 34.566 -15.360 1.00 56.69 381 ASP A C 1
ATOM 2828 O O . ASP A 1 381 ? -10.906 35.563 -16.084 1.00 56.69 381 ASP A O 1
ATOM 2832 N N . SER A 1 382 ? -10.748 33.348 -15.911 1.00 54.94 382 SER A N 1
ATOM 2833 C CA . SER A 1 382 ? -10.485 33.157 -17.345 1.00 54.94 382 SER A CA 1
ATOM 2834 C C . SER A 1 382 ? -10.984 31.827 -17.937 1.00 54.94 382 SER A C 1
ATOM 2836 O O . SER A 1 382 ? -10.188 30.960 -18.280 1.00 54.94 382 SER A O 1
ATOM 2838 N N . GLY A 1 383 ? -12.299 31.697 -18.124 1.00 60.06 383 GLY A N 1
ATOM 2839 C CA . GLY A 1 383 ? -12.955 31.125 -19.317 1.00 60.06 383 GLY A CA 1
ATOM 2840 C C . GLY A 1 383 ? -12.685 29.695 -19.828 1.00 60.06 383 GLY A C 1
ATOM 2841 O O . GLY A 1 383 ? -13.452 29.268 -20.688 1.00 60.06 383 GLY A O 1
ATOM 2842 N N . THR A 1 384 ? -11.693 28.930 -19.363 1.00 49.44 384 THR A N 1
ATOM 2843 C CA . THR A 1 384 ? -11.513 27.523 -19.775 1.00 49.44 384 THR A CA 1
ATOM 2844 C C . THR A 1 384 ? -10.797 26.651 -18.731 1.00 49.44 384 THR A C 1
ATOM 2846 O O . THR A 1 384 ? -9.570 26.624 -18.687 1.00 49.44 384 THR A O 1
ATOM 2849 N N . ALA A 1 385 ? -11.615 25.814 -18.082 1.00 47.12 385 ALA A N 1
ATOM 2850 C CA . ALA A 1 385 ? -11.444 24.389 -17.757 1.00 47.12 385 ALA A CA 1
ATOM 2851 C C . ALA A 1 385 ? -10.954 23.973 -16.350 1.00 47.12 385 ALA A C 1
ATOM 2853 O O . ALA A 1 385 ? -9.778 23.700 -16.133 1.00 47.12 385 ALA A O 1
ATOM 2854 N N . GLN A 1 386 ? -11.967 23.685 -15.518 1.00 56.50 386 GLN A N 1
ATOM 2855 C CA . GLN A 1 386 ? -12.106 22.598 -14.534 1.00 56.50 386 GLN A CA 1
ATOM 2856 C C . GLN A 1 386 ? -10.965 22.451 -13.525 1.00 56.50 386 GLN A C 1
ATOM 2858 O O . GLN A 1 386 ? -10.147 21.530 -13.593 1.00 56.50 386 GLN A O 1
ATOM 2863 N N . THR A 1 387 ? -11.012 23.283 -12.488 1.00 51.72 387 THR A N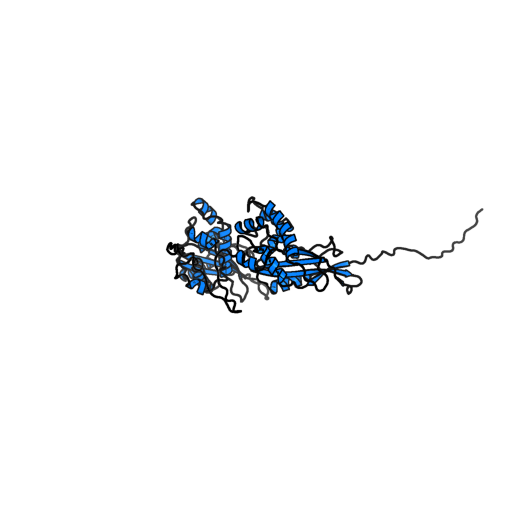 1
ATOM 2864 C CA . THR A 1 387 ? -10.430 22.933 -11.194 1.00 51.72 387 THR A CA 1
ATOM 2865 C C . THR A 1 387 ? -11.200 21.757 -10.581 1.00 51.72 387 THR A C 1
ATOM 2867 O O . THR A 1 387 ? -12.424 21.665 -10.653 1.00 51.72 387 THR A O 1
ATOM 2870 N N . ALA A 1 388 ? -10.472 20.780 -10.042 1.00 58.09 388 ALA A N 1
ATOM 2871 C CA . ALA A 1 388 ? -11.081 19.644 -9.372 1.00 58.09 388 ALA A CA 1
ATOM 2872 C C . ALA A 1 388 ? -11.717 20.129 -8.061 1.00 58.09 388 ALA A C 1
ATOM 2874 O O . ALA A 1 388 ? -11.002 20.502 -7.129 1.00 58.09 388 ALA A O 1
ATOM 2875 N N . ASP A 1 389 ? -13.047 20.140 -8.003 1.00 74.38 389 ASP A N 1
ATOM 2876 C CA . ASP A 1 389 ? -13.794 20.644 -6.855 1.00 74.38 389 ASP A CA 1
ATOM 2877 C C . ASP A 1 389 ? -13.431 19.831 -5.601 1.00 74.38 389 ASP A C 1
ATOM 2879 O O . ASP A 1 389 ? -13.696 18.626 -5.510 1.00 74.38 389 ASP A O 1
ATOM 2883 N N . ARG A 1 390 ? -12.814 20.467 -4.602 1.00 86.69 390 ARG A N 1
ATOM 2884 C CA . ARG A 1 390 ? -12.634 19.838 -3.289 1.00 86.69 390 ARG A CA 1
ATOM 2885 C C . ARG A 1 390 ? -13.978 19.856 -2.575 1.00 86.69 390 ARG A C 1
ATOM 2887 O O . ARG A 1 390 ? -14.619 20.897 -2.467 1.00 86.69 390 ARG A O 1
ATOM 2894 N N . ALA A 1 391 ? -14.413 18.701 -2.099 1.00 89.81 391 ALA A N 1
ATOM 2895 C CA . ALA A 1 391 ? -15.706 18.523 -1.467 1.00 89.81 391 ALA A CA 1
ATOM 2896 C C . ALA A 1 391 ? -15.566 17.842 -0.106 1.00 89.81 391 ALA A C 1
ATOM 2898 O O . ALA A 1 391 ? -14.618 17.095 0.148 1.00 89.81 391 ALA A O 1
ATOM 2899 N N . ILE A 1 392 ? -16.530 18.098 0.772 1.00 90.69 392 ILE A N 1
ATOM 2900 C CA . ILE A 1 392 ? -16.621 17.473 2.088 1.00 90.69 392 ILE A CA 1
ATOM 2901 C C . ILE A 1 392 ? -18.027 16.910 2.251 1.00 90.69 392 ILE A C 1
ATOM 2903 O O . ILE A 1 392 ? -19.019 17.629 2.151 1.00 90.69 392 ILE A O 1
ATOM 2907 N N . LEU A 1 393 ? -18.113 15.605 2.490 1.00 91.38 393 LEU A N 1
ATOM 2908 C CA . LEU A 1 393 ? -19.331 14.948 2.940 1.00 91.38 393 LEU A CA 1
ATOM 2909 C C . LEU A 1 393 ? -19.422 15.125 4.450 1.00 91.38 393 LEU A C 1
ATOM 2911 O O . LEU A 1 393 ? -18.495 14.740 5.153 1.00 91.38 393 LEU A O 1
ATOM 2915 N N . PHE A 1 394 ? -20.551 15.620 4.938 1.00 91.75 394 PHE A N 1
ATOM 2916 C CA . PHE A 1 394 ? -20.896 15.642 6.352 1.00 91.75 394 PHE A CA 1
ATOM 2917 C C . PHE A 1 394 ? -22.116 14.772 6.597 1.00 91.75 394 PHE A C 1
ATOM 2919 O O . PHE A 1 394 ? -23.056 14.802 5.805 1.00 91.75 394 PHE A O 1
ATOM 2926 N N . CYS A 1 395 ? -22.132 14.043 7.708 1.00 92.81 395 CYS A N 1
ATOM 2927 C CA . CYS A 1 395 ? -23.307 13.331 8.182 1.00 92.81 395 CYS A CA 1
ATOM 2928 C C . CYS A 1 395 ? -23.548 13.580 9.669 1.00 92.81 395 CYS A C 1
ATOM 2930 O O . CYS A 1 395 ? -22.637 13.530 10.500 1.00 92.81 395 CYS A O 1
ATOM 2932 N N . GLN A 1 396 ? -24.814 13.798 9.998 1.00 92.00 396 GLN A N 1
ATOM 2933 C CA . GLN A 1 396 ? -25.323 13.921 11.349 1.00 92.00 396 GLN A CA 1
ATOM 2934 C C . GLN A 1 396 ? -26.168 12.700 11.685 1.00 92.00 396 GLN A C 1
ATOM 2936 O O . GLN A 1 396 ? -27.070 12.342 10.930 1.00 92.00 396 GLN A O 1
ATOM 2941 N N . MET A 1 397 ? -25.883 12.094 12.833 1.00 91.69 397 MET A N 1
ATOM 2942 C CA . MET A 1 397 ? -26.658 10.984 13.370 1.00 91.69 397 MET A CA 1
ATOM 2943 C C . MET A 1 397 ? -27.668 11.469 14.407 1.00 91.69 397 MET A C 1
ATOM 2945 O O . MET A 1 397 ? -27.416 12.462 15.092 1.00 91.69 397 MET A O 1
ATOM 2949 N N . ASN A 1 398 ? -28.778 10.748 14.553 1.00 92.75 398 ASN A N 1
ATOM 2950 C CA . ASN A 1 398 ? -29.757 10.990 15.607 1.00 92.75 398 ASN A CA 1
ATOM 2951 C C . ASN A 1 398 ? -30.300 9.668 16.196 1.00 92.75 398 ASN A C 1
ATOM 2953 O O . ASN A 1 398 ? -30.688 8.772 15.435 1.00 92.75 398 ASN A O 1
ATOM 2957 N N . PRO A 1 399 ? -30.391 9.526 17.534 1.00 95.00 399 PRO A N 1
ATOM 2958 C CA . PRO A 1 399 ? -29.823 10.386 18.582 1.00 95.00 399 PRO A CA 1
ATOM 2959 C C . PRO A 1 399 ? -28.344 10.728 18.389 1.00 95.00 399 PRO A C 1
ATOM 2961 O O . PRO A 1 399 ? -27.588 9.918 17.859 1.00 95.00 399 PRO A O 1
ATOM 2964 N N . GLU A 1 400 ? -27.945 11.940 18.783 1.00 93.19 400 GLU A N 1
ATOM 2965 C CA . GLU A 1 400 ? -26.563 12.382 18.586 1.00 93.19 400 GLU A CA 1
ATOM 2966 C C . GLU A 1 400 ? -25.574 11.511 19.384 1.00 93.19 400 GLU A C 1
ATOM 2968 O O . GLU A 1 400 ? -25.889 11.080 20.504 1.00 93.19 400 GLU A O 1
ATOM 2973 N N . PRO A 1 401 ? -24.372 11.259 18.835 1.00 93.50 401 PRO A N 1
ATOM 2974 C CA . PRO A 1 401 ? -23.336 10.530 19.543 1.00 93.50 401 PRO A CA 1
ATOM 2975 C C . PRO A 1 401 ? -22.929 11.220 20.845 1.00 93.50 401 PRO A C 1
ATOM 2977 O O . PRO A 1 401 ? -22.756 12.438 20.893 1.00 93.50 401 PRO A O 1
ATOM 2980 N N . GLN A 1 402 ? -22.750 10.440 21.911 1.00 93.75 402 GLN A N 1
ATOM 2981 C CA . GLN A 1 402 ? -22.237 10.968 23.174 1.00 93.75 402 GLN A CA 1
ATOM 2982 C C . GLN A 1 402 ? -20.715 10.869 23.158 1.00 93.75 402 GLN A C 1
ATOM 2984 O O . GLN A 1 402 ? -20.157 9.770 23.147 1.00 93.75 402 GLN A O 1
ATOM 2989 N N . GLN A 1 403 ? -20.046 12.020 23.166 1.00 92.81 403 GLN A N 1
ATOM 2990 C CA . GLN A 1 403 ? -18.587 12.077 23.215 1.00 92.81 403 GLN A CA 1
ATOM 2991 C C . GLN A 1 403 ? -18.045 11.328 24.434 1.00 92.81 403 GLN A C 1
ATOM 2993 O O . GLN A 1 403 ? -18.693 11.252 25.481 1.00 92.81 403 GLN A O 1
ATOM 2998 N N . ASP A 1 404 ? -16.848 10.766 24.275 1.00 93.50 404 ASP A N 1
ATOM 2999 C CA . ASP A 1 404 ? -16.117 10.022 25.305 1.00 93.50 404 ASP A CA 1
ATOM 3000 C C . ASP A 1 404 ? -16.809 8.742 25.797 1.00 93.50 404 ASP A C 1
ATOM 3002 O O . ASP A 1 404 ? -16.366 8.125 26.769 1.00 93.50 404 ASP A O 1
ATOM 3006 N N . LYS A 1 405 ? -17.898 8.322 25.145 1.00 94.31 405 LYS A N 1
ATOM 3007 C CA . LYS A 1 405 ? -18.619 7.088 25.459 1.00 94.31 405 LYS A CA 1
ATOM 3008 C C . LYS A 1 405 ? -18.390 6.020 24.390 1.00 94.31 405 LYS A C 1
ATOM 3010 O O . LYS A 1 405 ? -18.083 6.367 23.247 1.00 94.31 405 LYS A O 1
ATOM 3015 N N . PRO A 1 406 ? -18.525 4.727 24.743 1.00 95.25 406 PRO A N 1
ATOM 3016 C CA . PRO A 1 406 ? -18.409 3.645 23.775 1.00 95.25 406 PRO A CA 1
ATOM 3017 C C . PRO A 1 406 ? -19.492 3.788 22.692 1.00 95.25 406 PRO A C 1
ATOM 3019 O O . PRO A 1 406 ? -20.678 3.721 23.023 1.00 95.25 406 PRO A O 1
ATOM 3022 N N . PRO A 1 407 ? -19.121 3.977 21.414 1.00 94.38 407 PRO A N 1
ATOM 3023 C CA . PRO A 1 407 ? -20.082 4.093 20.325 1.00 94.38 407 PRO A CA 1
ATOM 3024 C C . PRO A 1 407 ? -20.738 2.759 19.975 1.00 94.38 407 PRO A C 1
ATOM 3026 O O . PRO A 1 407 ? -21.875 2.745 19.533 1.00 94.38 407 PRO A O 1
ATOM 3029 N N . PHE A 1 408 ? -20.070 1.636 20.207 1.00 94.00 408 PHE A N 1
ATOM 3030 C CA . PHE A 1 408 ? -20.551 0.288 19.903 1.00 94.00 408 PHE A CA 1
ATOM 3031 C C . PHE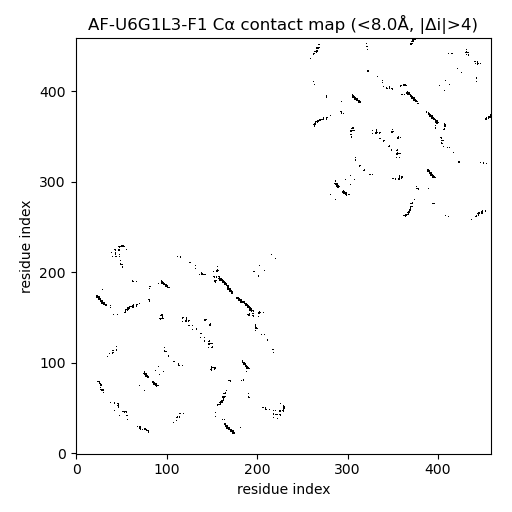 A 1 408 ? -20.040 -0.695 20.954 1.00 94.00 408 PHE A C 1
ATOM 3033 O O . PHE A 1 408 ? -19.202 -0.330 21.770 1.00 94.00 408 PHE A O 1
ATOM 3040 N N . SER A 1 409 ? -20.546 -1.931 20.960 1.00 93.25 409 SER A N 1
ATOM 3041 C CA . SER A 1 409 ? -20.110 -2.963 21.908 1.00 93.25 409 SER A CA 1
ATOM 3042 C C . SER A 1 409 ? -18.756 -3.578 21.536 1.00 93.25 409 SER A C 1
ATOM 3044 O O . SER A 1 409 ? -18.326 -3.532 20.381 1.00 93.25 409 SER A O 1
ATOM 3046 N N . LYS A 1 410 ? -18.111 -4.233 22.510 1.00 93.19 410 LYS A N 1
ATOM 3047 C CA . LYS A 1 410 ? -16.876 -4.999 22.287 1.00 93.19 410 LYS A CA 1
ATOM 3048 C C . LYS A 1 410 ? -17.055 -6.089 21.232 1.00 93.19 410 LYS A C 1
ATOM 3050 O O . LYS A 1 410 ? -16.241 -6.192 20.323 1.00 93.19 410 LYS A O 1
ATOM 3055 N N . ASP A 1 411 ? -18.149 -6.837 21.304 1.00 87.50 411 ASP A N 1
ATOM 3056 C CA . ASP A 1 411 ? -18.424 -7.893 20.330 1.00 87.50 411 ASP A CA 1
ATOM 3057 C C . ASP A 1 411 ? -18.565 -7.321 18.905 1.00 87.50 411 ASP A C 1
ATOM 3059 O O . ASP A 1 411 ? -18.162 -7.958 17.933 1.00 87.50 411 ASP A O 1
ATOM 3063 N N . TYR A 1 412 ? -19.101 -6.098 18.763 1.00 88.25 412 TYR A N 1
ATOM 3064 C CA . TYR A 1 412 ? -19.209 -5.435 17.458 1.00 88.25 412 TYR A CA 1
ATOM 3065 C C . TYR A 1 412 ? -17.837 -5.045 16.926 1.00 88.25 412 TYR A C 1
ATOM 3067 O O . TYR A 1 412 ? -17.562 -5.240 15.747 1.00 88.25 412 TYR A O 1
ATOM 3075 N N . TYR A 1 413 ? -16.967 -4.538 17.796 1.00 91.88 413 TYR A N 1
ATOM 3076 C CA . TYR A 1 413 ? -15.580 -4.252 17.455 1.00 91.88 413 TYR A CA 1
ATOM 3077 C C . TYR A 1 413 ? -14.821 -5.500 16.991 1.00 91.88 413 TYR A C 1
ATOM 3079 O O . TYR A 1 413 ? -14.141 -5.458 15.967 1.00 91.88 413 TYR A O 1
ATOM 3087 N N . GLU A 1 414 ? -14.950 -6.622 17.699 1.00 87.38 414 GLU A N 1
ATOM 3088 C CA . GLU A 1 414 ? -14.281 -7.874 17.323 1.00 87.38 414 GLU A CA 1
ATOM 3089 C C . GLU A 1 414 ? -14.777 -8.368 15.959 1.00 87.38 414 GLU A C 1
ATOM 3091 O O . GLU A 1 414 ? -13.980 -8.679 15.078 1.00 87.38 414 GLU A O 1
ATOM 3096 N N . ALA A 1 415 ? -16.090 -8.328 15.729 1.00 83.38 415 ALA A N 1
ATOM 3097 C CA . ALA A 1 415 ? -16.659 -8.691 14.437 1.00 83.38 415 ALA A CA 1
ATOM 3098 C C . ALA A 1 415 ? -16.265 -7.710 13.312 1.00 83.38 415 ALA A C 1
ATOM 3100 O O . ALA A 1 415 ? -16.062 -8.122 12.171 1.00 83.38 415 ALA A O 1
ATOM 3101 N N . LEU A 1 416 ? -16.152 -6.413 13.614 1.00 87.38 416 LEU A N 1
ATOM 3102 C CA . LEU A 1 416 ? -15.740 -5.389 12.655 1.00 87.38 416 LEU A CA 1
ATOM 3103 C C . LEU A 1 416 ? -14.257 -5.511 12.285 1.00 87.38 416 LEU A C 1
ATOM 3105 O O . LEU A 1 416 ? -13.918 -5.377 11.113 1.00 87.38 416 LEU A O 1
ATOM 3109 N N . SER A 1 417 ? -13.388 -5.781 13.258 1.00 84.56 417 SER A N 1
ATOM 3110 C CA . SER A 1 417 ? -11.940 -5.938 13.049 1.00 84.56 417 SER A CA 1
ATOM 3111 C C . SER A 1 417 ? -11.574 -7.225 12.305 1.00 84.56 417 SER A C 1
ATOM 3113 O O . SER A 1 417 ? -10.550 -7.266 11.632 1.00 84.56 417 SER A O 1
ATOM 3115 N N . GLN A 1 418 ? -12.427 -8.251 12.362 1.00 81.50 418 GLN A N 1
ATOM 3116 C CA . GLN A 1 418 ? -12.273 -9.502 11.609 1.00 81.50 418 GLN A CA 1
ATOM 3117 C C . GLN A 1 418 ? -12.950 -9.475 10.228 1.00 81.50 418 GLN A C 1
ATOM 3119 O O . GLN A 1 418 ? -13.001 -10.490 9.535 1.00 81.50 418 GLN A O 1
ATOM 3124 N N . ARG A 1 419 ? -13.525 -8.340 9.816 1.00 81.25 419 ARG A N 1
ATOM 3125 C CA . ARG A 1 419 ? -14.264 -8.244 8.554 1.00 81.25 419 ARG A CA 1
ATOM 3126 C C . ARG A 1 419 ? -13.317 -8.320 7.353 1.00 81.25 419 ARG A C 1
ATOM 3128 O O . ARG A 1 419 ? -12.589 -7.374 7.078 1.00 81.25 419 ARG A O 1
ATOM 3135 N N . GLU A 1 420 ? -13.431 -9.385 6.563 1.00 76.44 420 GLU A N 1
ATOM 3136 C CA . GLU A 1 420 ? -12.649 -9.551 5.324 1.00 76.44 420 GLU A CA 1
ATOM 3137 C C . GLU A 1 420 ? -13.288 -8.882 4.092 1.00 76.44 420 GLU A C 1
ATOM 3139 O O . GLU A 1 420 ? -12.603 -8.539 3.128 1.00 76.44 420 GLU A O 1
ATOM 3144 N N . THR A 1 421 ? -14.612 -8.704 4.089 1.00 77.12 421 THR A N 1
ATOM 3145 C CA . THR A 1 421 ? -15.333 -8.114 2.951 1.00 77.12 421 THR A CA 1
ATOM 3146 C C . THR A 1 421 ? -15.277 -6.588 3.001 1.00 77.12 421 THR A C 1
ATOM 3148 O O . THR A 1 421 ? -15.681 -5.977 3.994 1.00 77.12 421 THR A O 1
ATOM 3151 N N . SER A 1 422 ? -14.826 -5.969 1.910 1.00 81.69 422 SER A N 1
ATOM 3152 C CA . SER A 1 422 ? -14.837 -4.511 1.747 1.00 81.69 422 SER A CA 1
ATOM 3153 C C . SER A 1 422 ? -16.263 -3.976 1.589 1.00 81.69 422 SER A C 1
ATOM 3155 O O . SER A 1 422 ? -17.115 -4.636 0.995 1.00 81.69 422 SER A O 1
ATOM 3157 N N . LEU A 1 423 ? -16.532 -2.755 2.070 1.00 83.50 423 LEU A N 1
ATOM 3158 C CA . LEU A 1 423 ? -17.840 -2.105 1.877 1.00 83.50 423 LEU A CA 1
ATOM 3159 C C . LEU A 1 423 ? -18.141 -1.823 0.398 1.00 83.50 423 LEU A C 1
ATOM 3161 O O . LEU A 1 423 ? -19.313 -1.741 0.007 1.00 83.50 423 LEU A O 1
ATOM 3165 N N . VAL A 1 424 ? -17.095 -1.652 -0.413 1.00 80.88 424 VAL A N 1
ATOM 3166 C CA . VAL A 1 424 ? -17.194 -1.459 -1.865 1.00 80.88 424 VAL A CA 1
ATOM 3167 C C . VAL A 1 424 ? -17.669 -2.739 -2.550 1.00 80.88 424 VAL A C 1
ATOM 3169 O O . VAL A 1 424 ? -18.510 -2.666 -3.441 1.00 80.88 424 VAL A O 1
ATOM 3172 N N . ASP A 1 425 ? -17.193 -3.893 -2.080 1.00 80.56 425 ASP A N 1
ATOM 3173 C CA . ASP A 1 425 ? -17.499 -5.211 -2.649 1.00 80.56 425 ASP A CA 1
ATOM 3174 C C . ASP A 1 425 ? -18.879 -5.748 -2.205 1.00 80.56 425 ASP A C 1
ATOM 3176 O O . ASP A 1 425 ? -19.363 -6.744 -2.739 1.00 80.56 425 ASP A O 1
ATOM 3180 N N . MET A 1 426 ? -19.539 -5.096 -1.240 1.00 78.38 426 MET A N 1
ATOM 3181 C CA . MET A 1 426 ? -20.831 -5.542 -0.709 1.00 78.38 426 MET A CA 1
ATOM 3182 C C . MET A 1 426 ? -22.008 -5.225 -1.624 1.00 78.38 426 MET A C 1
ATOM 3184 O O . MET A 1 426 ? -22.279 -4.075 -1.983 1.00 78.38 426 MET A O 1
ATOM 3188 N N . THR A 1 427 ? -22.811 -6.242 -1.883 1.00 78.81 427 THR A N 1
ATOM 3189 C CA . THR A 1 427 ? -24.058 -6.152 -2.633 1.00 78.81 427 THR A CA 1
ATOM 3190 C C . THR A 1 427 ? -25.242 -5.805 -1.720 1.00 78.81 427 THR A C 1
ATOM 3192 O O . THR A 1 427 ? -25.179 -5.984 -0.502 1.00 78.81 427 THR A O 1
ATOM 3195 N N . PRO A 1 428 ? -26.374 -5.326 -2.270 1.00 72.31 428 PRO A N 1
ATOM 3196 C CA . PRO A 1 428 ? -27.604 -5.158 -1.495 1.00 72.31 428 PRO A CA 1
ATOM 3197 C C . PRO A 1 428 ? -28.125 -6.452 -0.854 1.00 72.31 428 PRO A C 1
ATOM 3199 O O . PRO A 1 428 ? -28.860 -6.388 0.129 1.00 72.31 428 PRO A O 1
ATOM 3202 N N . ASP A 1 429 ? -27.780 -7.622 -1.393 1.00 69.38 429 ASP A N 1
ATOM 3203 C CA . ASP A 1 429 ? -28.236 -8.905 -0.854 1.00 69.38 429 ASP A CA 1
ATOM 3204 C C . ASP A 1 429 ? -27.431 -9.329 0.382 1.00 69.38 429 ASP A C 1
ATOM 3206 O O . ASP A 1 429 ? -28.019 -9.867 1.325 1.00 69.38 429 ASP A O 1
ATOM 3210 N N . ASP A 1 430 ? -26.158 -8.923 0.471 1.00 66.62 430 ASP A N 1
ATOM 3211 C CA . ASP A 1 430 ? -25.353 -9.011 1.702 1.00 66.62 430 ASP A CA 1
ATOM 3212 C C . ASP A 1 430 ? -25.990 -8.216 2.863 1.00 66.62 430 ASP A C 1
ATOM 3214 O O . ASP A 1 430 ? -25.725 -8.466 4.040 1.00 66.62 430 ASP A O 1
ATOM 3218 N N . LEU A 1 431 ? -26.904 -7.285 2.552 1.00 61.66 431 LEU A N 1
ATOM 3219 C CA . LEU A 1 431 ? -27.666 -6.509 3.537 1.00 61.66 431 LEU A CA 1
ATOM 3220 C C . LEU A 1 431 ? -28.941 -7.219 4.003 1.00 61.66 431 LEU A C 1
ATOM 3222 O O . LEU A 1 431 ? -29.386 -7.005 5.131 1.00 61.66 431 LEU A O 1
ATOM 3226 N N . LYS A 1 432 ? -29.543 -8.062 3.156 1.00 59.41 432 LYS A N 1
ATOM 3227 C CA . LYS A 1 432 ? -30.831 -8.724 3.431 1.00 59.41 432 LYS A CA 1
ATOM 3228 C C . LYS A 1 432 ? -30.680 -10.022 4.226 1.00 59.41 432 LYS A C 1
ATOM 3230 O O . LYS A 1 432 ? -31.634 -10.445 4.881 1.00 59.41 432 LYS A O 1
ATOM 3235 N N . ALA A 1 433 ? -29.508 -10.656 4.181 1.00 47.78 433 ALA A N 1
ATOM 3236 C CA . ALA A 1 433 ? -29.313 -12.031 4.643 1.00 47.78 433 ALA A CA 1
ATOM 3237 C C . ALA A 1 433 ? -29.362 -12.245 6.173 1.00 47.78 433 ALA A C 1
ATOM 3239 O O . ALA A 1 433 ? -29.446 -13.386 6.622 1.00 47.78 433 ALA A O 1
ATOM 3240 N N . SER A 1 434 ? -29.392 -11.206 7.015 1.00 49.06 434 SER A N 1
ATOM 3241 C CA . SER A 1 434 ? -29.244 -11.409 8.470 1.00 49.06 434 SER A CA 1
ATOM 3242 C C . SER A 1 434 ? -30.500 -11.872 9.230 1.00 49.06 434 SER A C 1
ATOM 3244 O O . SER A 1 434 ? -30.530 -11.789 10.456 1.00 49.06 434 SER A O 1
ATOM 3246 N N . LYS A 1 435 ? -31.544 -12.400 8.578 1.00 44.28 435 LYS A N 1
ATOM 3247 C CA . LYS A 1 435 ? -32.692 -12.992 9.305 1.00 44.28 435 LYS A CA 1
ATOM 3248 C C . LYS A 1 435 ? -32.412 -14.386 9.898 1.00 44.28 435 LYS A C 1
ATOM 3250 O O . LYS A 1 435 ? -33.248 -14.887 10.643 1.00 44.28 435 LYS A O 1
ATOM 3255 N N . GLY A 1 436 ? -31.250 -14.990 9.627 1.00 39.56 436 GLY A N 1
ATOM 3256 C CA . GLY A 1 436 ? -30.816 -16.270 10.202 1.00 39.56 436 GLY A CA 1
ATOM 3257 C C . GLY A 1 436 ? -29.539 -16.123 11.033 1.00 39.56 436 GLY A C 1
ATOM 3258 O O . GLY A 1 436 ? -28.580 -15.504 10.587 1.00 39.56 436 GLY A O 1
ATOM 3259 N N . GLY A 1 437 ? -29.535 -16.662 12.255 1.00 40.59 437 GLY A N 1
ATOM 3260 C CA . GLY A 1 437 ? -28.453 -16.526 13.237 1.00 40.59 437 GLY A CA 1
ATOM 3261 C C . GLY A 1 437 ? -27.175 -17.295 12.893 1.00 40.59 437 GLY A C 1
ATOM 3262 O O . GLY A 1 437 ? -26.886 -18.327 13.489 1.00 40.59 437 GLY A O 1
ATOM 3263 N N . SER A 1 438 ? -26.368 -16.776 11.975 1.00 35.44 438 SER A N 1
ATOM 3264 C CA . SER A 1 438 ? -24.955 -17.141 11.850 1.00 35.44 438 SER A CA 1
ATOM 3265 C C . SER A 1 438 ? -24.132 -15.887 11.574 1.00 35.44 438 SER A C 1
ATOM 3267 O O . SER A 1 438 ? -24.604 -14.945 10.941 1.00 35.44 438 SER A O 1
ATOM 3269 N N . ALA A 1 439 ? -22.948 -15.845 12.172 1.00 41.03 439 ALA A N 1
ATOM 3270 C CA . ALA A 1 439 ? -22.143 -14.660 12.420 1.00 41.03 439 ALA A CA 1
ATOM 3271 C C . ALA A 1 439 ? -21.596 -13.992 11.147 1.00 41.03 439 ALA A C 1
ATOM 3273 O O . ALA A 1 439 ? -20.422 -14.131 10.860 1.00 41.03 439 ALA A O 1
ATOM 3274 N N . VAL A 1 440 ? -22.417 -13.237 10.411 1.00 43.22 440 VAL A N 1
ATOM 3275 C CA . VAL A 1 440 ? -21.981 -12.144 9.520 1.00 43.22 440 VAL A CA 1
ATOM 3276 C C . VAL A 1 440 ? -23.147 -11.153 9.376 1.00 43.22 440 VAL A C 1
ATOM 3278 O O . VAL A 1 440 ? -24.034 -11.345 8.550 1.00 43.22 440 VAL A O 1
ATOM 3281 N N . ALA A 1 441 ? -23.205 -10.103 10.201 1.00 46.75 441 ALA A N 1
ATOM 3282 C CA . ALA A 1 441 ? -24.189 -9.020 10.013 1.00 46.75 441 ALA A CA 1
ATOM 3283 C C . ALA A 1 441 ? -23.746 -7.648 10.556 1.00 46.75 441 ALA A C 1
ATOM 3285 O O . ALA A 1 441 ? -24.574 -6.769 10.772 1.00 46.75 441 ALA A O 1
ATOM 3286 N N . VAL A 1 442 ? -22.442 -7.434 10.738 1.00 48.25 442 VAL A N 1
ATOM 3287 C CA . VAL A 1 442 ? -21.854 -6.088 10.864 1.00 48.25 442 VAL A CA 1
ATOM 3288 C C . VAL A 1 442 ? -22.155 -5.192 9.636 1.00 48.25 442 VAL A C 1
ATOM 3290 O O . VAL A 1 442 ? -22.361 -3.993 9.822 1.00 48.25 442 VAL A O 1
ATOM 3293 N N . PRO A 1 443 ? -22.261 -5.703 8.385 1.00 49.62 443 PRO A N 1
ATOM 3294 C CA . PRO A 1 443 ? -22.372 -4.818 7.224 1.00 49.62 443 PRO A CA 1
ATOM 3295 C C . PRO A 1 443 ? -23.742 -4.202 6.931 1.00 49.62 443 PRO A C 1
ATOM 3297 O O . PRO A 1 443 ? -23.819 -3.180 6.248 1.00 49.62 443 PRO A O 1
ATOM 3300 N N . SER A 1 444 ? -24.834 -4.797 7.420 1.00 49.62 444 SER A N 1
ATOM 3301 C CA . SER A 1 444 ? -26.193 -4.433 6.984 1.00 49.62 444 SER A CA 1
ATOM 3302 C C . SER A 1 444 ? -26.614 -3.008 7.381 1.00 49.62 444 SER A C 1
ATOM 3304 O O . SER A 1 444 ? -27.578 -2.471 6.841 1.00 49.62 444 SER A O 1
ATOM 3306 N N . VAL A 1 445 ? -25.896 -2.391 8.320 1.00 50.78 445 VAL A N 1
ATOM 3307 C CA . VAL A 1 445 ? -26.328 -1.188 9.041 1.00 50.78 445 VAL A CA 1
ATOM 3308 C C . VAL A 1 445 ? -25.772 0.106 8.440 1.00 50.78 445 VAL A C 1
ATOM 3310 O O . VAL A 1 445 ? -26.513 1.070 8.260 1.00 50.78 445 VAL A O 1
ATOM 3313 N N . LEU A 1 446 ? -24.493 0.111 8.050 1.00 53.75 446 LEU A N 1
ATOM 3314 C CA . LEU A 1 446 ? -23.827 1.268 7.432 1.00 53.75 446 LEU A CA 1
ATOM 3315 C C . LEU A 1 446 ? -24.378 1.590 6.034 1.00 53.75 446 LEU A C 1
ATOM 3317 O O . LEU A 1 446 ? -24.403 2.740 5.605 1.00 53.75 446 LEU A O 1
ATOM 3321 N N . LEU A 1 447 ? -24.839 0.570 5.312 1.00 52.56 447 LEU A N 1
ATOM 3322 C CA . LEU A 1 447 ? -25.166 0.669 3.889 1.00 52.56 447 LEU A CA 1
ATOM 3323 C C . LEU A 1 447 ? -26.597 1.144 3.594 1.00 52.56 447 LEU A C 1
ATOM 3325 O O . LEU A 1 447 ? -26.828 1.771 2.555 1.00 52.56 447 LEU A O 1
ATOM 3329 N N . ALA A 1 448 ? -27.536 0.940 4.523 1.00 50.16 448 ALA A N 1
ATOM 3330 C CA . ALA A 1 448 ? -28.850 1.587 4.462 1.00 50.16 448 ALA A CA 1
ATOM 3331 C C . ALA A 1 448 ? -28.705 3.120 4.532 1.00 50.16 448 ALA A C 1
ATOM 3333 O O . ALA A 1 448 ? -29.294 3.832 3.720 1.00 50.16 448 ALA A O 1
ATOM 3334 N N . GLY A 1 449 ? -27.805 3.611 5.395 1.00 51.06 449 GLY A N 1
ATOM 3335 C CA . GLY A 1 449 ? -27.422 5.022 5.455 1.00 51.06 449 GLY A CA 1
ATOM 3336 C C . GLY A 1 449 ? -26.686 5.507 4.201 1.00 51.06 449 GLY A C 1
ATOM 3337 O O . GLY A 1 449 ? -26.952 6.602 3.728 1.00 51.06 449 GLY A O 1
ATOM 3338 N N . ILE A 1 450 ? -25.823 4.694 3.578 1.00 57.53 450 ILE A N 1
ATOM 3339 C CA . ILE A 1 450 ? -25.129 5.098 2.335 1.00 57.53 450 ILE A CA 1
ATOM 3340 C C . ILE A 1 450 ? -26.099 5.278 1.157 1.00 57.53 450 ILE A C 1
ATOM 3342 O O . ILE A 1 450 ? -25.891 6.148 0.315 1.00 57.53 450 ILE A O 1
ATOM 3346 N N . SER A 1 451 ? -27.197 4.521 1.118 1.00 52.84 451 SER A N 1
ATOM 3347 C CA . SER A 1 451 ? -28.259 4.726 0.120 1.00 52.84 451 SER A CA 1
ATOM 3348 C C . SER A 1 451 ? -28.910 6.112 0.263 1.00 52.84 451 SER A C 1
ATOM 3350 O O . SER A 1 451 ? -29.283 6.718 -0.739 1.00 52.84 451 SER A O 1
ATOM 3352 N N . ALA A 1 452 ? -28.968 6.647 1.490 1.00 48.38 452 ALA A N 1
ATOM 3353 C CA . ALA A 1 452 ? -29.388 8.018 1.781 1.00 48.38 452 ALA A CA 1
ATOM 3354 C C . ALA A 1 452 ? -28.391 9.072 1.275 1.00 48.38 452 ALA A C 1
ATOM 3356 O O . ALA A 1 452 ? -28.798 10.135 0.816 1.00 48.38 452 ALA A O 1
ATOM 3357 N N . ILE A 1 453 ? -27.087 8.770 1.317 1.00 52.34 453 ILE A N 1
ATOM 3358 C CA . ILE A 1 453 ? -26.019 9.676 0.855 1.00 52.34 453 ILE A CA 1
ATOM 3359 C C . ILE A 1 453 ? -26.144 9.950 -0.652 1.00 52.34 453 ILE A C 1
ATOM 3361 O O . ILE A 1 453 ? -25.849 11.053 -1.101 1.00 52.34 453 ILE A O 1
ATOM 3365 N N . ILE A 1 454 ? -26.650 8.991 -1.435 1.00 50.00 454 ILE A N 1
ATOM 3366 C CA . ILE A 1 454 ? -26.852 9.145 -2.887 1.00 50.00 454 ILE A CA 1
ATOM 3367 C C . ILE A 1 454 ? -27.933 10.201 -3.210 1.00 50.00 454 ILE A C 1
ATOM 3369 O O . ILE A 1 454 ? -27.924 10.767 -4.301 1.00 50.00 454 ILE A O 1
ATOM 3373 N N . ALA A 1 455 ? -28.819 10.532 -2.262 1.00 42.66 455 ALA A N 1
ATOM 3374 C CA . ALA A 1 455 ? -29.812 11.601 -2.407 1.00 42.66 455 ALA A CA 1
ATOM 3375 C C . ALA A 1 455 ? -29.289 12.998 -2.000 1.00 42.66 455 ALA A C 1
ATOM 3377 O O . ALA A 1 455 ? -30.031 13.981 -2.077 1.00 42.66 455 ALA A O 1
ATOM 3378 N N . ALA A 1 456 ? -28.027 13.119 -1.569 1.00 48.09 456 ALA A N 1
ATOM 3379 C CA . ALA A 1 456 ? -27.458 14.397 -1.156 1.00 48.09 456 ALA A CA 1
ATOM 3380 C C . ALA A 1 456 ? -27.334 15.359 -2.352 1.00 48.09 456 ALA A C 1
ATOM 3382 O O . ALA A 1 456 ? -26.491 15.204 -3.235 1.00 48.09 456 ALA A O 1
ATOM 3383 N N . VAL A 1 457 ? -28.183 16.387 -2.364 1.00 47.06 457 VAL A N 1
ATOM 3384 C CA . VAL A 1 457 ? -28.072 17.528 -3.283 1.00 47.06 457 VAL A CA 1
ATOM 3385 C C . VAL A 1 457 ? -26.845 18.348 -2.882 1.00 47.06 457 VAL A C 1
ATOM 3387 O O . VAL A 1 457 ? -26.751 18.764 -1.724 1.00 47.06 457 VAL A O 1
ATOM 3390 N N . ALA A 1 458 ? -25.921 18.551 -3.825 1.00 53.06 458 ALA A N 1
ATOM 3391 C CA . ALA A 1 458 ? -24.767 19.430 -3.650 1.00 53.06 458 ALA A CA 1
ATOM 3392 C C . ALA A 1 458 ? -25.232 20.865 -3.351 1.00 53.06 458 ALA A C 1
ATOM 3394 O O . ALA A 1 458 ? -26.164 21.347 -3.999 1.00 53.06 458 ALA A O 1
ATOM 3395 N N . LEU A 1 459 ? -24.599 21.497 -2.362 1.00 49.88 459 LEU A N 1
ATOM 3396 C CA . LEU A 1 459 ? -24.737 22.921 -2.055 1.00 49.88 459 LEU A CA 1
ATOM 3397 C C . LEU A 1 459 ? -23.662 23.734 -2.764 1.00 49.88 459 LEU A C 1
ATOM 3399 O O . LEU A 1 459 ? -22.517 23.222 -2.825 1.00 49.88 459 LEU A O 1
#

Foldseek 3Di:
DDDDDDDDDDDDDDPPDPPPPPQQKAKAFDKDAADPVLLLLLLCLQQQLFLAAFARADEDPVQQVVVSVCRRDSQQWGARDLDPRIDGHPVQLQAAKFKDFADPPPDHDPNLVRVLVLLVQQLVLLLVLPPDPPDDQSQVVLCVDSSSSNVLNRNQRPFHHKHKMKTFMWMARPVHRVDIDTGRIMMITMGTPPGADGSDDSDDNSSSVRSNVDDDGSVNTDSCSSVVNHPDDPPDDDDPDDDDDDDDDDDDPPPQPPDDPQDFAAAAADVVQQVVVVVVVVVPPVQWDDPAQVRTGGHPVQLLFWAKFKDFDDPPDDDPVLVRLLVLLVLLCVLPVDDDDDLVSQLVQSVDSSSSNNLQLLQRPFHYKHKAKEWGDDDDPDDDDDDGIIMMIIMATPVTGDGSDRRGDRVLSVLVVPDPDRSSNDDVVLLVPPPDDDPDHSNNRSVNVVVNVSVHDYD

Organism: NCBI:txid51316

Solvent-accessible surface area (backbone atoms only — not comparable to full-atom values): 26610 Å² total; per-residue (Å²): 135,86,84,88,82,85,87,79,89,83,85,89,81,86,90,71,73,84,70,75,78,72,78,57,40,44,36,39,39,48,76,41,84,65,58,76,60,45,60,52,34,53,37,38,71,58,16,40,74,27,88,42,59,52,66,68,56,41,82,33,71,66,49,29,50,55,48,50,54,51,40,66,38,77,65,37,29,46,45,64,46,81,56,92,65,45,40,74,16,74,79,60,61,73,24,17,63,34,78,46,74,50,55,64,93,95,53,79,72,63,40,35,61,49,49,42,56,46,44,54,52,11,43,53,52,52,53,74,54,61,57,81,80,74,46,92,60,51,37,37,63,34,48,71,32,68,45,29,34,26,38,35,30,65,49,25,50,84,21,48,29,32,16,53,40,29,35,29,30,24,41,30,36,64,88,44,74,85,50,68,49,77,53,46,39,26,31,43,35,35,46,40,39,62,67,59,60,82,60,43,77,45,50,57,65,69,52,45,54,33,58,62,65,60,78,80,56,57,79,83,55,53,82,67,31,55,57,71,5,51,73,87,71,92,73,83,72,90,72,92,75,86,86,88,86,84,86,88,77,97,85,87,87,85,71,91,78,76,83,74,87,66,67,59,49,58,27,39,70,33,70,66,48,23,52,52,49,47,50,53,60,70,79,35,67,77,51,44,42,59,99,44,50,92,50,56,41,71,23,72,84,48,44,65,73,27,22,68,49,81,46,76,47,54,89,99,53,82,77,64,59,45,51,53,53,43,52,41,43,52,48,16,46,70,74,46,85,61,82,71,88,46,64,66,50,29,37,57,38,42,69,35,66,44,29,16,25,28,36,41,68,50,24,36,78,20,44,28,34,14,41,36,35,48,57,37,78,81,86,75,94,68,96,75,84,80,78,74,30,30,27,35,42,39,36,45,48,36,56,66,66,64,83,46,50,83,31,58,55,66,69,45,50,55,55,56,74,67,54,82,76,52,62,68,78,56,53,79,61,70,44,66,62,62,88,52,100,61,100,71,56,75,66,39,25,65,51,49,36,50,62,44,51,76,70,42,66,77,90

Mean predicted aligned error: 17.05 Å

InterPro domains:
  IPR035940 CAP superfamily [G3DSA:3.40.33.10] (260-422)

Secondary structure (DSSP, 8-state):
-PPPPPP-----------------EEEEEEEEEPPHHHHHHHHHHHHTT-SS--PPPEE-HHHHHHHHHHHHSTTSEESSSSSTT-EE-HHHHTSEEEEEEPPPTT----HHHHHHHHHHHHHHHHHHTPSTT-STTHHHHHHSSHHHHHHHHHH-TT--EEEEEEEEEEEEESSSTT-EEEEEEEEEEEEEESPPPTTS-SS-HHHHHHHHT--S-GGG--TTHHHHTS-S---------------------S-TT------PPPPEE-HHHHHHHHHHHHH-GGGEE-SSSTT-EE-HHHHTTSEEEEEEE-TT----HHHHHHHHHHHHHHH-SS---SHHHHHHHHTSHHHHHHHHHT-TT--EEEEEEEEE-PPPSSS-----EEEEEEEEEESPP-TTS-SS-HHHHHHHHT--S-TTT--HHHHHGGGS-SS--STHHHHHHHHHHTT--B-